Protein 7L15 (pdb70)

Structure (mmCIF, N/CA/C/O backbone):
data_7L15
#
_entry.id   7L15
#
_cell.length_a   56.396
_cell.length_b   82.705
_cell.length_c   108.439
_cell.angle_alpha   90.000
_cell.angle_beta   90.000
_cell.angle_gamma   90.000
#
_symmetry.space_group_name_H-M   'P 21 21 21'
#
loop_
_entity.id
_entity.type
_entity.pdbx_description
1 polymer 'T cell receptor mu chain'
2 polymer 'T cell receptor gamma chain'
3 branched 2-acetamido-2-deoxy-beta-D-glucopyranose-(1-4)-2-acetamido-2-deoxy-beta-D-glucopyranose
4 non-polymer 2-acetamido-2-deoxy-beta-D-glucopyranose
5 water water
#
loop_
_atom_site.group_PDB
_atom_site.id
_atom_site.type_symbol
_atom_site.label_atom_id
_atom_site.label_alt_id
_atom_site.label_comp_id
_atom_site.label_asym_id
_atom_site.label_entity_id
_atom_site.label_seq_id
_atom_site.pdbx_PDB_ins_code
_atom_site.Cartn_x
_atom_site.Cartn_y
_atom_site.Cartn_z
_atom_site.occupancy
_atom_site.B_iso_or_equiv
_atom_site.auth_seq_id
_atom_site.auth_comp_id
_atom_site.auth_asym_id
_atom_site.auth_atom_id
_atom_site.pdbx_PDB_model_num
ATOM 1 N N . LEU A 1 8 ? -27.17651 22.85840 -20.76104 1.000 91.99394 131 LEU A N 1
ATOM 2 C CA . LEU A 1 8 ? -26.61356 21.70080 -21.45649 1.000 86.58007 131 LEU A CA 1
ATOM 3 C C . LEU A 1 8 ? -25.33743 21.17503 -20.78966 1.000 82.72601 131 LEU A C 1
ATOM 4 O O . LEU A 1 8 ? -24.53808 21.94692 -20.26171 1.000 76.71021 131 LEU A O 1
ATOM 9 N N . THR A 1 9 ? -25.16037 19.85329 -20.81415 1.000 85.60799 132 THR A N 1
ATOM 10 C CA . THR A 1 9 ? -23.95665 19.20133 -20.31414 1.000 81.35112 132 THR A CA 1
ATOM 11 C C . THR A 1 9 ? -23.48657 18.16660 -21.33444 1.000 72.18907 132 THR A C 1
ATOM 12 O O . THR A 1 9 ? -24.25474 17.70539 -22.18659 1.000 67.32434 132 THR A O 1
ATOM 16 N N . VAL A 1 10 ? -22.20353 17.81907 -21.24981 1.000 65.30556 133 VAL A N 1
ATOM 17 C CA . VAL A 1 10 ? -21.56182 16.88955 -22.17559 1.000 52.95961 133 VAL A CA 1
ATOM 18 C C . VAL A 1 10 ? -20.94589 15.77441 -21.35355 1.000 60.82988 133 VAL A C 1
ATOM 19 O O . VAL A 1 10 ? -20.12216 16.02893 -20.46740 1.000 70.25832 133 VAL A O 1
ATOM 23 N N . LEU A 1 11 ? -21.33759 14.54451 -21.64725 1.000 55.63912 134 LEU A N 1
ATOM 24 C CA . LEU A 1 11 ? -20.89681 13.38562 -20.89825 1.000 56.65987 134 LEU A CA 1
ATOM 25 C C . LEU A 1 11 ? -20.59726 12.28109 -21.89304 1.000 57.08840 134 LEU A C 1
ATOM 26 O O . LEU A 1 11 ? -21.22726 12.21653 -22.95638 1.000 51.19547 134 LEU A O 1
ATOM 31 N N . PRO A 1 12 ? -19.64862 11.40404 -21.58302 1.000 57.56793 135 PRO A N 1
ATOM 32 C CA . PRO A 1 12 ? -19.44795 10.23095 -22.43318 1.000 59.30081 135 PRO A CA 1
ATOM 33 C C . PRO A 1 12 ? -20.67121 9.33221 -22.38280 1.000 53.68784 135 PRO A C 1
ATOM 34 O O . PRO A 1 12 ? -21.27524 9.12444 -21.32730 1.000 49.41594 135 PRO A O 1
ATOM 38 N N . LEU A 1 13 ? -21.05144 8.83092 -23.55088 1.000 55.52150 136 LEU A N 1
ATOM 39 C CA . LEU A 1 13 ? -22.14769 7.88083 -23.66599 1.000 57.61784 136 LEU A CA 1
ATOM 40 C C . LEU A 1 13 ? -21.57953 6.50140 -23.36581 1.000 46.64029 136 LEU A C 1
ATOM 41 O O . LEU A 1 13 ? -20.86099 5.92201 -24.18135 1.000 45.30514 136 LEU A O 1
ATOM 46 N N . GLU A 1 14 ? -21.88744 5.97001 -22.19074 1.000 38.82143 137 GLU A N 1
ATOM 47 C CA . GLU A 1 14 ? -21.28219 4.70476 -21.80252 1.000 51.84836 137 GLU A CA 1
ATOM 48 C C . GLU A 1 14 ? -22.02301 4.14398 -20.60095 1.000 51.38980 137 GLU A C 1
ATOM 49 O O . GLU A 1 14 ? -22.54262 4.89419 -19.77329 1.000 51.73713 137 GLU A O 1
ATOM 55 N N . LYS A 1 15 ? -22.07157 2.81842 -20.52869 1.000 51.72804 138 LYS A N 1
ATOM 56 C CA . LYS A 1 15 ? -22.44513 2.09764 -19.31953 1.000 54.57956 138 LYS A CA 1
ATOM 57 C C . LYS A 1 15 ? -21.32499 1.11621 -18.99842 1.000 55.20770 138 LYS A C 1
ATOM 58 O O . LYS A 1 15 ? -20.70168 0.56215 -19.90975 1.000 58.64238 138 LYS A O 1
ATOM 60 N N . THR A 1 16 ? -21.02962 0.92725 -17.71389 1.000 44.76017 139 THR A N 1
ATOM 61 C CA . THR A 1 16 ? -19.95342 0.02018 -17.30240 1.000 45.43273 139 THR A CA 1
ATOM 62 C C . THR A 1 16 ? -20.55794 -1.33634 -16.95797 1.000 41.38287 139 THR A C 1
ATOM 63 O O . THR A 1 16 ? -21.10661 -1.52348 -15.87479 1.000 42.71042 139 THR A O 1
ATOM 67 N N . LEU A 1 17 ? -20.46055 -2.28384 -17.88213 1.000 45.25542 140 LEU A N 1
ATOM 68 C CA . LEU A 1 17 ? -20.94374 -3.64184 -17.67527 1.000 39.03287 140 LEU A CA 1
ATOM 69 C C . LEU A 1 17 ? -19.73424 -4.55734 -17.51582 1.000 46.43848 140 LEU A C 1
ATOM 70 O O . LEU A 1 17 ? -18.85530 -4.59736 -18.38858 1.000 41.30397 140 LEU A O 1
ATOM 75 N N . LEU A 1 18 ? -19.69215 -5.29044 -16.41341 1.000 34.93218 141 LEU A N 1
ATOM 76 C CA . LEU A 1 18 ? -18.58181 -6.18877 -16.11383 1.000 46.02548 141 LEU A CA 1
ATOM 77 C C . LEU A 1 18 ? -19.17468 -7.46929 -15.55661 1.000 53.07843 141 LEU A C 1
ATOM 78 O O . LEU A 1 18 ? -20.02256 -7.41270 -14.66096 1.000 58.85338 141 LEU A O 1
ATOM 83 N N . THR A 1 19 ? -18.72198 -8.60874 -16.06837 1.000 47.74465 142 THR A N 1
ATOM 84 C CA . THR A 1 19 ? -19.23394 -9.90903 -15.65467 1.000 46.13928 142 THR A CA 1
ATOM 85 C C . THR A 1 19 ? -18.04899 -10.84174 -15.47993 1.000 46.67433 142 THR A C 1
ATOM 86 O O . THR A 1 19 ? -17.36843 -11.16938 -16.46238 1.000 48.39161 142 THR A O 1
ATOM 90 N N . GLU A 1 20 ? -17.79622 -11.25465 -14.23511 1.000 37.49198 143 GLU A N 1
ATOM 91 C CA . GLU A 1 20 ? -16.67644 -12.13232 -13.93072 1.000 39.65661 143 GLU A CA 1
ATOM 92 C C . GLU A 1 20 ? -17.10899 -13.58742 -14.02169 1.000 43.44672 143 GLU A C 1
ATOM 93 O O . GLU A 1 20 ? -18.22984 -13.94903 -13.64238 1.000 49.76180 143 GLU A O 1
ATOM 99 N N . SER A 1 21 ? -16.20803 -14.42451 -14.52328 1.000 40.61433 144 SER A N 1
ATOM 100 C CA . SER A 1 21 ? -16.44404 -15.85375 -14.56930 1.000 39.15204 144 SER A CA 1
ATOM 101 C C . SER A 1 21 ? -15.13149 -16.56849 -14.25682 1.000 39.73253 144 SER A C 1
ATOM 102 O O . SER A 1 21 ? -14.05947 -15.96215 -14.25410 1.000 43.06878 144 SER A O 1
ATOM 105 N N . GLY A 1 22 ? -15.22706 -17.87018 -13.98376 1.000 43.20147 145 GLY A N 1
ATOM 106 C CA . GLY A 1 22 ? -14.09213 -18.68668 -13.59776 1.000 37.03605 145 GLY A CA 1
ATOM 107 C C . GLY A 1 22 ? -14.06476 -19.10516 -12.13790 1.000 41.64376 145 GLY A C 1
ATOM 108 O O . GLY A 1 22 ? -13.14971 -19.83905 -11.74093 1.000 39.39287 145 GLY A O 1
ATOM 109 N N . GLY A 1 23 ? -15.02176 -18.66965 -11.32133 1.000 41.66793 146 GLY A N 1
ATOM 110 C CA . GLY A 1 23 ? -15.00303 -19.02095 -9.91396 1.000 43.21321 146 GLY A CA 1
ATOM 111 C C . GLY A 1 23 ? -15.32214 -20.48996 -9.68922 1.000 49.06270 146 GLY A C 1
ATOM 112 O O . GLY A 1 23 ? -15.68183 -21.22270 -10.60824 1.000 45.41843 146 GLY A O 1
ATOM 113 N N . GLY A 1 24 ? -15.16997 -20.92361 -8.43865 1.000 40.92183 147 GLY A N 1
ATOM 114 C CA . GLY A 1 24 ? -15.49629 -22.27896 -8.04425 1.000 43.71003 147 GLY A CA 1
ATOM 115 C C . GLY A 1 24 ? -14.59205 -22.73268 -6.91042 1.000 39.51724 147 GLY A C 1
ATOM 116 O O . GLY A 1 24 ? -14.00662 -21.92165 -6.19834 1.000 43.45479 147 GLY A O 1
ATOM 117 N N . THR A 1 25 ? -14.48017 -24.04148 -6.75306 1.000 43.89119 148 THR A N 1
ATOM 118 C CA . THR A 1 25 ? -13.64607 -24.60764 -5.69686 1.000 44.70025 148 THR A CA 1
ATOM 119 C C . THR A 1 25 ? -12.33920 -25.09413 -6.29597 1.000 43.64566 148 THR A C 1
ATOM 120 O O . THR A 1 25 ? -12.34332 -25.83756 -7.27751 1.000 51.25935 148 THR A O 1
ATOM 124 N N . TYR A 1 26 ? -11.23195 -24.61499 -5.74743 1.000 45.54154 149 TYR A N 1
ATOM 125 C CA . TYR A 1 26 ? -9.90713 -24.93056 -6.24850 1.000 40.14396 149 TYR A CA 1
ATOM 126 C C . TYR A 1 26 ? -9.10943 -25.63236 -5.16091 1.000 34.76024 149 TYR A C 1
ATOM 127 O O . TYR A 1 26 ? -9.35976 -25.45203 -3.96695 1.000 49.37136 149 TYR A O 1
ATOM 136 N N . GLN A 1 27 ? -8.14447 -26.43095 -5.57986 1.000 48.02908 150 GLN A N 1
ATOM 137 C CA . GLN A 1 27 ? -7.20474 -27.04296 -4.65513 1.000 52.97942 150 GLN A CA 1
ATOM 138 C C . GLN A 1 27 ? -6.00657 -26.12604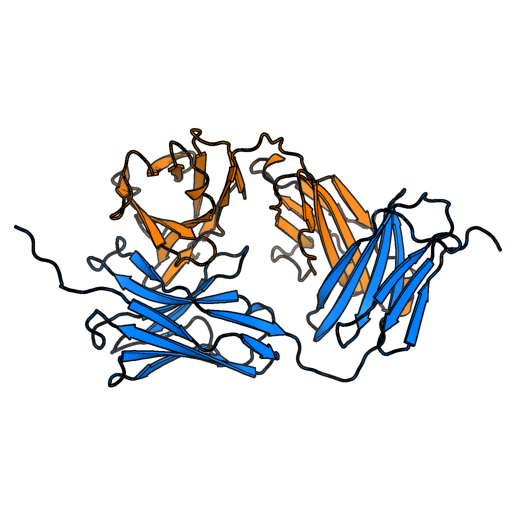 -4.49235 1.000 51.95744 150 GLN A C 1
ATOM 139 O O . GLN A 1 27 ? -5.54305 -25.51752 -5.46528 1.000 45.46402 150 GLN A O 1
ATOM 145 N N . ALA A 1 28 ? -5.50458 -26.04650 -3.26067 1.000 44.46821 151 ALA A N 1
ATOM 146 C CA . ALA A 1 28 ? -4.28213 -25.31124 -2.98767 1.000 41.71062 151 ALA A CA 1
ATOM 147 C C . ALA A 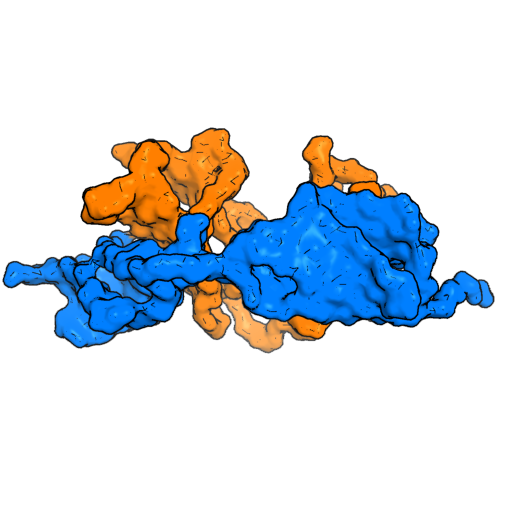1 28 ? -3.15502 -25.78161 -3.90085 1.000 44.35056 151 ALA A C 1
ATOM 148 O O . ALA A 1 28 ? -3.05798 -26.96564 -4.24120 1.000 42.85983 151 ALA A O 1
ATOM 150 N N . GLY A 1 29 ? -2.30158 -24.83841 -4.29967 1.000 42.59140 152 GLY A N 1
ATOM 151 C CA . GLY A 1 29 ? -1.25717 -25.09939 -5.26968 1.000 38.15226 152 GLY A CA 1
ATOM 152 C C . GLY A 1 29 ? -1.67349 -24.90691 -6.71053 1.000 43.10023 152 GLY A C 1
ATOM 153 O O . GLY A 1 29 ? -0.80581 -24.73469 -7.57818 1.000 50.13087 152 GLY A O 1
ATOM 154 N N . LYS A 1 30 ? -2.97160 -24.91381 -6.99522 1.000 43.52484 153 LYS A N 1
ATOM 155 C CA . LYS A 1 30 ? -3.40006 -24.74411 -8.37567 1.000 38.53393 153 LYS A CA 1
ATOM 156 C C . LYS A 1 30 ? -3.35738 -23.27314 -8.78123 1.000 47.23939 153 LYS A C 1
ATOM 157 O O . LYS A 1 30 ? -3.14975 -22.36773 -7.96850 1.000 37.97102 153 LYS A O 1
ATOM 163 N N . THR A 1 31 ? -3.56662 -23.04052 -10.06610 1.000 44.06699 154 THR A N 1
ATOM 164 C CA . THR A 1 31 ? -3.56810 -21.69930 -10.61721 1.000 43.24984 154 THR A CA 1
ATOM 165 C C . THR A 1 31 ? -5.00319 -21.23009 -10.80478 1.000 42.66378 154 THR A C 1
ATOM 166 O O . THR A 1 31 ? -5.83557 -21.95312 -11.35878 1.000 45.48390 154 THR A O 1
ATOM 170 N N . LEU A 1 32 ? -5.29086 -20.03036 -10.32430 1.000 36.82280 155 LEU A N 1
ATOM 171 C CA . LEU A 1 32 ? -6.58119 -19.40417 -10.54882 1.000 43.40756 155 LEU A CA 1
ATOM 172 C C . LEU A 1 32 ? -6.54609 -18.65324 -11.87689 1.000 43.59196 155 LEU A C 1
ATOM 173 O O . LEU A 1 32 ? -5.61841 -17.88340 -12.12581 1.000 43.68139 155 LEU A O 1
ATOM 178 N N . SER A 1 33 ? -7.54958 -18.87507 -12.72631 1.000 40.67605 156 SER A N 1
ATOM 179 C CA . SER A 1 33 ? -7.70998 -18.11832 -13.96780 1.000 42.44398 156 SER A CA 1
ATOM 180 C C . SER A 1 33 ? -9.12642 -17.56690 -14.04085 1.000 43.45834 156 SER A C 1
ATOM 181 O O . SER A 1 33 ? -10.07590 -18.33245 -14.20489 1.000 43.90858 156 SER A O 1
ATOM 184 N N . LEU A 1 34 ? -9.27838 -16.24581 -13.95443 1.000 38.18430 157 LEU A N 1
ATOM 185 C CA . LEU A 1 34 ? -10.59498 -15.63451 -14.04281 1.000 42.88898 157 LEU A CA 1
ATOM 186 C C . LEU A 1 34 ? -10.69263 -14.78852 -15.30141 1.000 51.85701 157 LEU A C 1
ATOM 187 O O . LEU A 1 34 ? -9.69285 -14.27210 -15.80866 1.000 52.68782 157 LEU A O 1
ATOM 192 N N . LYS A 1 35 ? -11.91338 -14.64322 -15.79646 1.000 45.53845 158 LYS A N 1
ATOM 193 C CA . LYS A 1 35 ? -12.18853 -13.79383 -16.94237 1.000 46.94708 158 LYS A CA 1
ATOM 194 C C . LYS A 1 35 ? -13.20372 -12.73638 -16.53020 1.000 41.45129 158 LYS A C 1
ATOM 195 O O . LYS A 1 35 ? -14.11956 -13.01313 -15.75335 1.000 47.96963 158 LYS A O 1
ATOM 201 N N . CYS A 1 36 ? -13.03007 -11.52094 -17.03050 1.000 49.81860 159 CYS A N 1
ATOM 202 C CA . CYS A 1 36 ? -14.01453 -10.45932 -16.87177 1.000 44.07197 159 CYS A CA 1
ATOM 203 C C . CYS A 1 36 ? -14.40177 -9.96139 -18.25999 1.000 46.50120 159 CYS A C 1
ATOM 204 O O . CYS A 1 36 ? -13.59813 -9.32150 -18.93662 1.000 43.02150 159 CYS A O 1
ATOM 207 N N . GLN A 1 37 ? -15.63276 -10.25819 -18.67118 1.000 50.09416 160 GLN A N 1
ATOM 208 C CA . GLN A 1 37 ? -16.19011 -9.78133 -19.92927 1.000 55.01845 160 GLN A CA 1
ATOM 209 C C . GLN A 1 37 ? -16.75627 -8.37913 -19.73005 1.000 60.40511 160 GLN A C 1
ATOM 210 O O . GLN A 1 37 ? -17.63153 -8.18081 -18.87794 1.000 52.45469 160 GLN A O 1
ATOM 216 N N . THR A 1 38 ? -16.26789 -7.40932 -20.50143 1.000 53.29530 161 THR A N 1
ATOM 217 C CA . THR A 1 38 ? -16.73122 -6.03826 -20.36223 1.000 58.56011 161 THR A CA 1
ATOM 218 C C . THR A 1 38 ? -17.59442 -5.63197 -21.54897 1.000 58.07999 161 THR A C 1
ATOM 219 O O . THR A 1 38 ? -17.55174 -6.23766 -22.62330 1.000 53.60444 161 THR A O 1
ATOM 223 N N . SER A 1 39 ? -18.38156 -4.58458 -21.33561 1.000 57.75321 162 SER A N 1
ATOM 224 C CA . SER A 1 39 ? -19.20671 -4.02678 -22.39425 1.000 64.76706 162 SER A CA 1
ATOM 225 C C . SER A 1 39 ? -19.68671 -2.65431 -21.95941 1.000 59.43663 162 SER A C 1
ATOM 226 O O . SER A 1 39 ? -19.71315 -2.33860 -20.76698 1.000 55.21427 162 SER A O 1
ATOM 229 N N . GLY A 1 40 ? -20.07146 -1.84583 -22.94828 1.000 53.69353 163 GLY A N 1
ATOM 230 C CA . GLY A 1 40 ? -20.76536 -0.60018 -22.70722 1.000 52.71312 163 GLY A CA 1
ATOM 231 C C . GLY A 1 40 ? -19.89071 0.63567 -22.68689 1.000 57.37262 163 GLY A C 1
ATOM 232 O O . GLY A 1 40 ? -20.42775 1.74690 -22.64946 1.000 57.27292 163 GLY A O 1
ATOM 233 N N . PHE A 1 41 ? -18.57033 0.47575 -22.71269 1.000 48.26516 164 PHE A N 1
ATOM 234 C CA . PHE A 1 41 ? -17.63814 1.58572 -22.63413 1.000 50.89264 164 PHE A CA 1
ATOM 235 C C . PHE A 1 41 ? -16.45014 1.27860 -23.53414 1.000 55.39360 164 PHE A C 1
ATOM 236 O O . PHE A 1 41 ? -16.25515 0.14329 -23.97094 1.000 42.93722 164 PHE A O 1
ATOM 244 N N . GLN A 1 42 ? -15.64321 2.29927 -23.80891 1.000 62.94316 165 GLN A N 1
ATOM 245 C CA . GLN A 1 42 ? -14.56450 2.15496 -24.78172 1.000 63.85482 165 GLN A CA 1
ATOM 246 C C . GLN A 1 42 ? -13.43835 1.34887 -24.14102 1.000 60.01706 165 GLN A C 1
ATOM 247 O O . GLN A 1 42 ? -12.78884 1.80277 -23.18896 1.000 52.17383 165 GLN A O 1
ATOM 253 N N . PHE A 1 43 ? -13.22247 0.13847 -24.66227 1.000 59.59266 166 PHE A N 1
ATOM 254 C CA . PHE A 1 43 ? -12.38690 -0.83833 -23.97300 1.000 51.43301 166 PHE A CA 1
ATOM 255 C C . PHE A 1 43 ? -10.91227 -0.46698 -24.01324 1.000 53.37874 166 PHE A C 1
ATOM 256 O O . PHE A 1 43 ? -10.23074 -0.50836 -22.98136 1.000 58.47216 166 PHE A O 1
ATOM 264 N N . LYS A 1 44 ? -10.38903 -0.14091 -25.20095 1.000 58.67712 167 LYS A N 1
ATOM 265 C CA . LYS A 1 44 ? -8.94096 -0.04028 -25.36406 1.000 60.42573 167 LYS A CA 1
ATOM 266 C C . LYS A 1 44 ? -8.35482 1.01237 -24.43184 1.000 59.45574 167 LYS A C 1
ATOM 267 O O . LYS A 1 44 ? -7.27727 0.81339 -23.85983 1.000 59.45941 167 LYS A O 1
ATOM 269 N N . THR A 1 45 ? -9.06510 2.12445 -24.24602 1.000 54.29062 168 THR A N 1
ATOM 270 C CA . THR A 1 45 ? -8.59597 3.26889 -23.47046 1.000 57.81860 168 THR A CA 1
ATOM 271 C C . THR A 1 45 ? -8.96003 3.18716 -21.98778 1.000 62.83996 168 THR A C 1
ATOM 272 O O . THR A 1 45 ? -8.81901 4.18582 -21.27645 1.000 66.47827 168 THR A O 1
ATOM 276 N N . SER A 1 46 ? -9.43545 2.04470 -21.50441 1.000 58.36521 169 SER A N 1
ATOM 277 C CA . SER A 1 46 ? -9.97688 1.95578 -20.15550 1.000 56.54732 169 SER A CA 1
ATOM 278 C C . SER A 1 46 ? -8.91891 1.49948 -19.16405 1.000 56.60412 169 SER A C 1
ATOM 279 O O . SER A 1 46 ? -7.85372 0.99783 -19.52381 1.000 59.59270 169 SER A O 1
ATOM 282 N N . GLN A 1 47 ? -9.24090 1.69737 -17.89046 1.000 51.73026 170 GLN A N 1
ATOM 283 C CA . GLN A 1 47 ? -8.43724 1.25594 -16.76194 1.000 57.59158 170 GLN A CA 1
ATOM 284 C C . GLN A 1 47 ? -9.26098 0.26854 -15.94103 1.000 59.97322 170 GLN A C 1
ATOM 285 O O . GLN A 1 47 ? -10.34691 0.61366 -15.45598 1.000 55.23498 170 GLN A O 1
ATOM 291 N N . LEU A 1 48 ? -8.73347 -0.94641 -15.77875 1.000 54.25037 171 LEU A N 1
ATOM 292 C CA . LEU A 1 48 ? -9.43728 -2.08773 -15.21117 1.000 50.83420 171 LEU A CA 1
ATOM 293 C C . LEU A 1 48 ? -8.56283 -2.76860 -14.16306 1.000 44.65464 171 LEU A C 1
ATOM 294 O O . LEU A 1 48 ? -7.35435 -2.90576 -14.36173 1.000 49.86469 171 LEU A O 1
ATOM 299 N N . ASP A 1 49 ? -9.18137 -3.24618 -13.07679 1.000 45.25256 172 ASP A N 1
ATOM 300 C CA . ASP A 1 49 ? -8.46870 -3.84284 -11.94573 1.000 42.90964 172 ASP A CA 1
ATOM 301 C C . ASP A 1 49 ? -9.23093 -5.05856 -11.42164 1.000 48.86158 172 ASP A C 1
ATOM 302 O O . ASP A 1 49 ? -10.41368 -5.26343 -11.71055 1.000 50.35885 172 ASP A O 1
ATOM 307 N N . TRP A 1 50 ? -8.55090 -5.84148 -10.59458 1.000 47.29438 173 TRP A N 1
ATOM 308 C CA . TRP A 1 50 ? -9.16112 -6.94312 -9.85715 1.000 44.18953 173 TRP A CA 1
ATOM 309 C C . TRP A 1 50 ? -9.02113 -6.67450 -8.36823 1.000 44.50412 173 TRP A C 1
ATOM 310 O O . TRP A 1 50 ? -7.92250 -6.35511 -7.89802 1.000 45.37874 173 TRP A O 1
ATOM 321 N N . TYR A 1 51 ? -10.13140 -6.78902 -7.63331 1.000 43.75046 174 TYR A N 1
ATOM 322 C CA . TYR A 1 51 ? -10.15801 -6.63834 -6.18322 1.000 37.38645 174 TYR A CA 1
ATOM 323 C C . TYR A 1 51 ? -10.70572 -7.90779 -5.55299 1.000 43.36966 174 TYR A C 1
ATOM 324 O O . TYR A 1 51 ? -11.63497 -8.51948 -6.09248 1.000 41.44985 174 TYR A O 1
ATOM 333 N N . LEU A 1 52 ? -10.13831 -8.27305 -4.39455 1.000 40.54237 175 LEU A N 1
ATOM 334 C CA . LEU A 1 52 ? -10.56108 -9.41514 -3.58945 1.000 34.57598 175 LEU A CA 1
ATOM 335 C C . LEU A 1 52 ? -11.38930 -8.94380 -2.39405 1.000 42.37993 175 LEU A C 1
ATOM 336 O O . LEU A 1 52 ? -10.87576 -8.24514 -1.513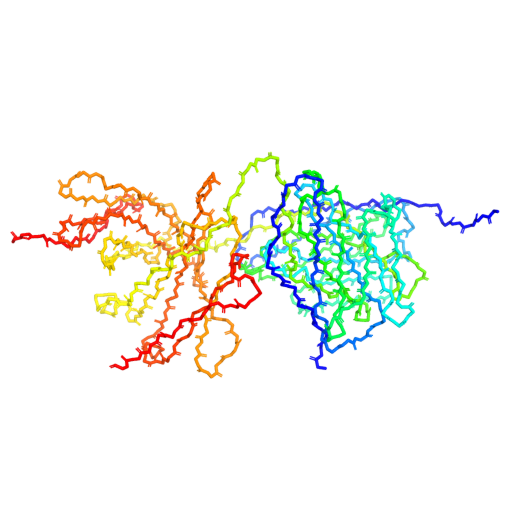11 1.000 48.82454 175 LEU A O 1
ATOM 341 N N . TRP A 1 53 ? -12.65805 -9.34154 -2.35216 1.000 35.34793 176 TRP A N 1
ATOM 342 C CA . TRP A 1 53 ? -13.57050 -9.02904 -1.25123 1.000 36.06255 176 TRP A CA 1
ATOM 343 C C . TRP A 1 53 ? -13.77583 -10.30775 -0.45136 1.000 41.66456 176 TRP A C 1
ATOM 344 O O . TRP A 1 53 ? -14.62732 -11.12886 -0.78741 1.000 47.46600 176 TRP A O 1
ATOM 355 N N . THR A 1 54 ? -12.97419 -10.49264 0.59909 1.000 45.54180 177 THR A N 1
ATOM 356 C CA . THR A 1 54 ? -13.23483 -11.67188 1.41656 1.000 41.19721 177 THR A CA 1
ATOM 357 C C . THR A 1 54 ? -14.10427 -11.27343 2.60124 1.000 51.24164 177 THR A C 1
ATOM 358 O O . THR A 1 54 ? -13.75515 -10.33272 3.31926 1.000 54.60831 177 THR A O 1
ATOM 362 N N . PRO A 1 55 ? -15.21479 -11.96057 2.85680 1.000 56.50977 178 PRO A N 1
ATOM 363 C CA . PRO A 1 55 ? -16.08222 -11.55233 3.96540 1.000 60.77515 178 PRO A CA 1
ATOM 364 C C . PRO A 1 55 ? -15.28624 -11.42909 5.25217 1.000 56.25514 178 PRO A C 1
ATOM 365 O O . PRO A 1 55 ? -14.44166 -12.26631 5.56071 1.000 54.22672 178 PRO A O 1
ATOM 369 N N . GLY A 1 56 ? -15.50477 -10.32400 5.96253 1.000 53.42088 179 GLY A N 1
ATOM 370 C CA . GLY A 1 56 ? -14.80209 -10.05034 7.19507 1.000 52.07517 179 GLY A CA 1
ATOM 371 C C . GLY A 1 56 ? -13.47854 -9.32921 7.04253 1.000 60.68752 179 GLY A C 1
ATOM 372 O O . GLY A 1 56 ? -12.88150 -8.95089 8.05786 1.000 63.39880 179 GLY A O 1
ATOM 373 N N . HIS A 1 57 ? -12.99621 -9.12379 5.81735 1.000 51.69802 180 HIS A N 1
ATOM 374 C CA . HIS A 1 57 ? -11.71914 -8.46294 5.59230 1.000 46.84525 180 HIS A CA 1
ATOM 375 C C . HIS A 1 57 ? -11.93376 -7.18408 4.79507 1.000 48.14741 180 HIS A C 1
ATOM 376 O O . HIS A 1 57 ? -12.99639 -6.95561 4.20799 1.000 46.80507 180 HIS A O 1
ATOM 383 N N . ALA A 1 58 ? -10.89005 -6.36299 4.76450 1.000 43.98090 181 ALA A N 1
ATOM 384 C CA . ALA A 1 58 ? -10.86783 -5.20264 3.88227 1.000 40.59618 181 ALA A CA 1
ATOM 385 C C . ALA A 1 58 ? -10.78065 -5.65816 2.43006 1.000 46.46478 181 ALA A C 1
ATOM 386 O O . ALA A 1 58 ? -9.98245 -6.54948 2.11492 1.000 40.23040 181 ALA A O 1
ATOM 388 N N . PRO A 1 59 ? -11.59876 -5.10631 1.53273 1.000 41.48560 182 PRO A N 1
ATOM 389 C CA . PRO A 1 59 ? -11.40216 -5.35921 0.10679 1.000 44.69845 182 PRO A CA 1
ATOM 390 C C . PRO A 1 59 ? -9.97421 -5.00105 -0.26477 1.000 52.75232 182 PRO A C 1
ATOM 391 O O . PRO A 1 59 ? -9.43645 -3.99346 0.19287 1.000 48.14722 182 PRO A O 1
ATOM 395 N N . LEU A 1 60 ? -9.35247 -5.83089 -1.09321 1.000 45.59232 183 LEU A N 1
ATOM 396 C CA . LEU A 1 60 ? -7.92860 -5.68998 -1.33853 1.000 42.75048 183 LEU A CA 1
ATOM 397 C C . LEU A 1 60 ? -7.66319 -5.59915 -2.83433 1.000 41.75155 183 LEU A C 1
ATOM 398 O O . LEU A 1 60 ? -8.11653 -6.44525 -3.60830 1.000 42.05574 183 LEU A O 1
ATOM 403 N N . TRP A 1 61 ? -6.92870 -4.57648 -3.24019 1.000 43.72663 184 TRP A N 1
ATOM 404 C CA . TRP A 1 61 ? -6.45321 -4.51732 -4.61123 1.000 45.82245 184 TRP A CA 1
ATOM 405 C C . TRP A 1 61 ? -5.45466 -5.64450 -4.87624 1.000 51.23030 184 TRP A C 1
ATOM 406 O O . TRP A 1 61 ? -4.56819 -5.90943 -4.06568 1.000 50.50995 184 TRP A O 1
ATOM 417 N N . LEU A 1 62 ? -5.60024 -6.30795 -6.02374 1.000 46.68816 185 LEU A N 1
ATOM 418 C CA . LEU A 1 62 ? -4.71196 -7.39186 -6.42122 1.000 48.00076 185 LEU A CA 1
ATOM 419 C C . LEU A 1 62 ? -3.81068 -7.03084 -7.58801 1.000 45.15542 185 LEU A C 1
ATOM 420 O O . LEU A 1 62 ? -2.61390 -7.32902 -7.54915 1.000 42.10172 185 LEU A O 1
ATOM 425 N N . THR A 1 63 ? -4.37441 -6.44062 -8.64209 1.000 44.07093 186 THR A N 1
ATOM 426 C CA . THR A 1 63 ? -3.66578 -6.16225 -9.88533 1.000 47.91012 186 THR A CA 1
ATOM 427 C C . THR A 1 63 ? -4.57314 -5.31156 -10.76362 1.000 44.48730 186 THR A C 1
ATOM 428 O O . THR A 1 63 ? -5.78277 -5.24930 -10.54522 1.000 47.89756 186 THR A O 1
ATOM 432 N N . GLY A 1 64 ? -3.97132 -4.63566 -11.74511 1.000 53.10195 187 GLY A N 1
ATOM 433 C CA . GLY A 1 64 ? -4.75226 -3.83342 -12.67168 1.000 52.44540 187 GLY A CA 1
ATOM 434 C C . GLY A 1 64 ? -3.95025 -3.54230 -13.91451 1.000 57.60805 187 GLY A C 1
ATOM 435 O O . GLY A 1 64 ? -2.75416 -3.83040 -13.97882 1.000 62.15081 187 GLY A O 1
ATOM 436 N N . LEU A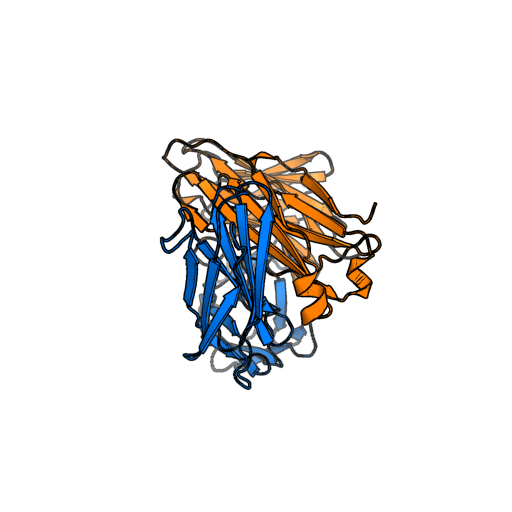 1 65 ? -4.61892 -2.96742 -14.91445 1.000 48.56563 188 LEU A N 1
ATOM 437 C CA . LEU A 1 65 ? -3.91706 -2.71348 -16.16578 1.000 52.17664 188 LEU A CA 1
ATOM 438 C C . LEU A 1 65 ? -4.68725 -1.72608 -17.02286 1.000 48.27654 188 LEU A C 1
ATOM 439 O O . LEU A 1 65 ? -5.90200 -1.54685 -16.87222 1.000 48.88402 188 LEU A O 1
ATOM 444 N N . ASN A 1 66 ? -3.93773 -1.06268 -17.89749 1.000 57.94407 189 ASN A N 1
ATOM 445 C CA . ASN A 1 66 ? -4.48449 -0.32682 -19.02989 1.000 54.88185 189 ASN A CA 1
ATOM 446 C C . ASN A 1 66 ? -3.65304 -0.73200 -20.24543 1.000 64.66690 189 ASN A C 1
ATOM 447 O O . ASN A 1 66 ? -2.91984 -1.73020 -20.23350 1.000 64.26342 189 ASN A O 1
ATOM 452 N N . SER A 1 67 ? -3.74608 0.05272 -21.32199 1.000 59.35771 190 SER A N 1
ATOM 453 C CA . SER A 1 67 ? -3.09610 -0.33225 -22.56685 1.000 61.90167 190 SER A CA 1
ATOM 454 C C . SER A 1 67 ? -1.58526 -0.14114 -22.52456 1.000 65.64913 190 SER A C 1
ATOM 455 O O . SER A 1 67 ? -0.89181 -0.71810 -23.36454 1.000 69.67628 190 SER A O 1
ATOM 458 N N . SER A 1 68 ? -1.05510 0.62578 -21.56448 1.000 57.47410 191 SER A N 1
ATOM 459 C CA . SER A 1 68 ? 0.38161 0.86943 -21.51350 1.000 68.46934 191 SER A CA 1
ATOM 460 C C . SER A 1 68 ? 1.09174 0.23658 -20.31952 1.000 68.58423 191 SER A C 1
ATOM 461 O O . SER A 1 68 ? 2.30109 0.00632 -20.39927 1.000 74.49740 191 SER A O 1
ATOM 464 N N . SER A 1 69 ? 0.39060 -0.05791 -19.22846 1.000 60.76272 192 SER A N 1
ATOM 465 C CA . SER A 1 69 ? 1.05773 -0.50203 -18.01167 1.000 59.42631 192 SER A CA 1
ATOM 466 C C . SER A 1 69 ? 0.19650 -1.51347 -17.25709 1.000 58.47840 192 SER A C 1
ATOM 467 O O . SER A 1 69 ? -1.03177 -1.56634 -17.40694 1.000 52.86374 192 SER A O 1
ATOM 470 N N . THR A 1 70 ? 0.86593 -2.30987 -16.42345 1.000 61.93148 193 THR A N 1
ATOM 471 C CA . THR A 1 70 ? 0.19732 -3.20744 -15.48797 1.000 59.59426 193 THR A CA 1
ATOM 472 C C . THR A 1 70 ? 1.04215 -3.32559 -14.22923 1.000 54.34162 193 THR A C 1
ATOM 473 O O . THR A 1 70 ? 2.25563 -3.11068 -14.25257 1.000 60.20029 193 THR A O 1
ATOM 477 N N . ASP A 1 71 ? 0.38462 -3.64678 -13.12476 1.000 45.93984 194 ASP A N 1
ATOM 478 C CA . ASP A 1 71 ? 1.07732 -3.82641 -11.85843 1.000 54.48454 194 ASP A CA 1
ATOM 479 C C . ASP A 1 71 ? 0.33236 -4.88637 -11.05288 1.000 44.70626 194 ASP A C 1
ATOM 480 O O . ASP A 1 71 ? -0.79490 -5.26749 -11.37560 1.000 48.66591 194 ASP A O 1
ATOM 485 N N . ALA A 1 72 ? 0.97887 -5.39111 -10.01404 1.000 56.10391 195 ALA A N 1
ATOM 486 C CA . ALA A 1 72 ? 0.29642 -6.35532 -9.16221 1.000 54.41211 195 ALA A CA 1
ATOM 487 C C . ALA A 1 72 ? 0.89541 -6.29907 -7.76908 1.000 52.09222 195 ALA A C 1
ATOM 488 O O . ALA A 1 72 ? 1.96853 -5.73652 -7.53995 1.000 53.03948 195 ALA A O 1
ATOM 490 N N . THR A 1 73 ? 0.16925 -6.90352 -6.84547 1.000 52.21187 196 THR A N 1
ATOM 491 C CA . THR A 1 73 ? 0.52904 -6.89198 -5.44293 1.000 52.72988 196 THR A CA 1
ATOM 492 C C . THR A 1 73 ? 1.58897 -7.95070 -5.12455 1.000 51.79639 196 THR A C 1
ATOM 493 O O . THR A 1 73 ? 2.37362 -7.76472 -4.19390 1.000 53.57010 196 THR A O 1
ATOM 497 N N . GLU A 1 74 ? 1.65490 -9.03952 -5.90101 1.000 53.16793 197 GLU A N 1
ATOM 498 C CA . GLU A 1 74 ? 2.60372 -10.12827 -5.67692 1.000 53.43087 197 GLU A CA 1
ATOM 499 C C . GLU A 1 74 ? 3.05733 -10.69938 -7.01567 1.000 45.13224 197 GLU A C 1
ATOM 500 O O . GLU A 1 74 ? 2.33896 -10.63013 -8.01299 1.000 50.00842 197 GLU A O 1
ATOM 506 N N . GLY A 1 75 ? 4.22791 -11.34131 -7.01149 1.000 46.66066 198 GLY A N 1
ATOM 507 C CA . GLY A 1 75 ? 4.73157 -11.95514 -8.23494 1.000 46.66914 198 GLY A CA 1
ATOM 508 C C . GLY A 1 75 ? 3.81171 -13.01359 -8.82571 1.000 51.91333 198 GLY A C 1
ATOM 509 O O . GLY A 1 75 ? 3.68309 -13.12439 -10.04775 1.000 52.47603 198 GLY A O 1
ATOM 510 N N . ARG A 1 76 ? 3.17277 -13.81598 -7.97473 1.000 56.66212 199 ARG A N 1
ATOM 511 C CA . ARG A 1 76 ? 2.32150 -14.90319 -8.45474 1.000 50.53762 199 ARG A CA 1
ATOM 512 C C . ARG A 1 76 ? 0.98978 -14.41439 -9.06400 1.000 53.46554 199 ARG A C 1
ATOM 513 O O . ARG A 1 76 ? 0.25188 -15.23714 -9.62451 1.000 54.69298 199 ARG A O 1
ATOM 521 N N . ILE A 1 77 ? 0.69665 -13.11098 -9.01528 1.000 47.37375 200 ILE A N 1
ATOM 522 C CA . ILE A 1 77 ? -0.56105 -12.52172 -9.48656 1.000 41.64210 200 ILE A CA 1
ATOM 523 C C . ILE A 1 77 ? -0.29864 -11.69890 -10.74570 1.000 48.86494 200 ILE A C 1
ATOM 524 O O . ILE A 1 77 ? 0.60262 -10.85050 -10.75735 1.000 55.33913 200 ILE A O 1
ATOM 529 N N . THR A 1 78 ? -1.08246 -11.92979 -11.80115 1.000 42.73904 201 THR A N 1
ATOM 530 C CA . THR A 1 78 ? -0.94961 -11.13315 -13.02246 1.000 45.80486 201 THR A CA 1
ATOM 531 C C . THR A 1 78 ? -2.31719 -10.96046 -13.67894 1.000 45.11066 201 THR A C 1
ATOM 532 O O . THR A 1 78 ? -3.27081 -11.68639 -13.39364 1.000 46.75274 201 THR A O 1
ATOM 536 N N . SER A 1 79 ? -2.40173 -9.98345 -14.57240 1.000 44.95388 202 SER A N 1
ATOM 537 C CA . SER A 1 79 ? -3.60597 -9.76972 -15.35280 1.000 54.42501 202 SER A CA 1
ATOM 538 C C . SER A 1 79 ? -3.21223 -9.49761 -16.79997 1.000 46.88999 202 SER A C 1
ATOM 539 O O . SER A 1 79 ? -2.06593 -9.17805 -17.09865 1.000 48.97465 202 SER A O 1
ATOM 542 N N . SER A 1 80 ? -4.17088 -9.64755 -17.70419 1.000 52.69771 203 SER A N 1
ATOM 543 C CA . SER A 1 80 ? -3.88535 -9.45646 -19.12001 1.000 55.14476 203 SER A CA 1
ATOM 544 C C . SER A 1 80 ? -5.19053 -9.13786 -19.83154 1.000 56.17508 203 SER A C 1
ATOM 545 O O . SER A 1 80 ? -6.27944 -9.25155 -19.25504 1.000 51.56674 203 SER A O 1
ATOM 548 N N . ARG A 1 81 ? -5.06156 -8.77654 -21.11019 1.000 58.84882 204 ARG A N 1
ATOM 549 C CA . ARG A 1 81 ? -6.13513 -8.20517 -21.91265 1.000 65.11883 204 ARG A CA 1
ATOM 550 C C . ARG A 1 81 ? -6.28211 -8.92298 -23.24807 1.000 68.48472 204 ARG A C 1
ATOM 551 O O . ARG A 1 81 ? -5.28870 -9.30634 -23.87158 1.000 66.68780 204 ARG A O 1
ATOM 559 N N . GLU A 1 82 ? -7.52883 -9.06583 -23.69835 1.000 68.38379 205 GLU A N 1
ATOM 560 C CA . GLU A 1 82 ? -7.85728 -9.57295 -25.03078 1.000 69.25070 205 GLU A CA 1
ATOM 561 C C . GLU A 1 82 ? -8.70392 -8.50927 -25.72889 1.000 60.50173 205 GLU A C 1
ATOM 562 O O . GLU A 1 82 ? -9.90957 -8.40656 -25.47893 1.000 65.21052 205 GLU A O 1
ATOM 568 N N . ASP A 1 83 ? -8.07976 -7.72993 -26.61557 1.000 67.32103 206 ASP A N 1
ATOM 569 C CA . ASP A 1 83 ? -8.71534 -6.50520 -27.10632 1.000 68.42291 206 ASP A CA 1
ATOM 570 C C . ASP A 1 83 ? -9.87110 -6.79033 -28.05643 1.000 65.80345 206 ASP A C 1
ATOM 571 O O . ASP A 1 83 ? -10.90702 -6.12196 -27.98774 1.000 66.18329 206 ASP A O 1
ATOM 576 N N . ASN A 1 84 ? -9.72726 -7.76603 -28.95189 1.000 75.41151 207 ASN A N 1
ATOM 577 C CA . ASN A 1 84 ? -10.82144 -7.98747 -29.89060 1.000 84.44624 207 ASN A CA 1
ATOM 578 C C . ASN A 1 84 ? -12.07415 -8.52612 -29.20544 1.000 78.71272 207 ASN A C 1
ATOM 579 O O . ASN A 1 84 ? -13.15303 -8.48913 -29.81044 1.000 85.89643 207 ASN A O 1
ATOM 584 N N . LYS A 1 85 ? -11.96948 -8.97320 -27.95121 1.000 60.57884 208 LYS A N 1
ATOM 585 C CA . LYS A 1 85 ? -13.10467 -9.50645 -27.21793 1.000 63.77561 208 LYS A CA 1
ATOM 586 C C . LYS A 1 85 ? -13.50567 -8.64579 -26.02156 1.000 65.26288 208 LYS A C 1
ATOM 587 O O . LYS A 1 85 ? -14.47365 -8.98454 -25.33592 1.000 64.55712 208 LYS A O 1
ATOM 593 N N . ASN A 1 86 ? -12.79749 -7.54305 -25.75288 1.000 60.98058 209 ASN A N 1
ATOM 594 C CA . ASN A 1 86 ? -13.12264 -6.65875 -24.63065 1.000 57.29953 209 ASN A CA 1
ATOM 595 C C . ASN A 1 86 ? -13.11463 -7.40679 -23.28774 1.000 53.64579 209 ASN A C 1
ATOM 596 O O . ASN A 1 86 ? -13.95971 -7.18224 -22.41921 1.000 44.90504 209 ASN A O 1
ATOM 601 N N . GLN A 1 87 ? -12.13779 -8.28050 -23.09272 1.000 55.17081 210 GLN A N 1
ATOM 602 C CA . GLN A 1 87 ? -12.01356 -9.03693 -21.85217 1.000 55.37110 210 GLN A CA 1
ATOM 603 C C . GLN A 1 87 ? -10.69056 -8.72076 -21.16835 1.000 48.44469 210 GLN A C 1
ATOM 604 O O . GLN A 1 87 ? -9.71122 -8.36097 -21.82815 1.000 54.87261 210 GLN A O 1
ATOM 610 N N . ILE A 1 88 ? -10.66825 -8.83790 -19.83396 1.000 43.90561 211 ILE A N 1
ATOM 611 C CA . ILE A 1 88 ? -9.41456 -8.90526 -19.08946 1.000 50.56686 211 ILE A CA 1
ATOM 612 C C . ILE A 1 88 ? -9.43696 -10.15329 -18.22464 1.000 52.49754 211 ILE A C 1
ATOM 613 O O . ILE A 1 88 ? -10.49648 -10.65243 -17.84188 1.000 52.46133 211 ILE A O 1
ATOM 618 N N . PHE A 1 89 ? -8.24130 -10.64625 -17.91503 1.000 48.83106 212 PHE A N 1
ATOM 619 C CA . PHE A 1 89 ? -8.06474 -11.90086 -17.20231 1.000 45.31321 212 PHE A CA 1
ATOM 620 C C . PHE A 1 89 ? -7.24874 -11.68800 -15.94188 1.000 50.26120 212 PHE A C 1
ATOM 621 O O . PHE A 1 89 ? -6.49765 -10.71697 -15.81877 1.000 46.87638 212 PHE A O 1
ATOM 629 N N . LEU A 1 90 ? -7.44014 -12.59750 -14.99418 1.000 43.12416 213 LEU A N 1
ATOM 630 C CA . LEU A 1 90 ? -6.66242 -12.64355 -13.77202 1.000 46.36388 213 LEU A CA 1
ATOM 631 C C . LEU A 1 90 ? -5.99559 -14.00452 -13.68106 1.000 44.34399 213 LEU A C 1
ATOM 632 O O . LEU A 1 90 ? -6.60413 -15.02992 -14.00191 1.000 43.39739 213 LEU A O 1
ATOM 637 N N . GLN A 1 91 ? -4.74282 -14.02269 -13.26156 1.000 41.36443 214 GLN A N 1
ATOM 638 C CA . GLN A 1 91 ? -4.08217 -15.28783 -12.99876 1.000 40.81165 214 GLN A CA 1
ATOM 639 C C . GLN A 1 91 ? -3.37859 -15.22299 -11.65919 1.000 40.70396 214 GLN A C 1
ATOM 640 O O . GLN A 1 91 ? -2.60851 -14.29657 -11.40710 1.000 43.70232 214 GLN A O 1
ATOM 646 N N . ILE A 1 92 ? -3.66022 -16.19839 -10.79620 1.000 42.05102 215 ILE A N 1
ATOM 647 C CA . ILE A 1 92 ? -3.01521 -16.29688 -9.50243 1.000 42.02612 215 ILE A CA 1
ATOM 648 C C . ILE A 1 92 ? -2.48949 -17.71252 -9.37760 1.000 46.56081 215 ILE A C 1
ATOM 649 O O . ILE A 1 92 ? -3.26875 -18.67347 -9.27244 1.000 41.82071 215 ILE A O 1
ATOM 654 N N . GLU A 1 93 ? -1.17617 -17.84560 -9.41061 1.000 46.49655 216 GLU A N 1
ATOM 655 C CA . GLU A 1 93 ? -0.54977 -19.13954 -9.25019 1.000 50.30782 216 GLU A CA 1
ATOM 656 C C . GLU A 1 93 ? -0.43395 -19.46448 -7.78187 1.000 49.80227 216 GLU A C 1
ATOM 657 O O . GLU A 1 93 ? -0.44757 -18.57378 -6.92576 1.000 54.25787 216 GLU A O 1
ATOM 663 N N . ASP A 1 94 ? -0.31721 -20.76607 -7.50289 1.000 43.70874 217 ASP A N 1
ATOM 664 C CA . ASP A 1 94 ? 0.00544 -21.27560 -6.17068 1.000 49.86262 217 ASP A CA 1
ATOM 665 C C . ASP A 1 94 ? -1.03553 -20.84841 -5.13570 1.000 47.06002 217 ASP A C 1
ATOM 666 O O . ASP A 1 94 ? -0.70539 -20.30539 -4.07801 1.000 49.74266 217 ASP A O 1
ATOM 671 N N . LEU A 1 95 ? -2.30796 -21.11428 -5.44707 1.000 46.62199 218 LEU A N 1
ATOM 672 C CA . LEU A 1 95 ? -3.39457 -20.74121 -4.55133 1.000 43.92157 218 LEU A CA 1
ATOM 673 C C . LEU A 1 95 ? -3.21389 -21.36377 -3.17308 1.000 48.13135 218 LEU A C 1
ATOM 674 O O . LEU A 1 95 ? -2.78085 -22.51352 -3.03616 1.000 48.13606 218 LEU A O 1
ATOM 679 N N . GLY A 1 96 ? -3.58365 -20.59971 -2.14622 1.000 37.35809 219 GLY A N 1
ATOM 680 C CA . GLY A 1 96 ? -3.67455 -21.11150 -0.79611 1.000 36.33260 219 GLY A CA 1
ATOM 681 C C . GLY A 1 96 ? -4.98047 -20.66635 -0.16619 1.000 44.91187 219 GLY A C 1
ATOM 682 O O . GLY A 1 96 ? -5.79301 -19.97153 -0.79195 1.000 44.61277 219 GLY A O 1
ATOM 683 N N . LEU A 1 97 ? -5.15433 -21.07118 1.09398 1.000 43.57778 220 LEU A N 1
ATOM 684 C CA . LEU A 1 97 ? -6.41067 -20.81769 1.79683 1.000 48.42707 220 LEU A CA 1
ATOM 685 C C . LEU A 1 97 ? -6.73148 -19.33351 1.88676 1.000 50.20915 220 LEU A C 1
ATOM 686 O O . LEU A 1 97 ? -7.90854 -18.95373 1.86202 1.000 46.89778 220 LEU A O 1
ATOM 691 N N . ARG A 1 98 ? -5.70850 -18.48165 2.00137 1.000 44.72992 221 ARG A N 1
ATOM 692 C CA . ARG A 1 98 ? -5.96094 -17.04890 2.10506 1.000 54.32664 221 ARG A CA 1
ATOM 693 C C . ARG A 1 98 ? -6.48975 -16.44422 0.81203 1.000 44.74733 221 ARG A C 1
ATOM 694 O O . ARG A 1 98 ? -6.97153 -15.31104 0.84083 1.000 40.68044 221 ARG A O 1
ATOM 702 N N . ASP A 1 99 ? -6.43742 -17.16173 -0.31363 1.000 41.14240 222 ASP A N 1
ATOM 703 C CA . ASP A 1 99 ? -6.94565 -16.59855 -1.56037 1.000 38.44242 222 ASP A CA 1
ATOM 704 C C . ASP A 1 99 ? -8.45013 -16.76843 -1.74650 1.000 45.00591 222 ASP A C 1
ATOM 705 O O . ASP A 1 99 ? -8.96332 -16.32334 -2.77878 1.000 40.99101 222 ASP A O 1
ATOM 710 N N . SER A 1 100 ? -9.15237 -17.40828 -0.80264 1.000 42.46827 223 SER A N 1
ATOM 711 C CA . SER A 1 100 ? -10.60035 -17.58024 -0.89801 1.000 45.64432 223 SER A CA 1
ATOM 712 C C . SER A 1 100 ? -11.33206 -16.24749 -0.75989 1.000 45.03541 223 SER A C 1
ATOM 713 O O . SER A 1 100 ? -10.92120 -15.35977 -0.01710 1.000 45.97967 223 SER A O 1
ATOM 716 N N . GLY A 1 101 ? -12.43319 -16.11790 -1.47100 1.000 35.12452 224 GLY A N 1
ATOM 717 C CA . GLY A 1 101 ? -13.24963 -14.93389 -1.35361 1.000 33.51918 224 GLY A CA 1
ATOM 718 C C . GLY A 1 101 ? -13.96370 -14.64640 -2.66220 1.000 40.45615 224 GLY A C 1
ATOM 719 O O . GLY A 1 101 ? -14.07199 -15.50185 -3.53620 1.000 43.06691 224 GLY A O 1
ATOM 720 N N . GLN A 1 102 ? -14.46604 -13.42299 -2.76034 1.000 38.63556 225 GLN A N 1
ATOM 721 C CA . GLN A 1 102 ? -15.21848 -12.97830 -3.91982 1.000 41.08861 225 GLN A CA 1
ATOM 722 C C . GLN A 1 102 ? -14.32448 -12.07420 -4.76294 1.000 38.35982 225 GLN A C 1
ATOM 723 O O . GLN A 1 102 ? -13.94309 -10.98606 -4.31964 1.000 40.81656 225 GLN A O 1
ATOM 729 N N . TYR A 1 103 ? -14.01850 -12.50938 -5.97779 1.000 36.74019 226 TYR A N 1
ATOM 730 C CA . TYR A 1 103 ? -13.15693 -11.75130 -6.87869 1.000 42.37602 226 TYR A CA 1
ATOM 731 C C . TYR A 1 103 ? -13.99310 -10.83483 -7.77114 1.000 42.11705 226 TYR A C 1
ATOM 732 O O . TYR A 1 103 ? -14.86224 -11.30258 -8.51114 1.000 43.84172 226 TYR A O 1
ATOM 741 N N . HIS A 1 104 ? -13.70857 -9.54058 -7.71835 1.000 34.81062 227 HIS A N 1
ATOM 742 C CA . HIS A 1 104 ? -14.43269 -8.53063 -8.47240 1.000 35.27348 227 HIS A CA 1
ATOM 743 C C . HIS A 1 104 ? -13.52178 -7.89938 -9.51282 1.000 42.34417 227 HIS A C 1
ATOM 744 O O . HIS A 1 104 ? -12.37863 -7.54689 -9.21631 1.000 43.53906 227 HIS A O 1
ATOM 751 N N . CYS A 1 105 ? -14.02955 -7.80162 -10.73115 1.000 43.76515 228 CYS A N 1
ATOM 752 C CA . CYS A 1 105 ? -13.50885 -6.89706 -11.74081 1.000 43.83310 228 CYS A CA 1
ATOM 753 C C . CYS A 1 105 ? -13.95963 -5.46765 -11.42753 1.000 42.93874 228 CYS A C 1
ATOM 754 O O . CYS A 1 105 ? -15.09528 -5.24272 -11.00024 1.000 44.43196 228 CYS A O 1
ATOM 757 N N . ALA A 1 106 ? -13.07168 -4.49852 -11.62329 1.000 39.63951 229 ALA A N 1
ATOM 758 C CA . ALA A 1 106 ? -13.39702 -3.10597 -11.31813 1.000 41.06583 229 ALA A CA 1
ATOM 759 C C . ALA A 1 106 ? -12.91106 -2.18155 -12.42827 1.000 44.16564 229 ALA A C 1
ATOM 760 O O . ALA A 1 106 ? -11.85339 -2.41706 -13.01342 1.000 51.72054 229 ALA A O 1
ATOM 762 N N . ARG A 1 107 ? -13.67761 -1.11698 -12.69617 1.000 41.92812 230 ARG A N 1
ATOM 763 C CA . ARG A 1 107 ? -13.30044 -0.07102 -13.63503 1.000 42.82396 230 ARG A CA 1
ATOM 764 C C . ARG A 1 107 ? -13.22372 1.25699 -12.89886 1.000 49.48562 230 ARG A C 1
ATOM 765 O O . ARG A 1 107 ? -14.15221 1.62326 -12.16835 1.000 47.49575 230 ARG A O 1
ATOM 773 N N . ARG A 1 108 ? -12.13014 1.98166 -13.10600 1.000 49.61498 231 ARG A N 1
ATOM 774 C CA . ARG A 1 108 ? -12.00315 3.32112 -12.55740 1.000 54.06816 231 ARG A CA 1
ATOM 775 C C . ARG A 1 108 ? -12.73999 4.30328 -13.46132 1.000 51.52133 231 ARG A C 1
ATOM 776 O O . ARG A 1 108 ? -12.54960 4.29263 -14.67922 1.000 47.93818 231 ARG A O 1
ATOM 784 N N . VAL A 1 109 ? -13.60810 5.12076 -12.86313 1.000 51.09084 232 VAL A N 1
ATOM 785 C CA . VAL A 1 109 ? -14.51109 6.01840 -13.58090 1.000 50.54154 232 VAL A CA 1
ATOM 786 C C . VAL A 1 109 ? -14.51376 7.37126 -12.87878 1.000 58.61198 232 VAL A C 1
ATOM 787 O O . VAL A 1 109 ? -14.62627 7.43319 -11.65148 1.000 61.72537 232 VAL A O 1
ATOM 791 N N . GLY A 1 110 ? -14.38370 8.45010 -13.64136 1.000 62.88857 233 GLY A N 1
ATOM 792 C CA . GLY A 1 110 ? -14.53849 9.78139 -13.07938 1.000 68.07055 233 GLY A CA 1
ATOM 793 C C . GLY A 1 110 ? -13.69899 10.79744 -13.83565 1.000 72.42194 233 GLY A C 1
ATOM 794 O O . GLY A 1 110 ? -13.28198 10.55870 -14.96355 1.000 68.22906 233 GLY A O 1
ATOM 795 N N . ASN A 1 111 ? -13.45448 11.93386 -13.17260 1.000 69.58571 234 ASN A N 1
ATOM 796 C CA . ASN A 1 111 ? -12.74425 13.03467 -13.81990 1.000 73.83602 234 ASN A CA 1
ATOM 797 C C . ASN A 1 111 ? -11.28193 12.69790 -14.06917 1.000 76.57294 234 ASN A C 1
ATOM 798 O O . ASN A 1 111 ? -10.69971 13.18241 -15.04404 1.000 77.45566 234 ASN A O 1
ATOM 803 N N . GLY A 1 112 ? -10.67494 11.87624 -13.21424 1.000 63.47049 235 GLY A N 1
ATOM 804 C CA . GLY A 1 112 ? -9.27330 11.54995 -13.37552 1.000 59.80849 235 GLY A CA 1
ATOM 805 C C . GLY A 1 112 ? -8.50696 11.66544 -12.07453 1.000 75.05324 235 GLY A C 1
ATOM 806 O O . GLY A 1 112 ? -7.38589 11.16191 -11.95663 1.000 82.33122 235 GLY A O 1
ATOM 807 N N . ASP A 1 113 ? -9.11102 12.31310 -11.08044 1.000 73.88453 236 ASP A N 1
ATOM 808 C CA . ASP A 1 113 ? -8.44414 12.62727 -9.83144 1.000 66.40605 236 ASP A CA 1
ATOM 809 C C . ASP A 1 113 ? -8.95978 11.73466 -8.70506 1.000 67.90546 236 ASP A C 1
ATOM 810 O O . ASP A 1 113 ? -9.60694 10.71146 -8.95216 1.000 75.46876 236 ASP A O 1
ATOM 815 N N . ASP A 1 114 ? -8.68734 12.13960 -7.46528 1.000 66.11058 237 ASP A N 1
ATOM 816 C CA . ASP A 1 114 ? -9.03200 11.37481 -6.27757 1.000 59.94438 237 ASP A CA 1
ATOM 817 C C . ASP A 1 114 ? -10.52698 11.32755 -6.00363 1.000 65.63498 237 ASP A C 1
ATOM 818 O O . ASP A 1 114 ? -10.93666 10.70978 -5.01003 1.000 56.17720 237 ASP A O 1
ATOM 823 N N . THR A 1 115 ? -11.34814 11.95988 -6.83562 1.000 65.27490 238 THR A N 1
ATOM 824 C CA . THR A 1 115 ? -12.78930 11.80295 -6.72840 1.000 59.93767 238 THR A CA 1
ATOM 825 C C . THR A 1 115 ? -13.31256 10.64596 -7.56578 1.000 56.69459 238 THR A C 1
ATOM 826 O O . THR A 1 115 ? -14.51887 10.38443 -7.53847 1.000 57.81205 238 THR A O 1
ATOM 830 N N . ASP A 1 116 ? -12.44481 9.98192 -8.33086 1.000 61.59821 239 ASP A N 1
ATOM 831 C CA . ASP A 1 116 ? -12.85817 8.85165 -9.15283 1.000 62.87240 239 ASP A CA 1
ATOM 832 C C . ASP A 1 116 ? -13.43564 7.74129 -8.28418 1.000 54.87054 239 ASP A C 1
ATOM 833 O O . ASP A 1 116 ? -13.07803 7.57924 -7.11365 1.000 46.02500 239 ASP A O 1
ATOM 838 N N . LYS A 1 117 ? -14.34689 6.97471 -8.86401 1.000 53.91591 240 LYS A N 1
ATOM 839 C CA . LYS A 1 117 ? -14.88031 5.79244 -8.20415 1.000 53.40019 240 LYS A CA 1
ATOM 840 C C . LYS A 1 117 ? -14.46727 4.52770 -8.94626 1.000 55.48392 240 LYS A C 1
ATOM 841 O O . LYS A 1 117 ? -14.05769 4.55035 -10.11257 1.000 55.92645 240 LYS A O 1
ATOM 847 N N . LEU A 1 118 ? -14.58078 3.42311 -8.22923 1.000 50.32168 241 LEU A N 1
ATOM 848 C CA . LEU A 1 118 ? -14.54210 2.09381 -8.80018 1.000 46.86742 241 LEU A CA 1
ATOM 849 C C . LEU A 1 118 ? -15.98020 1.65095 -9.01704 1.000 42.58320 241 LEU A C 1
ATOM 850 O O . LEU A 1 118 ? -16.82238 1.83923 -8.13547 1.000 41.90499 241 LEU A O 1
ATOM 855 N N . VAL A 1 119 ? -16.27395 1.14477 -10.21430 1.000 42.75841 242 VAL A N 1
ATOM 856 C CA . VAL A 1 119 ? -17.50493 0.41652 -10.48612 1.000 42.10981 242 VAL A CA 1
ATOM 857 C C . VAL A 1 119 ? -17.13474 -1.05229 -10.49200 1.000 42.11924 242 VAL A C 1
ATOM 858 O O . VAL A 1 119 ? -16.13199 -1.43744 -11.10645 1.000 41.20846 242 VAL A O 1
ATOM 862 N N . PHE A 1 120 ? -17.91034 -1.86169 -9.77516 1.000 46.81992 243 PHE A N 1
ATOM 863 C CA . PHE A 1 120 ? -17.63739 -3.28162 -9.60697 1.000 44.48438 243 PHE A CA 1
ATOM 864 C C . PHE A 1 120 ? -18.71756 -4.11830 -10.28479 1.000 43.47809 243 PHE A C 1
ATOM 865 O O . PHE A 1 120 ? -19.87331 -3.70446 -10.38902 1.000 44.70771 243 PHE A O 1
ATOM 873 N N . GLY A 1 121 ? -18.34059 -5.31352 -10.73936 1.000 47.31143 244 GLY A N 1
ATOM 874 C CA . GLY A 1 121 ? -19.31840 -6.30470 -11.13818 1.000 43.35410 244 GLY A CA 1
ATOM 875 C C . GLY A 1 121 ? -19.78749 -7.11775 -9.94523 1.000 41.46538 244 GLY A C 1
ATOM 876 O O . GLY A 1 121 ? -19.40573 -6.87942 -8.80074 1.000 40.88284 244 GLY A O 1
ATOM 877 N N . LEU A 1 122 ? -20.63168 -8.11342 -10.23197 1.000 42.35015 245 LEU A N 1
ATOM 878 C CA . LEU A 1 122 ? -21.11895 -8.98735 -9.17186 1.000 31.23411 245 LEU A CA 1
ATOM 879 C C . LEU A 1 122 ? -20.00088 -9.80954 -8.55981 1.000 40.68102 245 LEU A C 1
ATOM 880 O O . LEU A 1 122 ? -20.10701 -10.22252 -7.39862 1.000 37.40431 245 LEU A O 1
ATOM 885 N N . GLY A 1 123 ? -18.92825 -10.04292 -9.30326 1.000 38.99556 246 GLY A N 1
ATOM 886 C CA . GLY A 1 123 ? -17.84490 -10.84342 -8.79406 1.000 37.92003 246 GLY A CA 1
ATOM 887 C C . GLY A 1 123 ? -18.12080 -12.31379 -8.99618 1.000 39.14997 246 GLY A C 1
ATOM 888 O O . GLY A 1 123 ? -19.17894 -12.73033 -9.47738 1.000 37.07882 246 GLY A O 1
ATOM 889 N N . THR A 1 124 ? -17.12838 -13.11933 -8.63039 1.000 39.98667 247 THR A N 1
ATOM 890 C CA . THR A 1 124 ? -17.25446 -14.56111 -8.74022 1.000 39.65894 247 THR A CA 1
ATOM 891 C C . THR A 1 124 ? -16.56813 -15.16939 -7.53022 1.000 33.54174 247 THR A C 1
ATOM 892 O O . THR A 1 124 ? -15.54196 -14.66332 -7.07189 1.000 35.87054 247 THR A O 1
ATOM 896 N N . ARG A 1 125 ? -17.15399 -16.23474 -7.00284 1.000 40.64037 248 ARG A N 1
ATOM 897 C CA . ARG A 1 125 ? -16.73894 -16.78692 -5.72428 1.000 33.72362 248 ARG A CA 1
ATOM 898 C C . ARG A 1 125 ? -15.64859 -17.83091 -5.89797 1.000 34.59413 248 ARG A C 1
ATOM 899 O O . ARG A 1 125 ? -15.81260 -18.78883 -6.65314 1.000 36.11964 2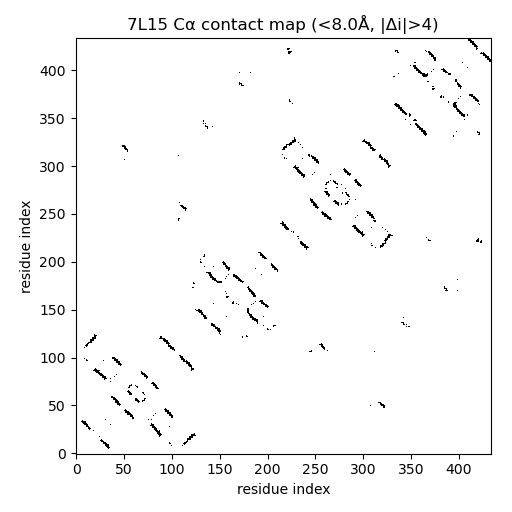48 ARG A O 1
ATOM 907 N N . VAL A 1 126 ? -14.56363 -17.68912 -5.15311 1.000 36.53068 249 VAL A N 1
ATOM 908 C CA . VAL A 1 126 ? -13.49084 -18.67384 -5.18787 1.000 37.54715 249 VAL A CA 1
ATOM 909 C C . VAL A 1 126 ? -13.34702 -19.29535 -3.81246 1.000 37.19058 249 VAL A C 1
ATOM 910 O O . VAL A 1 126 ? -13.20893 -18.58188 -2.80974 1.000 40.32926 249 VAL A O 1
ATOM 914 N N . ILE A 1 127 ? -13.36745 -20.62233 -3.77431 1.000 35.92872 250 ILE A N 1
ATOM 915 C CA . ILE A 1 127 ? -13.13959 -21.39515 -2.55519 1.000 36.18664 250 ILE A CA 1
ATOM 916 C C . ILE A 1 127 ? -11.87670 -22.21806 -2.76135 1.000 45.19086 250 ILE A C 1
ATOM 917 O O . ILE A 1 127 ? -11.81543 -23.05166 -3.67158 1.000 42.48355 250 ILE A O 1
ATOM 922 N N . VAL A 1 128 ? -10.87127 -21.99058 -1.92939 1.000 45.10262 251 VAL A N 1
ATOM 923 C CA . VAL A 1 128 ? -9.65296 -22.77807 -1.97716 1.000 39.60457 251 VAL A CA 1
ATOM 924 C C . VAL A 1 128 ? -9.72954 -23.80315 -0.85825 1.000 47.47978 251 VAL A C 1
ATOM 925 O O . VAL A 1 128 ? -10.06298 -23.47274 0.28709 1.000 43.96512 251 VAL A O 1
ATOM 929 N N . GLU A 1 129 ? -9.45594 -25.04791 -1.18508 1.000 43.47876 252 GLU A N 1
ATOM 930 C CA . GLU A 1 129 ? -9.46813 -26.10632 -0.19122 1.000 48.26598 252 GLU A CA 1
ATOM 931 C C . GLU A 1 129 ? -8.14856 -26.84905 -0.26893 1.000 43.98307 252 GLU A C 1
ATOM 932 O O . GLU A 1 129 ? -7.41944 -26.72027 -1.25556 1.000 43.41113 252 GLU A O 1
ATOM 938 N N . PRO A 1 130 ? -7.77843 -27.57243 0.78246 1.000 42.38116 253 PRO A N 1
ATOM 939 C CA . PRO A 1 130 ? -6.48224 -28.25429 0.77383 1.000 44.29357 253 PRO A CA 1
ATOM 940 C C . PRO A 1 130 ? -6.38138 -29.26124 -0.35874 1.000 46.67153 253 PRO A C 1
ATOM 941 O O . PRO A 1 130 ? -7.37339 -29.85145 -0.79606 1.000 43.53992 253 PRO A O 1
ATOM 945 N N . ARG A 1 131 ? -5.16579 -29.44192 -0.85021 1.000 41.01117 254 ARG A N 1
ATOM 946 C CA . ARG A 1 131 ? -4.97406 -30.43658 -1.88376 1.000 51.51539 254 ARG A CA 1
ATOM 947 C C . ARG A 1 131 ? -5.06350 -31.82358 -1.25131 1.000 45.11382 254 ARG A C 1
ATOM 948 O O . ARG A 1 131 ? -4.63094 -32.01290 -0.11092 1.000 43.03708 254 ARG A O 1
ATOM 956 N N . PRO A 1 132 ? -5.68534 -32.78623 -1.93209 1.000 43.43969 255 PRO A N 1
ATOM 957 C CA . PRO A 1 132 ? -5.82239 -34.12330 -1.35457 1.000 44.67944 255 PRO A CA 1
ATOM 958 C C . PRO A 1 132 ? -4.46440 -34.73703 -1.05719 1.000 42.37635 255 PRO A C 1
ATOM 959 O O . PRO A 1 132 ? -3.45082 -34.42491 -1.69019 1.000 49.39313 255 PRO A O 1
ATOM 963 N N . ALA A 1 133 ? -4.45079 -35.58168 -0.03965 1.000 36.64866 256 ALA A N 1
ATOM 964 C CA . ALA A 1 133 ? -3.25001 -36.28143 0.37713 1.000 38.22070 256 ALA A CA 1
ATOM 965 C C . ALA A 1 133 ? -3.71590 -37.49675 1.15293 1.000 41.65079 256 ALA A C 1
ATOM 966 O O . ALA A 1 133 ? -4.92147 -37.73405 1.28516 1.000 42.55559 256 ALA A O 1
ATOM 968 N N . ALA A 1 134 ? -2.76092 -38.27601 1.64744 1.000 35.23308 257 ALA A N 1
ATOM 969 C CA . ALA A 1 134 ? -3.09597 -39.57320 2.21932 1.000 31.49450 257 ALA A CA 1
ATOM 970 C C . ALA A 1 134 ? -4.11270 -39.40988 3.34698 1.000 43.01245 257 ALA A C 1
ATOM 971 O O . ALA A 1 134 ? -4.03447 -38.45115 4.12022 1.000 41.11289 257 ALA A O 1
ATOM 973 N N . PRO A 1 135 ? -5.07449 -40.32230 3.46173 1.000 51.72456 258 PRO A N 1
ATOM 974 C CA . PRO A 1 135 ? -6.03075 -40.26998 4.57544 1.000 53.49922 258 PRO A CA 1
ATOM 975 C C . PRO A 1 135 ? -5.30900 -40.26104 5.90955 1.000 47.86340 258 PRO A C 1
ATOM 976 O O . PRO A 1 135 ? -4.25310 -40.86544 6.06590 1.000 41.55059 258 PRO A O 1
ATOM 980 N N . LEU A 1 136 ? -5.88897 -39.55224 6.87380 1.000 47.03012 259 LEU A N 1
ATOM 981 C CA . LEU A 1 136 ? -5.24397 -39.31257 8.15750 1.000 46.73301 259 LEU A CA 1
ATOM 982 C C . LEU A 1 136 ? -6.30091 -39.40002 9.25058 1.000 42.87807 259 LEU A C 1
ATOM 983 O O . LEU A 1 136 ? -7.22750 -38.58530 9.28504 1.000 42.16387 259 LEU A O 1
ATOM 988 N N . SER A 1 137 ? -6.19021 -40.39375 10.11412 1.000 43.91663 260 SER A N 1
ATOM 989 C CA . SER A 1 137 ? -7.15013 -40.51599 11.20595 1.000 47.07473 260 SER A CA 1
ATOM 990 C C . SER A 1 137 ? -6.87214 -39.44953 12.25935 1.000 45.59793 260 SER A C 1
ATOM 991 O O . SER A 1 137 ? -5.71199 -39.14937 12.53556 1.000 42.61976 260 SER A O 1
ATOM 994 N N . PRO A 1 138 ? -7.90773 -38.86756 12.85810 1.000 44.91083 261 PRO A N 1
ATOM 995 C CA . PRO A 1 138 ? -7.69147 -37.86327 13.90303 1.000 44.90849 261 PRO A CA 1
ATOM 996 C C . PRO A 1 138 ? -7.33040 -38.49352 15.23548 1.000 43.65283 261 PRO A C 1
ATOM 997 O O . PRO A 1 138 ? -7.55554 -39.68488 15.48083 1.000 44.81042 261 PRO A O 1
ATOM 1001 N N . SER A 1 139 ? -6.75609 -37.66097 16.09852 1.000 41.27634 262 SER A N 1
ATOM 1002 C CA . SER A 1 139 ? -6.69492 -37.93595 17.52687 1.000 47.67805 262 SER A CA 1
ATOM 1003 C C . SER A 1 139 ? -7.80130 -37.14946 18.21865 1.000 47.13128 262 SER A C 1
ATOM 1004 O O . SER A 1 139 ? -8.30734 -36.16093 17.68188 1.000 37.05917 262 SER A O 1
ATOM 1007 N N . VAL A 1 140 ? -8.20079 -37.61616 19.40528 1.000 37.75639 263 VAL A N 1
ATOM 1008 C CA . VAL A 1 140 ? -9.37879 -37.08909 20.08344 1.000 39.36386 263 VAL A CA 1
ATOM 1009 C C . VAL A 1 140 ? -9.02792 -36.76719 21.53126 1.000 38.18909 263 VAL A C 1
ATOM 1010 O O . VAL A 1 140 ? -8.51574 -37.62407 22.25670 1.000 48.52885 263 VAL A O 1
ATOM 1014 N N . PHE A 1 141 ? -9.33105 -35.54195 21.95941 1.000 39.38519 264 PHE A N 1
ATOM 1015 C CA . PHE A 1 141 ? -9.03078 -35.09812 23.31202 1.000 37.71675 264 PHE A CA 1
ATOM 1016 C C . PHE A 1 141 ? -10.25819 -34.45580 23.91940 1.000 43.44251 264 PHE A C 1
ATOM 1017 O O . PHE A 1 141 ? -10.90726 -33.63048 23.26957 1.000 47.33979 264 PHE A O 1
ATOM 1025 N N . LEU A 1 142 ? -10.56112 -34.82013 25.16786 1.000 41.75531 265 LEU A N 1
ATOM 1026 C CA . LEU A 1 142 ? -11.61659 -34.16829 25.93045 1.000 45.12539 265 LEU A CA 1
ATOM 1027 C C . LEU A 1 142 ? -11.02567 -33.04799 26.77207 1.000 52.84649 265 LEU A C 1
ATOM 1028 O O . LEU A 1 142 ? -9.96154 -33.20804 27.37764 1.000 52.35693 265 LEU A O 1
ATOM 1033 N N . VAL A 1 143 ? -11.71951 -31.90921 26.80549 1.000 43.20325 266 VAL A N 1
ATOM 1034 C CA . VAL A 1 143 ? -11.33025 -30.78600 27.64398 1.000 40.69269 266 VAL A CA 1
ATOM 1035 C C . VAL A 1 143 ? -12.58557 -30.25187 28.30800 1.000 45.73475 266 VAL A C 1
ATOM 1036 O O . VAL A 1 143 ? -13.66521 -30.23588 27.70821 1.000 47.92751 266 VAL A O 1
ATOM 1040 N N . ARG A 1 144 ? -12.43064 -29.77927 29.53989 1.000 49.67120 267 ARG A N 1
ATOM 1041 C CA . ARG A 1 144 ? -13.54403 -29.33696 30.36500 1.000 57.73302 267 ARG A CA 1
ATOM 1042 C C . ARG A 1 144 ? -13.27838 -27.95001 30.93256 1.000 52.62067 267 ARG A C 1
ATOM 1043 O O . ARG A 1 144 ? -12.13646 -27.57093 31.18879 1.000 62.06967 267 ARG A O 1
ATOM 1051 N N . ASP A 1 145 ? -14.35436 -27.18703 31.09782 1.000 55.39589 268 ASP A N 1
ATOM 1052 C CA . ASP A 1 145 ? -14.33391 -25.95461 31.88357 1.000 52.89382 268 ASP A CA 1
ATOM 1053 C C . ASP A 1 145 ? -15.72905 -25.83774 32.49050 1.000 51.54778 268 ASP A C 1
ATOM 1054 O O . ASP A 1 145 ? -16.69419 -25.53825 31.77974 1.000 56.27068 268 ASP A O 1
ATOM 1059 N N . GLN A 1 146 ? -15.82934 -26.13787 33.78596 1.000 61.29138 269 GLN A N 1
ATOM 1060 C CA . GLN A 1 146 ? -17.08904 -26.13870 34.53539 1.000 60.68288 269 GLN A CA 1
ATOM 1061 C C . GLN A 1 146 ? -18.05422 -27.09402 33.84423 1.000 59.21702 269 GLN A C 1
ATOM 1062 O O . GLN A 1 146 ? -17.71971 -28.28697 33.73465 1.000 60.18868 269 GLN A O 1
ATOM 1068 N N . ASP A 1 147 ? -19.22684 -26.64430 33.38498 1.000 54.90397 270 ASP A N 1
ATOM 1069 C CA . ASP A 1 147 ? -20.23640 -27.50267 32.77173 1.000 63.75727 270 ASP A CA 1
ATOM 1070 C C . ASP A 1 147 ? -20.11838 -27.55175 31.25717 1.000 60.72469 270 ASP A C 1
ATOM 1071 O O . ASP A 1 147 ? -21.01105 -28.08264 30.58758 1.000 61.14703 270 ASP A O 1
ATOM 1076 N N . ALA A 1 148 ? -19.05034 -26.99451 30.70561 1.000 55.53859 271 ALA A N 1
ATOM 1077 C CA . ALA A 1 148 ? -18.80024 -27.03268 29.27918 1.000 51.55688 271 ALA A CA 1
ATOM 1078 C C . ALA A 1 148 ? -17.76256 -28.11067 29.00126 1.000 54.27281 271 ALA A C 1
ATOM 1079 O O . ALA A 1 148 ? -16.77208 -28.23650 29.73416 1.000 44.67582 271 ALA A O 1
ATOM 1081 N N . VAL A 1 149 ? -18.00977 -28.90870 27.96890 1.000 56.02629 272 VAL A N 1
ATOM 1082 C CA . VAL A 1 149 ? -17.05867 -29.90652 27.50886 1.000 53.70348 272 VAL A CA 1
ATOM 1083 C C . VAL A 1 149 ? -16.75489 -29.62084 26.04916 1.000 56.79505 272 VAL A C 1
ATOM 1084 O O . VAL A 1 149 ? -17.67207 -29.45059 25.23722 1.000 57.04299 272 VAL A O 1
ATOM 1088 N N . ALA A 1 150 ? -15.47096 -29.53042 25.72853 1.000 51.40881 273 ALA A N 1
ATOM 1089 C CA . ALA A 1 150 ? -15.01332 -29.42659 24.35771 1.000 47.07682 273 ALA A CA 1
ATOM 1090 C C . ALA A 1 150 ? -14.37185 -30.74775 23.98669 1.000 50.01584 273 ALA A C 1
ATOM 1091 O O . ALA A 1 150 ? -13.61074 -31.31950 24.76549 1.000 51.24846 273 ALA A O 1
ATOM 1093 N N . CYS A 1 151 ? -14.69201 -31.23855 22.80734 1.000 45.63522 274 CYS A N 1
ATOM 1094 C CA . CYS A 1 151 ? -14.02274 -32.39808 22.25196 1.000 48.90956 274 CYS A CA 1
ATOM 1095 C C . CYS A 1 151 ? -13.12403 -31.90263 21.12337 1.000 37.16458 274 CYS A C 1
ATOM 1096 O O . CYS A 1 151 ? -13.61367 -31.36213 20.13432 1.000 39.47478 274 CYS A O 1
ATOM 1099 N N . LEU A 1 152 ? -11.81257 -32.05718 21.28540 1.000 40.43236 275 LEU A N 1
ATOM 1100 C CA . LEU A 1 152 ? -10.83272 -31.53701 20.34017 1.000 38.88834 275 LEU A CA 1
ATOM 1101 C C . LEU A 1 152 ? -10.39614 -32.65928 19.40971 1.000 41.69706 275 LEU A C 1
ATOM 1102 O O . LEU A 1 152 ? -9.93118 -33.70660 19.86914 1.000 47.65083 275 LEU A O 1
ATOM 1107 N N . ILE A 1 153 ? -10.51899 -32.42995 18.10795 1.000 44.15234 276 ILE A N 1
ATOM 1108 C CA . ILE A 1 153 ? -10.29845 -33.45374 17.09336 1.000 42.76003 276 ILE A CA 1
ATOM 1109 C C . ILE A 1 153 ? -9.24601 -32.92397 16.12062 1.000 43.88478 276 ILE A C 1
ATOM 1110 O O . ILE A 1 153 ? -9.52944 -31.99839 15.34781 1.000 38.83497 276 ILE A O 1
ATOM 1115 N N . ARG A 1 154 ? -8.03984 -33.50788 16.13401 1.000 41.30193 277 ARG A N 1
ATOM 1116 C CA . ARG A 1 154 ? -6.88322 -32.87494 15.49359 1.000 42.93510 277 ARG A CA 1
ATOM 1117 C C . ARG A 1 154 ? -6.34627 -33.66105 14.30904 1.000 49.10149 277 ARG A C 1
ATOM 1118 O O . ARG A 1 154 ? -6.03205 -34.84946 14.42193 1.000 47.39901 277 ARG A O 1
ATOM 1126 N N . ASN A 1 155 ? -6.21558 -32.96610 13.18443 1.000 58.11712 278 ASN A N 1
ATOM 1127 C CA . ASN A 1 155 ? -5.42115 -33.41403 12.05372 1.000 55.83424 278 ASN A CA 1
ATOM 1128 C C . ASN A 1 155 ? -6.00439 -34.69727 11.47316 1.000 45.61320 278 ASN A C 1
ATOM 1129 O O . ASN A 1 155 ? -5.56220 -35.81785 11.76205 1.000 49.97963 278 ASN A O 1
ATOM 1134 N N . PHE A 1 156 ? -7.04320 -34.51834 10.67120 1.000 37.13261 279 PHE A N 1
ATOM 1135 C CA . PHE A 1 156 ? -7.63426 -35.59643 9.91036 1.000 39.96298 279 PHE A CA 1
ATOM 1136 C C . PHE A 1 156 ? -7.81366 -35.14692 8.47426 1.000 42.21904 279 PHE A C 1
ATOM 1137 O O . PHE A 1 156 ? -7.86425 -33.95502 8.17232 1.000 46.75689 279 PHE A O 1
ATOM 1145 N N . TYR A 1 157 ? -7.90208 -36.12461 7.58757 1.000 41.93339 280 TYR A N 1
ATOM 1146 C CA . TYR A 1 157 ? -8.14740 -35.85958 6.20675 1.000 33.50615 280 TYR A CA 1
ATOM 1147 C C . TYR A 1 157 ? -8.73636 -37.16537 5.69138 1.000 38.67252 280 TYR A C 1
ATOM 1148 O O . TYR A 1 157 ? -8.23332 -38.23509 6.06685 1.000 39.75960 280 TYR A O 1
ATOM 1157 N N . PRO A 1 158 ? -9.79119 -37.12788 4.85316 1.000 38.00892 281 PRO A N 1
ATOM 1158 C CA . PRO A 1 158 ? -10.55136 -35.95892 4.39614 1.000 38.92606 281 PRO A CA 1
ATOM 1159 C C . PRO A 1 158 ? -11.47001 -35.39161 5.50338 1.000 41.25476 281 PRO A C 1
ATOM 1160 O O . PRO A 1 158 ? -11.50966 -35.92485 6.62107 1.000 38.75315 281 PRO A O 1
ATOM 1164 N N . LYS A 1 159 ? -12.22854 -34.34439 5.17342 1.000 43.36109 282 LYS A N 1
ATOM 1165 C CA . LYS A 1 159 ? -12.93386 -33.55556 6.18205 1.000 42.46953 282 LYS A CA 1
ATOM 1166 C C . LYS A 1 159 ? -14.18744 -34.23390 6.71580 1.000 43.96704 282 LYS A C 1
ATOM 1167 O O . LYS A 1 159 ? -14.64536 -33.86487 7.79951 1.000 44.04565 282 LYS A O 1
ATOM 1173 N N . GLU A 1 160 ? -14.77320 -35.17905 5.98224 1.000 36.99789 283 GLU A N 1
ATOM 1174 C CA . GLU A 1 160 ? -16.01199 -35.80190 6.43559 1.000 41.18920 283 GLU A CA 1
ATOM 1175 C C . GLU A 1 160 ? -15.75268 -36.60786 7.70961 1.000 47.66536 283 GLU A C 1
ATOM 1176 O O . GLU A 1 160 ? -14.85107 -37.46000 7.74858 1.000 42.63816 283 GLU A O 1
ATOM 1182 N N . LEU A 1 161 ? -16.52154 -36.31537 8.76308 1.000 41.41754 284 LEU A N 1
ATOM 1183 C CA . LEU A 1 161 ? -16.52259 -37.14769 9.96200 1.000 40.78350 284 LEU A CA 1
ATOM 1184 C C . LEU A 1 161 ? -17.85124 -36.98209 10.68232 1.000 42.68965 284 LEU A C 1
ATOM 1185 O O . LEU A 1 161 ? -18.63231 -36.07130 10.40659 1.000 44.97291 284 LEU A O 1
ATOM 1190 N N . HIS A 1 162 ? -18.08234 -37.86583 11.63588 1.000 45.23279 285 HIS A N 1
ATOM 1191 C CA . HIS A 1 162 ? -19.24891 -37.81875 12.49586 1.000 45.41664 285 HIS A CA 1
ATOM 1192 C C . HIS A 1 162 ? -18.75150 -37.82370 13.92831 1.000 43.25137 285 HIS A C 1
ATOM 1193 O O . HIS A 1 162 ? -17.87373 -38.62330 14.27218 1.000 45.70667 285 HIS A O 1
ATOM 1200 N N . VAL A 1 163 ? -19.29326 -36.91095 14.74525 1.000 41.83067 286 VAL A N 1
ATOM 1201 C CA . VAL A 1 163 ? -18.90139 -36.71955 16.13640 1.000 38.25465 286 VAL A CA 1
ATOM 1202 C C . VAL A 1 163 ? -20.13692 -36.80928 17.01154 1.000 43.82631 286 VAL A C 1
ATOM 1203 O O . VAL A 1 163 ? -21.24029 -36.41337 16.61772 1.000 43.92913 286 VAL A O 1
ATOM 1207 N N . SER A 1 164 ? -19.93663 -37.32278 18.21782 1.000 44.68788 287 SER A N 1
ATOM 1208 C CA . SER A 1 164 ? -21.01596 -37.48035 19.18212 1.000 44.81916 287 SER A CA 1
ATOM 1209 C C . SER A 1 164 ? -20.42950 -37.43433 20.58765 1.000 42.78168 287 SER A C 1
ATOM 1210 O O . SER A 1 164 ? -19.44525 -38.12213 20.87315 1.000 48.93425 287 SER A O 1
ATOM 1213 N N . LEU A 1 165 ? -21.00658 -36.59035 21.43821 1.000 43.30288 288 LEU A N 1
ATOM 1214 C CA . LEU A 1 165 ? -20.72514 -36.56278 22.86839 1.000 50.96423 288 LEU A CA 1
ATOM 1215 C C . LEU A 1 165 ? -21.86488 -37.24025 23.62330 1.000 48.41039 288 LEU A C 1
ATOM 1216 O O . LEU A 1 165 ? -23.03586 -36.92810 23.39106 1.000 47.64729 288 LEU A O 1
ATOM 1221 N N . THR A 1 166 ? -21.52555 -38.12856 24.55079 1.000 49.19459 289 THR A N 1
ATOM 1222 C CA . THR A 1 166 ? -22.53215 -38.88928 25.27481 1.000 57.72330 289 THR A CA 1
ATOM 1223 C C . THR A 1 166 ? -22.13707 -39.02538 26.73301 1.000 58.39725 289 THR A C 1
ATOM 1224 O O . THR A 1 166 ? -20.95402 -39.12443 27.06423 1.000 62.13629 289 THR A O 1
ATOM 1228 N N . SER A 1 167 ? -23.14653 -39.03420 27.59588 1.000 60.61174 290 SER A N 1
ATOM 1229 C CA . SER A 1 167 ? -22.97926 -39.24462 29.02804 1.000 63.30488 290 SER A CA 1
ATOM 1230 C C . SER A 1 167 ? -23.68092 -40.55070 29.38129 1.000 68.53868 290 SER A C 1
ATOM 1231 O O . SER A 1 167 ? -24.91232 -40.63721 29.31301 1.000 71.06864 290 SER A O 1
ATOM 1234 N N . SER A 1 168 ? -22.88609 -41.57230 29.71063 1.000 70.02306 291 SER A N 1
ATOM 1235 C CA . SER A 1 168 ? -23.38082 -42.92132 30.01237 1.000 75.44285 291 SER A CA 1
ATOM 1236 C C . SER A 1 168 ? -24.38650 -43.40030 28.96787 1.000 74.86232 291 SER A C 1
ATOM 1237 O O . SER A 1 168 ? -25.41573 -43.99575 29.28696 1.000 70.87340 291 SER A O 1
ATOM 1240 N N . GLY A 1 169 ? -24.08797 -43.12948 27.70305 1.000 76.27948 292 GLY A N 1
ATOM 1241 C CA . GLY A 1 169 ? -24.79918 -43.72817 26.60042 1.000 70.11230 292 GLY A CA 1
ATOM 1242 C C . GLY A 1 169 ? -25.79205 -42.82705 25.89686 1.000 62.47626 292 GLY A C 1
ATOM 1243 O O . GLY A 1 169 ? -26.18533 -43.14000 24.76536 1.000 61.49886 292 GLY A O 1
ATOM 1244 N N . THR A 1 170 ? -26.21829 -41.72498 26.50343 1.000 56.15242 293 THR A N 1
ATOM 1245 C CA . THR A 1 170 ? -27.20840 -40.87864 25.85080 1.000 58.06305 293 THR A CA 1
ATOM 1246 C C . THR A 1 170 ? -26.61868 -39.51998 25.45630 1.000 54.79209 293 THR A C 1
ATOM 1247 O O . THR A 1 170 ? -25.77789 -38.95458 26.17171 1.000 50.35345 293 THR A O 1
ATOM 1251 N N . LEU A 1 171 ? -27.05124 -39.02736 24.28652 1.000 49.80578 294 LEU A N 1
ATOM 1252 C CA . LEU A 1 171 ? -26.55415 -37.77861 23.71982 1.000 55.58642 294 LEU A CA 1
ATOM 1253 C C . LEU A 1 171 ? -26.73273 -36.63237 24.69684 1.000 56.52073 294 LEU A C 1
ATOM 1254 O O . LEU A 1 171 ? -27.80395 -36.46485 25.27878 1.000 58.90805 294 LEU A O 1
ATOM 1259 N N . ILE A 1 172 ? -25.69068 -35.82677 24.87931 1.000 54.84163 295 ILE A N 1
ATOM 1260 C CA . ILE A 1 172 ? -25.84926 -34.70013 25.79192 1.000 60.39822 295 ILE A CA 1
ATOM 1261 C C . ILE A 1 172 ? -26.51479 -33.56774 25.02212 1.000 72.50653 295 ILE A C 1
ATOM 1262 O O . ILE A 1 172 ? -26.60879 -33.60779 23.79107 1.000 71.08493 295 ILE A O 1
ATOM 1267 N N . SER A 1 173 ? -26.99266 -32.56106 25.74460 1.000 82.55734 296 SER A N 1
ATOM 1268 C CA . SER A 1 173 ? -27.66515 -31.42024 25.15196 1.000 88.17142 296 SER A CA 1
ATOM 1269 C C . SER A 1 173 ? -26.66568 -30.41177 24.57972 1.000 87.49545 296 SER A C 1
ATOM 1270 O O . SER A 1 173 ? -25.48885 -30.36632 24.95490 1.000 89.12884 296 SER A O 1
ATOM 1273 N N . ALA A 1 174 ? -27.16416 -29.59813 23.64716 1.000 79.33374 297 ALA A N 1
ATOM 1274 C CA . ALA A 1 174 ? -26.45926 -28.41977 23.12738 1.000 73.47035 297 ALA A CA 1
ATOM 1275 C C . ALA A 1 174 ? -25.11593 -28.76204 22.47182 1.000 73.95874 297 ALA A C 1
ATOM 1276 O O . ALA A 1 174 ? -24.15389 -27.99372 22.56048 1.000 76.34071 297 ALA A O 1
ATOM 1278 N N . GLN A 1 175 ? -25.05850 -29.90249 21.77749 1.000 61.80425 298 GLN A N 1
ATOM 1279 C CA . GLN A 1 175 ? -23.88878 -30.26345 20.98093 1.000 58.36675 298 GLN A CA 1
ATOM 1280 C C . GLN A 1 175 ? -23.84519 -29.46390 19.68649 1.000 56.03825 298 GLN A C 1
ATOM 1281 O O . GLN A 1 175 ? -24.88918 -29.18353 19.09033 1.000 55.47122 298 GLN A O 1
ATOM 1287 N N . SER A 1 176 ? -22.62719 -29.11772 19.24375 1.000 55.83759 299 SER A N 1
ATOM 1288 C CA . SER A 1 176 ? -22.40811 -28.38169 17.99664 1.000 55.32786 299 SER A CA 1
ATOM 1289 C C . SER A 1 176 ? -20.93791 -28.47045 17.57593 1.000 55.49724 299 SER A C 1
ATOM 1290 O O . SER A 1 176 ? -20.03652 -28.38882 18.41495 1.000 47.33372 299 SER A O 1
ATOM 1293 N N . LEU A 1 177 ? -20.71112 -28.57445 16.26523 1.000 55.92284 300 LEU A N 1
ATOM 1294 C CA . LEU A 1 177 ? -19.42121 -28.94065 15.69459 1.000 52.08211 300 LEU A CA 1
ATOM 1295 C C . LEU A 1 177 ? -18.85462 -27.80413 14.85530 1.000 45.05164 300 LEU A C 1
ATOM 1296 O O . LEU A 1 177 ? -19.54246 -27.27564 13.97764 1.000 40.58872 300 LEU A O 1
ATOM 1301 N N . SER A 1 178 ? -17.59151 -27.46134 15.09015 1.000 37.53701 301 SER A N 1
ATOM 1302 C CA . SER A 1 178 ? -16.87703 -26.47699 14.27969 1.000 41.82445 301 SER A CA 1
ATOM 1303 C C . SER A 1 178 ? -15.66052 -27.14023 13.65410 1.000 44.14171 301 SER A C 1
ATOM 1304 O O . SER A 1 178 ? -14.91257 -27.85445 14.32975 1.000 46.08988 301 SER A O 1
ATOM 1307 N N . LEU A 1 179 ? -15.45602 -26.89159 12.36994 1.000 40.07871 302 LEU A N 1
ATOM 1308 C CA . LEU A 1 179 ? -14.43968 -27.59359 11.60760 1.000 42.54673 302 LEU A CA 1
ATOM 1309 C C . LEU A 1 179 ? -13.70800 -26.57117 10.76722 1.000 35.29990 302 LEU A C 1
ATOM 1310 O O . LEU A 1 179 ? -14.34170 -25.67803 10.20472 1.000 47.18552 302 LEU A O 1
ATOM 1315 N N . ALA A 1 180 ? -12.38342 -26.68346 10.68802 1.000 35.84696 303 ALA A N 1
ATOM 1316 C CA . ALA A 1 180 ? -11.62314 -25.71927 9.89505 1.000 37.18324 303 ALA A CA 1
ATOM 1317 C C . ALA A 1 180 ? -10.34961 -26.35551 9.37109 1.000 39.65649 303 ALA A C 1
ATOM 1318 O O . ALA A 1 180 ? -9.76577 -27.22098 10.03586 1.000 38.23948 303 ALA A O 1
ATOM 1320 N N . PRO A 1 181 ? -9.89544 -25.94921 8.19431 1.000 37.20716 304 PRO A N 1
ATOM 1321 C CA . PRO A 1 181 ? -8.57291 -26.37739 7.72689 1.000 36.70851 304 PRO A CA 1
ATOM 1322 C C . PRO A 1 181 ? -7.46380 -25.75241 8.54919 1.000 48.70703 304 PRO A C 1
ATOM 1323 O O . PRO A 1 181 ? -7.63096 -24.69683 9.16152 1.000 59.99692 304 PRO A O 1
ATOM 1327 N N . THR A 1 182 ? -6.32286 -26.43198 8.57400 1.000 43.67566 305 THR A N 1
ATOM 1328 C CA . THR A 1 182 ? -5.09740 -25.91037 9.15340 1.000 48.85145 305 THR A CA 1
ATOM 1329 C C . THR A 1 182 ? -4.11243 -25.56209 8.03010 1.000 47.06598 305 THR A C 1
ATOM 1330 O O . THR A 1 182 ? -4.38516 -25.76910 6.84162 1.000 48.44492 305 THR A O 1
ATOM 1334 N N . ALA A 1 183 ? -2.94910 -25.03289 8.42071 1.000 49.52347 306 ALA A N 1
ATOM 1335 C CA . ALA A 1 183 ? -1.92483 -24.64394 7.44859 1.000 54.10395 306 ALA A CA 1
ATOM 1336 C C . ALA A 1 183 ? -1.25590 -25.85243 6.79715 1.000 53.21023 306 ALA A C 1
ATOM 1337 O O . ALA A 1 183 ? -0.76638 -25.75096 5.66996 1.000 53.25743 306 ALA A O 1
ATOM 1339 N N . SER A 1 184 ? -1.23191 -26.99813 7.47837 1.000 55.05763 307 SER A N 1
ATOM 1340 C CA . SER A 1 184 ? -0.63483 -28.21429 6.94079 1.000 50.56431 307 SER A CA 1
ATOM 1341 C C . SER A 1 184 ? -1.52220 -28.94104 5.94308 1.000 49.68976 307 SER A C 1
ATOM 1342 O O . SER A 1 184 ? -1.16800 -30.04525 5.53360 1.000 55.24395 307 SER A O 1
ATOM 1345 N N . GLY A 1 185 ? -2.67277 -28.39343 5.56640 1.000 40.25744 308 GLY A N 1
ATOM 1346 C CA . GLY A 1 185 ? -3.51531 -29.11021 4.63437 1.000 36.07955 308 GLY A CA 1
ATOM 1347 C C . GLY A 1 185 ? -4.39108 -30.17091 5.24644 1.000 42.84676 308 GLY A C 1
ATOM 1348 O O . GLY A 1 185 ? -5.03297 -30.92070 4.50180 1.000 43.99238 308 GLY A O 1
ATOM 1349 N N . THR A 1 186 ? -4.44798 -30.26414 6.56954 1.000 36.11497 309 THR A N 1
ATOM 1350 C CA . THR A 1 186 ? -5.38068 -31.16487 7.23886 1.000 33.56835 309 THR A CA 1
ATOM 1351 C C . THR A 1 186 ? -6.48613 -30.35545 7.92028 1.000 37.97363 309 THR A C 1
ATOM 1352 O O . THR A 1 186 ? -6.49187 -29.12127 7.91138 1.000 42.83545 309 THR A O 1
ATOM 1356 N N . TYR A 1 187 ? -7.44562 -31.05931 8.49460 1.000 30.96148 310 TYR A N 1
ATOM 1357 C CA . TYR A 1 187 ? -8.52569 -30.43367 9.22910 1.000 40.14338 310 TYR A CA 1
ATOM 1358 C C . TYR A 1 187 ? -8.38372 -30.73367 10.71108 1.000 42.37944 310 TYR A C 1
ATOM 1359 O O . TYR A 1 187 ? -7.81741 -31.75354 11.10604 1.000 41.13375 310 TYR A O 1
ATOM 1368 N N . SER A 1 188 ? -8.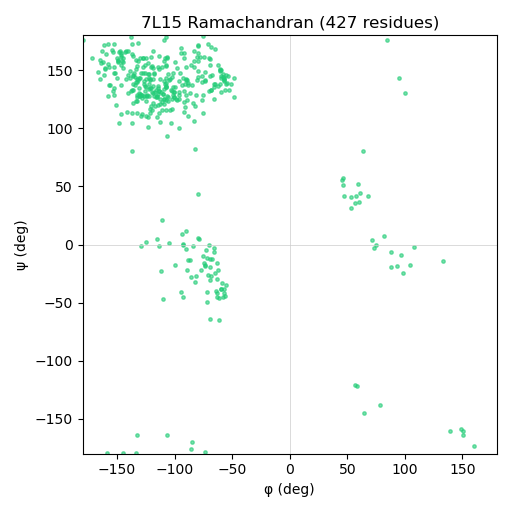90374 -29.82311 11.52290 1.000 34.49157 311 SER A N 1
ATOM 1369 C CA . SER A 1 188 ? -9.10102 -30.06334 12.93464 1.000 32.98412 311 SER A CA 1
ATOM 1370 C C . SER A 1 188 ? -10.47532 -29.49986 13.28053 1.000 37.61286 311 SER A C 1
ATOM 1371 O O . SER A 1 188 ? -11.08878 -28.77436 12.49766 1.000 40.50844 311 SER A O 1
ATOM 1374 N N . ALA A 1 189 ? -10.99534 -29.89273 14.42972 1.000 32.93716 312 ALA A N 1
ATOM 1375 C CA . ALA A 1 189 ? -12.38286 -29.57878 14.70004 1.000 37.82089 312 ALA A CA 1
ATOM 1376 C C . ALA A 1 189 ? -12.58841 -29.60858 16.19764 1.000 39.85614 312 ALA A C 1
ATOM 1377 O O . ALA A 1 189 ? -11.83482 -30.25126 16.93709 1.000 38.10320 312 ALA A O 1
ATOM 1379 N N . ILE A 1 190 ? -13.60886 -28.87797 16.62780 1.000 39.84210 313 ILE A N 1
ATOM 1380 C CA . ILE A 1 190 ? -14.01646 -28.81014 18.01888 1.000 38.99376 313 ILE A CA 1
ATOM 1381 C C . ILE A 1 190 ? -15.50881 -29.05389 18.06814 1.000 46.47084 313 ILE A C 1
ATOM 1382 O O . ILE A 1 190 ? -16.26744 -28.40098 17.34426 1.000 41.66038 313 ILE A O 1
ATOM 1387 N N . HIS A 1 191 ? -15.92238 -29.99669 18.91256 1.000 39.42288 314 HIS A N 1
ATOM 1388 C CA . HIS A 1 191 ? -17.32098 -30.30294 19.16966 1.000 40.44949 314 HIS A CA 1
ATOM 1389 C C . HIS A 1 191 ? -17.62812 -29.89246 20.60846 1.000 47.21275 314 HIS A C 1
ATOM 1390 O O . HIS A 1 191 ? -17.00630 -30.40612 21.54424 1.000 41.72044 314 HIS A O 1
ATOM 1397 N N . ILE A 1 192 ? -18.58544 -28.97972 20.78402 1.000 43.01239 315 ILE A N 1
ATOM 1398 C CA . ILE A 1 192 ? -18.89645 -28.38861 22.08187 1.000 43.62816 315 ILE A CA 1
ATOM 1399 C C . ILE A 1 192 ? -20.19331 -28.98027 22.61517 1.000 47.88363 315 ILE A C 1
ATOM 1400 O O . ILE A 1 192 ? -21.13376 -29.22368 21.85074 1.000 51.83016 315 ILE A O 1
ATOM 1405 N N . GLY A 1 193 ? -20.24865 -29.21196 23.92883 1.000 44.14090 316 GLY A N 1
ATOM 1406 C CA . GLY A 1 193 ? -21.48792 -29.63648 24.54857 1.000 38.27731 316 GLY A CA 1
ATOM 1407 C C . GLY A 1 193 ? -21.53886 -29.20481 25.99795 1.000 50.03988 316 GLY A C 1
ATOM 1408 O O . GLY A 1 193 ? -20.56365 -28.69020 26.54347 1.000 51.55840 316 GLY A O 1
ATOM 1409 N N . ARG A 1 194 ? -22.70566 -29.41193 26.62060 1.000 49.27107 317 ARG A N 1
ATOM 1410 C CA . ARG A 1 194 ? -22.94738 -29.03126 28.00951 1.000 51.79922 317 ARG A CA 1
ATOM 1411 C C . ARG A 1 194 ? -23.19788 -30.28367 28.83777 1.000 51.53789 317 ARG A C 1
ATOM 1412 O O . ARG A 1 194 ? -24.05951 -31.09402 28.49353 1.000 55.64478 317 ARG A O 1
ATOM 1420 N N . VAL A 1 195 ? -22.45245 -30.43699 29.93073 1.000 57.72499 318 VAL A N 1
ATOM 1421 C CA . VAL A 1 195 ? -22.62553 -31.58242 30.81758 1.000 72.60727 318 VAL A CA 1
ATOM 1422 C C . VAL A 1 195 ? -21.99960 -31.23641 32.15666 1.000 77.30245 318 VAL A C 1
ATOM 1423 O O . VAL A 1 195 ? -21.00170 -30.51645 32.22242 1.000 79.41423 318 VAL A O 1
ATOM 1427 N N . GLY A 1 196 ? -22.59595 -31.75006 33.22847 1.000 81.31811 319 GLY A N 1
ATOM 1428 C CA . GLY A 1 196 ? -22.07251 -31.47437 34.55373 1.000 81.37467 319 GLY A CA 1
ATOM 1429 C C . GLY A 1 196 ? -20.62640 -31.92512 34.67687 1.000 80.87197 319 GLY A C 1
ATOM 1430 O O . GLY A 1 196 ? -20.21634 -32.93626 34.09969 1.000 74.81942 319 GLY A O 1
ATOM 1431 N N . GLU A 1 197 ? -19.84286 -31.15320 35.43895 1.000 84.53319 320 GLU A N 1
ATOM 1432 C CA . GLU A 1 197 ? -18.40455 -31.39001 35.53195 1.000 86.92445 320 GLU A CA 1
ATOM 1433 C C . GLU A 1 197 ? -18.08126 -32.74751 36.13511 1.000 86.77960 320 GLU A C 1
ATOM 1434 O O . GLU A 1 197 ? -16.94761 -33.22130 35.99514 1.000 85.89231 320 GLU A O 1
ATOM 1436 N N . ASN A 1 198 ? -19.04854 -33.38889 36.78775 1.000 81.04856 321 ASN A N 1
ATOM 1437 C CA . ASN A 1 198 ? -18.83513 -34.69513 37.38092 1.000 78.57457 321 ASN A CA 1
ATOM 1438 C C . ASN A 1 198 ? -19.47911 -35.83283 36.59545 1.000 71.27186 321 ASN A C 1
ATOM 1439 O O . ASN A 1 198 ? -19.37451 -36.99226 37.01417 1.000 72.00948 321 ASN A O 1
ATOM 1444 N N . ASP A 1 199 ? -20.13400 -35.55202 35.47422 1.000 62.67970 322 ASP A N 1
ATOM 1445 C CA . ASP A 1 199 ? -20.75127 -36.62909 34.71184 1.000 59.18671 322 ASP A CA 1
ATOM 1446 C C . ASP A 1 199 ? -19.70814 -37.35254 33.86519 1.000 61.69939 322 ASP A C 1
ATOM 1447 O O . ASP A 1 199 ? -18.70655 -36.77091 33.43456 1.000 61.31162 322 ASP A O 1
ATOM 1452 N N . ALA A 1 200 ? -19.93771 -38.64460 33.65333 1.000 58.06898 323 ALA A N 1
ATOM 1453 C CA . ALA A 1 200 ? -19.12039 -39.39690 32.71674 1.000 56.58654 323 ALA A CA 1
ATOM 1454 C C . ALA A 1 200 ? -19.40236 -38.90230 31.30485 1.000 62.47303 323 ALA A C 1
ATOM 1455 O O . ALA A 1 200 ? -20.55995 -38.71174 30.91921 1.000 65.72025 323 ALA A O 1
ATOM 1457 N N . ILE A 1 201 ? -18.34909 -38.66226 30.53884 1.000 60.55169 324 ILE A N 1
ATOM 1458 C CA . ILE A 1 201 ? -18.49536 -38.10927 29.20170 1.000 58.54979 324 ILE A CA 1
ATOM 1459 C C . ILE A 1 201 ? -17.63465 -38.91490 28.23995 1.000 58.69766 324 ILE A C 1
ATOM 1460 O O . ILE A 1 201 ? -16.52651 -39.34541 28.58250 1.000 48.74536 324 ILE A O 1
ATOM 1465 N N . THR A 1 202 ? -18.16746 -39.15769 27.04958 1.000 47.50825 325 THR A N 1
ATOM 1466 C CA . THR A 1 202 ? -17.43184 -39.84264 26.00125 1.000 51.97497 325 THR A CA 1
ATOM 1467 C C . THR A 1 202 ? -17.56066 -39.04464 24.71917 1.000 46.72539 325 THR A C 1
ATOM 1468 O O . THR A 1 202 ? -18.66848 -38.67043 24.32481 1.000 49.25138 325 THR A O 1
ATOM 1472 N N . CYS A 1 203 ? -16.43858 -38.77925 24.07268 1.000 46.45095 326 CYS A N 1
ATOM 1473 C CA . CYS A 1 203 ? -16.45961 -38.20665 22.74320 1.000 45.67942 326 CYS A CA 1
ATOM 1474 C C . CYS A 1 203 ? -16.09576 -39.29374 21.75136 1.000 43.78067 326 CYS A C 1
ATOM 1475 O O . CYS A 1 203 ? -15.06095 -39.94834 21.89614 1.000 55.33257 326 CYS A O 1
ATOM 1478 N N . SER A 1 204 ? -16.92872 -39.47583 20.74486 1.000 43.16515 327 SER A N 1
ATOM 1479 C CA . SER A 1 204 ? -16.77022 -40.58663 19.82636 1.000 43.86497 327 SER A CA 1
ATOM 1480 C C . SER A 1 204 ? -16.77397 -40.06085 18.39921 1.000 43.82225 327 SER A C 1
ATOM 1481 O O . SER A 1 204 ? -17.70943 -39.36089 17.99629 1.000 41.18635 327 SER A O 1
ATOM 1484 N N . VAL A 1 205 ? -15.73006 -40.40097 17.64217 1.000 42.95524 328 VAL A N 1
ATOM 1485 C CA . VAL A 1 205 ? -15.50100 -39.87150 16.30312 1.000 40.44183 328 VAL A CA 1
ATOM 1486 C C . VAL A 1 205 ? -15.44479 -41.02231 15.31271 1.000 41.21469 328 VAL A C 1
ATOM 1487 O O . VAL A 1 205 ? -14.77970 -42.03422 15.56054 1.000 50.25886 328 VAL A O 1
ATOM 1491 N N . LYS A 1 206 ? -16.13389 -40.86251 14.19131 1.000 41.21770 329 LYS A N 1
ATOM 1492 C CA . LYS A 1 206 ? -16.11622 -41.83181 13.10701 1.000 45.71279 329 LYS A CA 1
ATOM 1493 C C . LYS A 1 206 ? -15.50671 -41.15454 11.89203 1.000 53.08312 329 LYS A C 1
ATOM 1494 O O . LYS A 1 206 ? -15.93703 -40.06570 11.49923 1.000 46.21648 329 LYS A O 1
ATOM 1500 N N . HIS A 1 207 ? -14.48657 -41.77904 11.32324 1.000 55.13748 330 HIS A N 1
ATOM 1501 C CA . HIS A 1 207 ? -13.74906 -41.16773 10.23221 1.000 37.96611 330 HIS A CA 1
ATOM 1502 C C . HIS A 1 207 ? -13.21565 -42.30465 9.38133 1.000 43.80500 330 HIS A C 1
ATOM 1503 O O . HIS A 1 207 ? -12.50937 -43.17761 9.89741 1.000 47.01561 330 HIS A O 1
ATOM 1510 N N . LEU A 1 208 ? -13.61827 -42.32716 8.10631 1.000 45.15593 331 LEU A N 1
ATOM 1511 C CA . LEU A 1 208 ? -13.23068 -43.37605 7.15073 1.000 43.08134 331 LEU A CA 1
ATOM 1512 C C . LEU A 1 208 ? -13.54475 -44.75817 7.69518 1.000 50.25934 331 LEU A C 1
ATOM 1513 O O . LEU A 1 208 ? -12.75452 -45.69202 7.56543 1.000 56.87001 331 LEU A O 1
ATOM 1518 N N . GLY A 1 209 ? -14.70267 -44.88678 8.32922 1.000 62.58148 332 GLY A N 1
ATOM 1519 C CA . GLY A 1 209 ? -15.10269 -46.16898 8.87030 1.000 65.70983 332 GLY A CA 1
ATOM 1520 C C . GLY A 1 209 ? -14.33519 -46.64387 10.08401 1.000 69.32607 332 GLY A C 1
ATOM 1521 O O . GLY A 1 209 ? -14.57471 -47.77119 10.53000 1.000 75.42525 332 GLY A O 1
ATOM 1522 N N . LYS A 1 210 ? -13.41136 -45.84463 10.62193 1.000 64.61562 333 LYS A N 1
ATOM 1523 C CA . LYS A 1 210 ? -12.74083 -46.15159 11.87923 1.000 56.94290 333 LYS A CA 1
ATOM 1524 C C . LYS A 1 210 ? -13.37023 -45.32459 12.99239 1.000 55.36895 333 LYS A C 1
ATOM 1525 O O . LYS A 1 210 ? -13.82623 -44.20192 12.76860 1.000 51.44487 333 LYS A O 1
ATOM 1527 N N . GLU A 1 211 ? -13.39891 -45.88577 14.19479 1.000 62.25086 334 GLU A N 1
ATOM 1528 C CA . GLU A 1 211 ? -13.95352 -45.20758 15.35734 1.000 46.47602 334 GLU A CA 1
ATOM 1529 C C . GLU A 1 211 ? -12.82084 -44.83911 16.30229 1.000 53.03117 334 GLU A C 1
ATOM 1530 O O . GLU A 1 211 ? -11.97316 -45.67852 16.61950 1.000 60.57647 334 GLU A O 1
ATOM 1536 N N . ILE A 1 212 ? -12.79049 -43.57418 16.71515 1.000 51.35727 335 ILE A N 1
ATOM 1537 C CA . ILE A 1 212 ? -11.80675 -43.05362 17.65796 1.000 48.65159 335 ILE A CA 1
ATOM 1538 C C . ILE A 1 212 ? -12.58017 -42.36615 18.76702 1.000 53.12406 335 ILE A C 1
ATOM 1539 O O . ILE A 1 212 ? -13.65388 -41.80147 18.53062 1.000 56.12699 335 ILE A O 1
ATOM 1544 N N . HIS A 1 213 ? -12.04046 -42.41585 19.98329 1.000 60.41764 336 HIS A N 1
ATOM 1545 C CA . HIS A 1 213 ? -12.78249 -41.88695 21.11975 1.000 61.38701 336 HIS A CA 1
ATOM 1546 C C . HIS A 1 213 ? -11.85316 -41.62989 22.29814 1.000 59.95623 336 HIS A C 1
ATOM 1547 O O . HIS A 1 213 ? -10.77538 -42.21910 22.40787 1.000 62.23423 336 HIS A O 1
ATOM 1554 N N . MET A 1 214 ? -12.30821 -40.73838 23.18233 1.000 54.16980 337 MET A N 1
ATOM 1555 C CA . MET A 1 214 ? -11.78191 -40.54157 24.52624 1.000 52.34988 337 MET A CA 1
ATOM 1556 C C . MET A 1 214 ? -12.95663 -40.44793 25.49728 1.000 49.11875 337 MET A C 1
ATOM 1557 O O . MET A 1 214 ? -14.00857 -39.89804 25.15753 1.000 52.34584 337 MET A O 1
ATOM 1562 N N . SER A 1 215 ? -12.79009 -40.98572 26.70141 1.000 53.24841 338 SER A N 1
ATOM 1563 C CA . SER A 1 215 ? -13.81282 -40.85520 27.73014 1.000 60.01823 338 SER A CA 1
ATOM 1564 C C . SER A 1 215 ? -13.17766 -40.46995 29.05290 1.000 61.82641 338 SER A C 1
ATOM 1565 O O . SER A 1 215 ? -12.08656 -40.93312 29.38931 1.000 62.20276 338 SER A O 1
ATOM 1568 N N A HIS A 1 216 ? -13.87151 -39.62658 29.79953 0.508 62.04964 339 HIS A N 1
ATOM 1569 N N B HIS A 1 216 ? -13.84615 -39.57933 29.78097 0.492 62.24322 339 HIS A N 1
ATOM 1570 C CA A HIS A 1 216 ? -13.54689 -39.36388 31.19164 0.508 64.90524 339 HIS A CA 1
ATOM 1571 C CA B HIS A 1 216 ? -13.57990 -39.36775 31.19714 0.492 64.96584 339 HIS A CA 1
ATOM 1572 C C A HIS A 1 216 ? -14.56225 -40.14198 32.01862 0.508 70.07309 339 HIS A C 1
ATOM 1573 C C B HIS A 1 216 ? -14.59618 -40.21513 31.94044 0.492 70.03608 339 HIS A C 1
ATOM 1574 O O A HIS A 1 216 ? -15.74258 -39.77949 32.05876 0.508 72.40607 339 HIS A O 1
ATOM 1575 O O B HIS A 1 216 ? -15.80277 -39.96325 31.85494 0.492 71.55379 339 HIS A O 1
ATOM 1588 N N . GLN A 1 217 ? -14.11561 -41.23354 32.63801 1.000 70.64403 340 GLN A N 1
ATOM 1589 C CA . GLN A 1 217 ? -15.00682 -42.07317 33.42017 1.000 76.84463 340 GLN A CA 1
ATOM 1590 C C . GLN A 1 217 ? -15.33611 -41.39661 34.74276 1.000 79.32251 340 GLN A C 1
ATOM 1591 O O . GLN A 1 217 ? -14.55062 -40.60749 35.27548 1.000 81.78684 340 GLN A O 1
ATOM 1597 N N . ALA A 1 218 ? -16.52861 -41.69680 35.25659 1.000 81.71396 341 ALA A N 1
ATOM 1598 C CA . ALA A 1 218 ? -16.92545 -41.27921 36.59325 1.000 80.20578 341 ALA A CA 1
ATOM 1599 C C . ALA A 1 218 ? -16.78635 -42.38990 37.62602 1.000 84.21516 341 ALA A C 1
ATOM 1600 O O . ALA A 1 218 ? -16.76360 -42.09923 38.82708 1.000 89.15123 341 ALA A O 1
ATOM 1602 N N . GLY A 1 219 ? -16.69559 -43.65104 37.18720 1.000 83.37561 342 GLY A N 1
ATOM 1603 C CA . GLY A 1 219 ? -16.39378 -44.75105 38.07397 1.000 89.30505 342 GLY A CA 1
ATOM 1604 C C . GLY A 1 219 ? -15.29711 -45.62750 37.49096 1.000 95.04199 342 GLY A C 1
ATOM 1605 O O . GLY A 1 219 ? -14.86235 -45.43993 36.35192 1.000 94.93643 342 GLY A O 1
ATOM 1606 N N . SER A 1 220 ? -14.85582 -46.59116 38.29731 1.000 98.79430 343 SER A N 1
ATOM 1607 C CA . SER A 1 220 ? -13.80705 -47.53180 37.89699 1.000 96.41957 343 SER A CA 1
ATOM 1608 C C . SER A 1 220 ? -14.15126 -48.28691 36.60850 1.000 93.28192 343 SER A C 1
ATOM 1609 O O . SER A 1 220 ? -14.76299 -49.35629 36.63644 1.000 92.83403 343 SER A O 1
ATOM 1612 N N . THR B 2 2 ? 4.22576 5.74319 5.62472 1.000 110.30008 2 THR B N 1
ATOM 1613 C CA . THR B 2 2 ? 4.22958 4.48476 6.36429 1.000 111.42030 2 THR B CA 1
ATOM 1614 C C . THR B 2 2 ? 3.12597 3.55584 5.85366 1.000 114.74601 2 THR B C 1
ATOM 1615 O O . THR B 2 2 ? 2.96356 2.43653 6.34461 1.000 112.28394 2 THR B O 1
ATOM 1619 N N . GLY B 2 3 ? 2.37165 4.02912 4.86119 1.000 114.16550 3 GLY B N 1
ATOM 1620 C CA . GLY B 2 3 ? 1.28309 3.25705 4.28964 1.000 110.52309 3 GLY B CA 1
ATOM 1621 C C . GLY B 2 3 ? -0.07630 3.66853 4.81932 1.000 110.96374 3 GLY B C 1
ATOM 1622 O O . GLY B 2 3 ? -0.26676 3.76685 6.03486 1.000 116.09786 3 GLY B O 1
ATOM 1623 N N . VAL B 2 4 ? -1.03499 3.90022 3.92682 1.000 104.04671 4 VAL B N 1
ATOM 1624 C CA . VAL B 2 4 ? -2.33887 4.41697 4.33055 1.000 93.19563 4 VAL B CA 1
ATOM 1625 C C . VAL B 2 4 ? -3.20210 3.28237 4.86917 1.000 86.60955 4 VAL B C 1
ATOM 1626 O O . VAL B 2 4 ? -3.17358 2.15374 4.35828 1.000 80.18433 4 VAL B O 1
ATOM 1630 N N . ALA B 2 5 ? -3.97332 3.58160 5.91787 1.000 86.89188 5 ALA B N 1
ATOM 1631 C CA . ALA B 2 5 ? -4.80052 2.58671 6.59142 1.000 78.85101 5 ALA B CA 1
ATOM 1632 C C . ALA B 2 5 ? -6.04174 3.24166 7.18454 1.000 80.23593 5 ALA B C 1
ATOM 1633 O O . ALA B 2 5 ? -5.97554 4.35646 7.70903 1.000 85.57543 5 ALA B O 1
ATOM 1635 N N . LEU B 2 6 ? -7.16155 2.52275 7.13227 1.000 70.02690 6 LEU B N 1
ATOM 1636 C CA . LEU B 2 6 ? -8.44655 3.02379 7.59168 1.000 67.79200 6 LEU B CA 1
ATOM 1637 C C . LEU B 2 6 ? -9.03501 2.06107 8.61114 1.000 70.81897 6 LEU B C 1
ATOM 1638 O O . LEU B 2 6 ? -9.01108 0.84181 8.41321 1.000 72.10180 6 LEU B O 1
ATOM 1643 N N . GLU B 2 7 ? -9.57882 2.61870 9.69045 1.000 65.61781 7 GLU B N 1
ATOM 1644 C CA . GLU B 2 7 ? -10.10578 1.85931 10.81613 1.000 67.93842 7 GLU B CA 1
ATOM 1645 C C . GLU B 2 7 ? -11.59485 2.14971 10.96520 1.000 63.96849 7 GLU B C 1
ATOM 1646 O O . GLU B 2 7 ? -12.01560 3.30524 10.87799 1.000 67.57947 7 GLU B O 1
ATOM 1652 N N . GLN B 2 8 ? -12.39249 1.10309 11.19952 1.000 50.39425 8 GLN B N 1
ATOM 1653 C CA . GLN B 2 8 ? -13.84327 1.22722 11.29804 1.000 52.69998 8 GLN B CA 1
ATOM 1654 C C . GLN B 2 8 ? -14.32670 0.47620 12.52714 1.000 57.73966 8 GLN B C 1
ATOM 1655 O O . GLN B 2 8 ? -14.08093 -0.72524 12.65654 1.000 57.82321 8 GLN B O 1
ATOM 1661 N N . ARG B 2 9 ? -15.02197 1.17767 13.41931 1.000 55.44070 9 ARG B N 1
ATOM 1662 C CA . ARG B 2 9 ? -15.51856 0.60642 14.66293 1.000 56.29469 9 ARG B CA 1
ATOM 1663 C C . ARG B 2 9 ? -16.75795 1.39543 15.04564 1.000 68.14380 9 ARG B C 1
ATOM 1664 O O . ARG B 2 9 ? -16.83816 2.59220 14.74171 1.000 77.86861 9 ARG B O 1
ATOM 1672 N N . PRO B 2 10 ? -17.74880 0.76273 15.69387 1.000 60.22409 10 PRO B N 1
ATOM 1673 C CA . PRO B 2 10 ? -17.82542 -0.66381 16.03040 1.000 55.53053 10 PRO B CA 1
ATOM 1674 C C . PRO B 2 10 ? -17.99314 -1.55021 14.79449 1.000 51.80253 10 PRO B C 1
ATOM 1675 O O . PRO B 2 10 ? -18.20794 -1.02839 13.70234 1.000 48.16810 10 PRO B O 1
ATOM 1679 N N . ILE B 2 11 ? -17.86155 -2.86890 14.95962 1.000 45.47396 11 ILE B N 1
ATOM 1680 C CA . ILE B 2 11 ? -17.90565 -3.75973 13.80413 1.000 44.67387 11 ILE B CA 1
ATOM 1681 C C . ILE B 2 11 ? -19.31705 -3.90774 13.25689 1.000 45.74309 11 ILE B C 1
ATOM 1682 O O . ILE B 2 11 ? -19.49244 -4.32350 12.11061 1.000 44.10736 11 ILE B O 1
ATOM 1687 N N . SER B 2 12 ? -20.33941 -3.56915 14.03790 1.000 51.89017 12 SER B N 1
ATOM 1688 C CA . SER B 2 12 ? -21.70387 -3.62953 13.54014 1.000 43.66837 12 SER B CA 1
ATOM 1689 C C . SER B 2 12 ? -22.53666 -2.56276 14.23159 1.000 43.12618 12 SER B C 1
ATOM 1690 O O . SER B 2 12 ? -22.18066 -2.05704 15.30188 1.000 42.29088 12 SER B O 1
ATOM 1693 N N . ILE B 2 13 ? -23.64949 -2.21673 13.58698 1.000 44.89148 13 ILE B N 1
ATOM 1694 C CA . ILE B 2 13 ? -24.66019 -1.31203 14.12445 1.000 47.49889 13 ILE B CA 1
ATOM 1695 C C . ILE B 2 13 ? -26.01874 -1.93912 13.83042 1.000 50.31760 13 ILE B C 1
ATOM 1696 O O . ILE B 2 13 ? -26.34068 -2.20743 12.66537 1.000 44.92838 13 ILE B O 1
ATOM 1701 N N . THR B 2 14 ? -26.80161 -2.19716 14.87518 1.000 51.67117 14 THR B N 1
ATOM 1702 C CA . THR B 2 14 ? -28.12283 -2.79005 14.73531 1.000 50.79266 14 THR B CA 1
ATOM 1703 C C . THR B 2 14 ? -29.18200 -1.73767 15.02123 1.000 51.57624 14 THR B C 1
ATOM 1704 O O . THR B 2 14 ? -29.06813 -0.97017 15.98096 1.000 50.01796 14 THR B O 1
ATOM 1708 N N . ARG B 2 15 ? -30.20560 -1.69325 14.17565 1.000 47.29218 15 ARG B N 1
ATOM 1709 C CA . ARG B 2 15 ? -31.22647 -0.66586 14.30328 1.000 52.30668 15 ARG B CA 1
ATOM 1710 C C . ARG B 2 15 ? -32.57033 -1.24870 13.91387 1.000 51.01649 15 ARG B C 1
ATOM 1711 O O . ARG B 2 15 ? -32.64845 -2.26246 13.21314 1.000 49.41509 15 ARG B O 1
ATOM 1719 N N . ASN B 2 16 ? -33.62904 -0.57646 14.35545 1.000 54.15263 16 ASN B N 1
ATOM 1720 C CA . ASN B 2 16 ? -34.96395 -0.77815 13.81485 1.000 52.47729 16 ASN B CA 1
ATOM 1721 C C . ASN B 2 16 ? -35.22328 0.25554 12.72720 1.000 52.30595 16 ASN B C 1
ATOM 1722 O O . ASN B 2 16 ? -34.45778 1.20550 12.55192 1.000 52.66729 16 ASN B O 1
ATOM 1727 N N . ALA B 2 17 ? -36.31460 0.05667 11.98573 1.000 50.34117 17 ALA B N 1
ATOM 1728 C CA . ALA B 2 17 ? -36.63284 0.95703 10.88268 1.000 56.20160 17 ALA B CA 1
ATOM 1729 C C . ALA B 2 17 ? -36.86503 2.37481 11.39406 1.000 57.79207 17 ALA B C 1
ATOM 1730 O O . ALA B 2 17 ? -37.21272 2.59649 12.55411 1.000 57.51288 17 ALA B O 1
ATOM 1732 N N . LYS B 2 18 ? -36.64683 3.34391 10.50732 1.000 55.15851 18 LYS B N 1
ATOM 1733 C CA . LYS B 2 18 ? -36.86820 4.76811 10.73281 1.000 61.47298 18 LYS B CA 1
ATOM 1734 C C . LYS B 2 18 ? -35.82014 5.38599 11.65746 1.000 60.53863 18 LYS B C 1
ATOM 1735 O O . LYS B 2 18 ? -35.84153 6.60804 11.86335 1.000 58.50016 18 LYS B O 1
ATOM 1741 N N . GLN B 2 19 ? -34.88972 4.60138 12.20069 1.000 50.86525 19 GLN B N 1
ATOM 1742 C CA . GLN B 2 19 ? -33.80769 5.14407 13.01386 1.000 50.39045 19 GLN B CA 1
ATOM 1743 C C . GLN B 2 19 ? -32.66990 5.59279 12.09524 1.000 55.71255 19 GLN B C 1
ATOM 1744 O O . GLN B 2 19 ? -32.81286 5.67294 10.87176 1.000 53.56715 19 GLN B O 1
ATOM 1750 N N . SER B 2 20 ? -31.52585 5.91999 12.67990 1.000 49.74421 20 SER B N 1
ATOM 1751 C CA . SER B 2 20 ? -30.37664 6.37164 11.91177 1.000 56.47110 20 SER B CA 1
ATOM 1752 C C . SER B 2 20 ? -29.13009 5.69512 12.45979 1.000 58.65363 20 SER B C 1
ATOM 1753 O O . SER B 2 20 ? -29.16388 5.02300 13.49196 1.000 53.21299 20 SER B O 1
ATOM 1756 N N . ALA B 2 21 ? -28.01323 5.88187 11.76536 1.000 59.16029 21 ALA B N 1
ATOM 1757 C CA . ALA B 2 21 ? -26.80413 5.16656 12.13532 1.000 47.96110 21 ALA B CA 1
ATOM 1758 C C . ALA B 2 21 ? -25.59724 5.98199 11.71648 1.000 52.51196 21 ALA B C 1
ATOM 1759 O O . ALA B 2 21 ? -25.55229 6.47338 10.58729 1.000 53.61504 21 ALA B O 1
ATOM 1761 N N . SER B 2 22 ? -24.61782 6.09485 12.61047 1.000 46.90148 22 SER B N 1
ATOM 1762 C CA . SER B 2 22 ? -23.37614 6.81054 12.34947 1.000 64.98285 22 SER B CA 1
ATOM 1763 C C . SER B 2 22 ? -22.23691 5.80867 12.27773 1.000 61.69223 22 SER B C 1
ATOM 1764 O O . SER B 2 22 ? -21.98444 5.07729 13.24213 1.000 62.65862 22 SER B O 1
ATOM 1767 N N . LEU B 2 23 ? -21.53427 5.79903 11.15348 1.000 58.73959 23 LEU B N 1
ATOM 1768 C CA . LEU B 2 23 ? -20.44301 4.87309 10.92260 1.000 53.81619 23 LEU B CA 1
ATOM 1769 C C . LEU B 2 23 ? -19.13884 5.64334 10.98052 1.000 55.31831 23 LEU B C 1
ATOM 1770 O O . LEU B 2 23 ? -19.04670 6.74864 10.44417 1.000 66.10886 23 LEU B O 1
ATOM 1775 N N . ASN B 2 24 ? -18.13787 5.05840 11.63150 1.000 50.69231 24 ASN B N 1
ATOM 1776 C CA . ASN B 2 24 ? -16.86871 5.72219 11.88719 1.000 61.02633 24 ASN B CA 1
ATOM 1777 C C . ASN B 2 24 ? -15.77798 5.20368 10.96074 1.000 57.34141 24 ASN B C 1
ATOM 1778 O O . ASN B 2 24 ? -15.71468 4.00881 10.66204 1.000 62.78276 24 ASN B O 1
ATOM 1783 N N . CYS B 2 25 ? -14.91022 6.11019 10.52316 1.000 59.73260 25 CYS B N 1
ATOM 1784 C CA . CYS B 2 25 ? -13.71997 5.76523 9.74428 1.000 70.09481 25 CYS B CA 1
ATOM 1785 C C . CYS B 2 25 ? -12.56312 6.59889 10.29037 1.000 79.42880 25 CYS B C 1
ATOM 1786 O O . CYS B 2 25 ? -12.49014 7.80468 10.03309 1.000 84.54100 25 CYS B O 1
ATOM 1789 N N . LYS B 2 26 ? -11.67311 5.96440 11.05048 1.000 75.58996 26 LYS B N 1
ATOM 1790 C CA . LYS B 2 26 ? -10.41667 6.58791 11.45694 1.000 72.74450 26 LYS B CA 1
ATOM 1791 C C . LYS B 2 26 ? -9.37930 6.29415 10.37629 1.000 74.25033 26 LYS B C 1
ATOM 1792 O O . LYS B 2 26 ? -8.96554 5.14380 10.19953 1.000 80.57734 26 LYS B O 1
ATOM 1794 N N . ILE B 2 27 ? -8.97615 7.32812 9.63872 1.000 69.92538 27 ILE B N 1
ATOM 1795 C CA . ILE B 2 27 ? -8.01875 7.19739 8.54793 1.000 75.37183 27 ILE B CA 1
ATOM 1796 C C . ILE B 2 27 ? -6.64923 7.63734 9.05011 1.000 88.22355 27 ILE B C 1
ATOM 1797 O O . ILE B 2 27 ? -6.50212 8.73657 9.59603 1.000 90.07392 27 ILE B O 1
ATOM 1802 N N . LEU B 2 28 ? -5.64583 6.77603 8.87097 1.000 94.48884 28 LEU B N 1
ATOM 1803 C CA . LEU B 2 28 ? -4.29951 6.99344 9.38074 1.000 93.83420 28 LEU B CA 1
ATOM 1804 C C . LEU B 2 28 ? -3.30760 7.06529 8.22918 1.000 94.46734 28 LEU B C 1
ATOM 1805 O O . LEU B 2 28 ? -3.46153 6.37802 7.21511 1.000 97.32226 28 LEU B O 1
ATOM 1810 N N . ASN B 2 29 ? -2.26709 7.87126 8.42611 1.000 93.58294 29 ASN B N 1
ATOM 1811 C CA . ASN B 2 29 ? -1.32175 8.23479 7.37513 1.000 93.12643 29 ASN B CA 1
ATOM 1812 C C . ASN B 2 29 ? -2.04722 8.62640 6.08719 1.000 95.31558 29 ASN B C 1
ATOM 1813 O O . ASN B 2 29 ? -1.81731 8.02172 5.03464 1.000 97.88091 29 ASN B O 1
ATOM 1818 N N . PRO B 2 30 ? -2.93767 9.62042 6.14031 1.000 90.56263 30 PRO B N 1
ATOM 1819 C CA . PRO B 2 30 ? -3.71475 9.96272 4.94661 1.000 86.09834 30 PRO B CA 1
ATOM 1820 C C . PRO B 2 30 ? -2.81299 10.42379 3.80996 1.000 85.45507 30 PRO B C 1
ATOM 1821 O O . PRO B 2 30 ? -1.86024 11.17998 4.00653 1.000 89.19244 30 PRO B O 1
ATOM 1825 N N . VAL B 2 31 ? -3.11577 9.93395 2.61220 1.000 79.81263 31 VAL B N 1
ATOM 1826 C CA . VAL B 2 31 ? -2.43392 10.32915 1.39054 1.000 77.03243 31 VAL B CA 1
ATOM 1827 C C . VAL B 2 31 ? -3.36065 11.04484 0.42157 1.000 72.76506 31 VAL B C 1
ATOM 1828 O O . VAL B 2 31 ? -2.94893 11.34539 -0.70322 1.000 68.67656 31 VAL B O 1
ATOM 1832 N N . SER B 2 32 ? -4.60444 11.31515 0.81638 1.000 72.84536 32 SER B N 1
ATOM 1833 C CA . SER B 2 32 ? -5.58947 11.86424 -0.10069 1.000 69.52316 32 SER B CA 1
ATOM 1834 C C . SER B 2 32 ? -6.55814 12.74698 0.66680 1.000 70.18272 32 SER B C 1
ATOM 1835 O O . SER B 2 32 ? -6.74525 12.59931 1.87777 1.000 74.24969 32 SER B O 1
ATOM 1838 N N . ASP B 2 33 ? -7.20289 13.64956 -0.06478 1.000 70.26366 33 ASP B N 1
ATOM 1839 C CA . ASP B 2 33 ? -8.18579 14.53973 0.53010 1.000 71.34527 33 ASP B CA 1
ATOM 1840 C C . ASP B 2 33 ? -9.59487 13.95226 0.55450 1.000 72.22184 33 ASP B C 1
ATOM 1841 O O . ASP B 2 33 ? -10.46732 14.48829 1.25212 1.000 77.48122 33 ASP B O 1
ATOM 1846 N N . TYR B 2 34 ? -9.84622 12.87163 -0.17623 1.000 66.11219 34 TYR B N 1
ATOM 1847 C CA . TYR B 2 34 ? -11.19430 12.33895 -0.32994 1.000 64.05416 34 TYR B CA 1
ATOM 1848 C C . TYR B 2 34 ? -11.34385 11.02481 0.42499 1.000 66.25909 34 TYR B C 1
ATOM 1849 O O . TYR B 2 34 ? -10.46642 10.15221 0.36388 1.000 62.60125 34 TYR B O 1
ATOM 1858 N N . VAL B 2 35 ? -12.44022 10.91603 1.16828 1.000 60.94721 35 VAL B N 1
ATOM 1859 C CA . VAL B 2 35 ? -12.84288 9.69013 1.83981 1.000 59.36046 35 VAL B CA 1
ATOM 1860 C C . VAL B 2 35 ? -14.07407 9.16814 1.11636 1.000 58.21409 35 VAL B C 1
ATOM 1861 O O . VAL B 2 35 ? -15.06023 9.90078 0.95915 1.000 53.39635 35 VAL B O 1
ATOM 1865 N N . HIS B 2 36 ? -14.01003 7.91403 0.66125 1.000 59.99838 36 HIS B N 1
ATOM 1866 C CA . HIS B 2 36 ? -15.06234 7.29233 -0.13546 1.000 56.98616 36 HIS B CA 1
ATOM 1867 C C . HIS B 2 36 ? -15.81270 6.27069 0.70414 1.000 51.73406 36 HIS B C 1
ATOM 1868 O O . HIS B 2 36 ? -15.20944 5.57742 1.52089 1.000 57.74011 36 HIS B O 1
ATOM 1875 N N . TRP B 2 37 ? -17.12605 6.17109 0.49467 1.000 49.97686 37 TRP B N 1
ATOM 1876 C CA . TRP B 2 37 ? -17.98236 5.25367 1.24632 1.000 50.16015 37 TRP B CA 1
ATOM 1877 C C . TRP B 2 37 ? -18.67078 4.30869 0.27745 1.000 48.94469 37 TRP B C 1
ATOM 1878 O O . TRP B 2 37 ? -19.51170 4.73956 -0.51410 1.000 50.22661 37 TRP B O 1
ATOM 1889 N N . TYR B 2 38 ? -18.31393 3.02600 0.35116 1.000 44.77370 38 TYR B N 1
ATOM 1890 C CA . TYR B 2 38 ? -18.87335 1.97248 -0.48031 1.000 40.10751 38 TYR B CA 1
ATOM 1891 C C . TYR B 2 38 ? -19.80239 1.10138 0.35664 1.000 48.08848 38 TYR B C 1
ATOM 1892 O O . TYR B 2 38 ? -19.65865 1.00245 1.57808 1.000 46.42742 38 TYR B O 1
ATOM 1901 N N . ARG B 2 39 ? -20.76763 0.47856 -0.30991 1.000 43.36251 39 ARG B N 1
ATOM 1902 C CA . ARG B 2 39 ? -21.68728 -0.43815 0.33382 1.000 45.65668 39 ARG B CA 1
ATOM 1903 C C . ARG B 2 39 ? -21.67485 -1.76187 -0.40385 1.000 45.60913 39 ARG B C 1
ATOM 1904 O O . ARG B 2 39 ? -21.66323 -1.80368 -1.63649 1.000 45.13421 39 ARG B O 1
ATOM 1912 N N . SER B 2 40 ? -21.73238 -2.83780 0.36415 1.000 37.38192 40 SER B N 1
ATOM 1913 C CA . SER B 2 40 ? -21.77333 -4.18574 -0.16114 1.000 39.01000 40 SER B CA 1
ATOM 1914 C C . SER B 2 40 ? -23.00973 -4.89831 0.37120 1.000 40.45069 40 SER B C 1
ATOM 1915 O O . SER B 2 40 ? -23.21984 -4.95030 1.58791 1.000 40.44475 40 SER B O 1
ATOM 1918 N N . GLN B 2 41 ? -23.80688 -5.48656 -0.53430 1.000 36.26812 41 GLN B N 1
ATOM 1919 C CA . GLN B 2 41 ? -24.96559 -6.27693 -0.14070 1.000 36.80080 41 GLN B CA 1
ATOM 1920 C C . GLN B 2 41 ? -24.92703 -7.59462 -0.89266 1.000 39.79695 41 GLN B C 1
ATOM 1921 O O . GLN B 2 41 ? -24.52554 -7.64452 -2.05887 1.000 41.43648 41 GLN B O 1
ATOM 1927 N N . GLU B 2 42 ? -25.34355 -8.65828 -0.20593 1.000 37.75243 42 GLU B N 1
ATOM 1928 C CA . GLU B 2 42 ? -25.35029 -10.00737 -0.75036 1.000 34.26904 42 GLU B CA 1
ATOM 1929 C C . GLU B 2 42 ? -25.97885 -10.05561 -2.13626 1.000 37.55144 42 GLU B C 1
ATOM 1930 O O . GLU B 2 42 ? -27.09900 -9.59163 -2.33835 1.000 42.90490 42 GLU B O 1
ATOM 1936 N N . GLY B 2 43 ? -25.25625 -10.62641 -3.09483 1.000 40.06399 43 GLY B N 1
ATOM 1937 C CA . GLY B 2 43 ? -25.79143 -10.78675 -4.42953 1.000 37.89766 43 GLY B CA 1
ATOM 1938 C C . GLY B 2 43 ? -25.85062 -9.51545 -5.26115 1.000 49.48421 43 GLY B C 1
ATOM 1939 O O . GLY B 2 43 ? -26.29563 -9.57324 -6.41711 1.000 51.00282 43 GLY B O 1
ATOM 1940 N N . ARG B 2 44 ? -25.43427 -8.37090 -4.71716 1.000 40.37944 44 ARG B N 1
ATOM 1941 C CA . ARG B 2 44 ? -25.34868 -7.13513 -5.47958 1.000 43.13434 44 ARG B CA 1
ATOM 1942 C C . ARG B 2 44 ? -23.89290 -6.76306 -5.70711 1.000 41.36573 44 ARG B C 1
ATOM 1943 O O . ARG B 2 44 ? -23.00825 -7.14629 -4.94081 1.000 38.98900 44 ARG B O 1
ATOM 1951 N N . ALA B 2 45 ? -23.65582 -5.95007 -6.74108 1.000 38.82917 45 ALA B N 1
ATOM 1952 C CA . ALA B 2 45 ? -22.32977 -5.37956 -6.91893 1.000 40.31721 45 ALA B CA 1
ATOM 1953 C C . ALA B 2 45 ? -22.06554 -4.35783 -5.82660 1.000 35.63884 45 ALA B C 1
ATOM 1954 O O . ALA B 2 45 ? -22.91853 -3.50016 -5.56900 1.000 35.11847 45 ALA B O 1
ATOM 1956 N N . PRO B 2 46 ? -20.91273 -4.40638 -5.16202 1.000 34.46250 46 PRO B N 1
ATOM 1957 C CA . PRO B 2 46 ? -20.55408 -3.29980 -4.26671 1.000 34.86054 46 PRO B CA 1
ATOM 1958 C C . PRO B 2 46 ? -20.53131 -2.00435 -5.06132 1.000 37.28252 46 PRO B C 1
ATOM 1959 O O . PRO B 2 46 ? -20.22963 -1.99162 -6.25320 1.000 38.49065 46 PRO B O 1
ATOM 1963 N N . GLU B 2 47 ? -20.90370 -0.91088 -4.41132 1.000 38.24899 47 GLU B N 1
ATOM 1964 C CA . GLU B 2 47 ? -20.98409 0.34727 -5.13376 1.000 40.25050 47 GLU B CA 1
ATOM 1965 C C . GLU B 2 47 ? -20.67167 1.48860 -4.18591 1.000 49.89473 47 GLU B C 1
ATOM 1966 O O . GLU B 2 47 ? -20.79929 1.37019 -2.96169 1.000 47.11223 47 GLU B O 1
ATOM 1972 N N . ARG B 2 48 ? -20.24260 2.59928 -4.76598 1.000 44.66235 48 ARG B N 1
ATOM 1973 C CA . ARG B 2 48 ? -19.95310 3.76381 -3.95653 1.000 41.89307 48 ARG B CA 1
ATOM 1974 C C . ARG B 2 48 ? -21.23946 4.53825 -3.72053 1.000 43.50492 48 ARG B C 1
ATOM 1975 O O . ARG B 2 48 ? -22.07654 4.66245 -4.61992 1.000 41.67467 48 ARG B O 1
ATOM 1983 N N . LEU B 2 49 ? -21.42485 5.00290 -2.48551 1.000 47.83918 49 LEU B N 1
ATOM 1984 C CA . LEU B 2 49 ? -22.58019 5.81650 -2.13655 1.000 51.81373 49 LEU B CA 1
ATOM 1985 C C . LEU B 2 49 ? -22.29505 7.30797 -2.22875 1.000 53.64199 49 LEU B C 1
ATOM 1986 O O . LEU B 2 49 ? -23.14783 8.06231 -2.69709 1.000 53.20575 49 LEU B O 1
ATOM 1991 N N . LEU B 2 50 ? -21.11697 7.74806 -1.79115 1.000 54.83648 50 LEU B N 1
ATOM 1992 C CA . LEU B 2 50 ? -20.77593 9.16519 -1.74601 1.000 56.66588 50 LEU B CA 1
ATOM 1993 C C . LEU B 2 50 ? -19.26688 9.29558 -1.60750 1.000 63.57841 50 LEU B C 1
ATOM 1994 O O . LEU B 2 50 ? -18.56941 8.33837 -1.26505 1.000 60.12496 50 LEU B O 1
ATOM 1999 N N . VAL B 2 51 ? -18.77600 10.50905 -1.84078 1.000 61.41047 51 VAL B N 1
ATOM 2000 C CA . VAL B 2 51 ? -17.38425 10.85076 -1.59001 1.000 60.88816 51 VAL B CA 1
ATOM 2001 C C . VAL B 2 51 ? -17.34180 12.16325 -0.81235 1.000 63.86523 51 VAL B C 1
ATOM 2002 O O . VAL B 2 51 ? -18.15436 13.06633 -1.03841 1.000 64.70069 51 VAL B O 1
ATOM 2006 N N . TYR B 2 52 ? -16.41404 12.24930 0.13058 1.000 61.42585 52 TYR B N 1
ATOM 2007 C CA . TYR B 2 52 ? -16.31836 13.36608 1.05276 1.000 62.86376 52 TYR B CA 1
ATOM 2008 C C . TYR B 2 52 ? -14.92799 13.96482 0.94604 1.000 66.18568 52 TYR B C 1
ATOM 2009 O O . TYR B 2 52 ? -13.92863 13.23934 1.02157 1.000 53.66180 52 TYR B O 1
ATOM 2018 N N . SER B 2 53 ? -14.87415 15.28003 0.74705 1.000 70.02673 53 SER B N 1
ATOM 2019 C CA . SER B 2 53 ? -13.62139 16.02690 0.73811 1.000 74.35955 53 SER B CA 1
ATOM 2020 C C . SER B 2 53 ? -13.35383 16.52384 2.15569 1.000 72.75869 53 SER B C 1
ATOM 2021 O O . SER B 2 53 ? -14.10212 17.35629 2.67825 1.000 71.36786 53 SER B O 1
ATOM 2024 N N . ARG B 2 54 ? -12.28793 16.02056 2.78130 1.000 66.52631 54 ARG B N 1
ATOM 2025 C CA . ARG B 2 54 ? -12.00353 16.42239 4.15309 1.000 70.44996 54 ARG B CA 1
ATOM 2026 C C . ARG B 2 54 ? -11.71197 17.92079 4.24041 1.000 81.46875 54 ARG B C 1
ATOM 2027 O O . ARG B 2 54 ? -12.24481 18.61704 5.11396 1.000 74.78429 54 ARG B O 1
ATOM 2035 N N . SER B 2 55 ? -10.88462 18.43763 3.32751 1.000 82.37372 55 SER B N 1
ATOM 2036 C CA . SER B 2 55 ? -10.53023 19.85199 3.35247 1.000 82.27735 55 SER B CA 1
ATOM 2037 C C . SER B 2 55 ? -11.76506 20.72331 3.17862 1.000 85.16608 55 SER B C 1
ATOM 2038 O O . SER B 2 55 ? -12.15681 21.45805 4.09390 1.000 84.66016 55 SER B O 1
ATOM 2041 N N . LYS B 2 56 ? -12.41231 20.63655 2.00896 1.000 87.02029 56 LYS B N 1
ATOM 2042 C CA . LYS B 2 56 ? -13.62782 21.40842 1.76527 1.000 84.51759 56 LYS B CA 1
ATOM 2043 C C . LYS B 2 56 ? -14.79600 20.97757 2.65880 1.000 77.00093 56 LYS B C 1
ATOM 2044 O O . LYS B 2 56 ? -15.85153 21.61738 2.60455 1.000 73.48015 56 LYS B O 1
ATOM 2050 N N . SER B 2 57 ? -14.62909 19.94537 3.49175 1.000 83.06752 57 SER B N 1
ATOM 2051 C CA . SER B 2 57 ? -15.68183 19.44808 4.38804 1.000 87.85831 57 SER B CA 1
ATOM 2052 C C . SER B 2 57 ? -17.01175 19.30217 3.65135 1.000 80.37598 57 SER B C 1
ATOM 2053 O O . SER B 2 57 ? -18.05734 19.77215 4.10127 1.000 77.92068 57 SER B O 1
ATOM 2056 N N . GLU B 2 58 ? -16.96372 18.61273 2.51292 1.000 76.15816 58 GLU B N 1
ATOM 2057 C CA . GLU B 2 58 ? -18.07201 18.56695 1.56954 1.000 76.32494 58 GLU B CA 1
ATOM 2058 C C . GLU B 2 58 ? -18.41029 17.11670 1.23803 1.000 70.94565 58 GLU B C 1
ATOM 2059 O O . GLU B 2 58 ? -17.52185 16.33821 0.87608 1.000 66.36798 58 GLU B O 1
ATOM 2065 N N . SER B 2 59 ? -19.68951 16.75878 1.35867 1.000 71.43489 59 SER B N 1
ATOM 2066 C CA . SER B 2 59 ? -20.16303 15.39585 1.14138 1.000 70.47971 59 SER B CA 1
ATOM 2067 C C . SER B 2 59 ? -21.00793 15.34223 -0.12698 1.000 66.41059 59 SER B C 1
ATOM 2068 O O . SER B 2 59 ? -22.08863 15.93738 -0.18100 1.000 56.62675 59 SER B O 1
ATOM 2071 N N . VAL B 2 60 ? -20.52680 14.60310 -1.12486 1.000 63.03468 60 VAL B N 1
ATOM 2072 C CA . VAL B 2 60 ? -21.12633 14.53529 -2.45754 1.000 54.87133 60 VAL B CA 1
ATOM 2073 C C . VAL B 2 60 ? -21.70283 13.14998 -2.73035 1.000 63.31982 60 VAL B C 1
ATOM 2074 O O . VAL B 2 60 ? -20.93988 12.20675 -3.00142 1.000 54.89647 60 VAL B O 1
ATOM 2078 N N . PRO B 2 61 ? -23.02211 12.98059 -2.69684 1.000 64.90348 61 PRO B N 1
ATOM 2079 C CA . PRO B 2 61 ? -23.60060 11.66223 -2.98577 1.000 56.84241 61 PRO B CA 1
ATOM 2080 C C . PRO B 2 61 ? -23.53454 11.32237 -4.46889 1.000 51.49293 61 PRO B C 1
ATOM 2081 O O . PRO B 2 61 ? -23.57924 12.18888 -5.34018 1.000 55.34786 61 PRO B O 1
ATOM 2085 N N . ASP B 2 62 ? -23.40850 10.03656 -4.74524 1.000 58.22854 62 ASP B N 1
ATOM 2086 C CA . ASP B 2 62 ? -23.42911 9.53483 -6.10532 1.000 56.74961 62 ASP B CA 1
ATOM 2087 C C . ASP B 2 62 ? -24.87336 9.43779 -6.58566 1.000 53.38396 62 ASP B C 1
ATOM 2088 O O . ASP B 2 62 ? -25.80709 9.52967 -5.79075 1.000 45.32359 62 ASP B O 1
ATOM 2093 N N . PRO B 2 63 ? -25.09828 9.28793 -7.89067 1.000 48.33860 63 PRO B N 1
ATOM 2094 C CA . PRO B 2 63 ? -26.48006 9.23308 -8.38015 1.000 47.91363 63 PRO B CA 1
ATOM 2095 C C . PRO B 2 63 ? -27.24455 8.08009 -7.75174 1.000 55.45014 63 PRO B C 1
ATOM 2096 O O . PRO B 2 63 ? -26.69181 7.00830 -7.49078 1.000 55.39796 63 PRO B O 1
ATOM 2100 N N . GLY B 2 64 ? -28.52580 8.32536 -7.48612 1.000 55.64959 64 GLY B N 1
ATOM 2101 C CA . GLY B 2 64 ? -29.36852 7.38611 -6.78989 1.000 54.14972 64 GLY B CA 1
ATOM 2102 C C . GLY B 2 64 ? -29.43252 7.59344 -5.29598 1.000 59.02288 64 GLY B C 1
ATOM 2103 O O . GLY B 2 64 ? -30.36326 7.10007 -4.64933 1.000 68.44361 64 GLY B O 1
ATOM 2104 N N . PHE B 2 65 ? -28.47957 8.31749 -4.72788 1.000 56.76408 65 PHE B N 1
ATOM 2105 C CA . PHE B 2 65 ? -28.41461 8.51342 -3.29124 1.000 58.21531 65 PHE B CA 1
ATOM 2106 C C . PHE B 2 65 ? -28.64294 9.98358 -2.97805 1.000 62.58603 65 PHE B C 1
ATOM 2107 O O . PHE B 2 65 ? -28.02075 10.86102 -3.58827 1.000 61.02054 65 PHE B O 1
ATOM 2115 N N . SER B 2 66 ? -29.56091 10.24001 -2.05165 1.000 62.72715 66 SER B N 1
ATOM 2116 C CA . SER B 2 66 ? -29.92585 11.58939 -1.66207 1.000 63.63641 66 SER B CA 1
ATOM 2117 C C . SER B 2 66 ? -29.08840 12.02958 -0.47515 1.000 63.06509 66 SER B C 1
ATOM 2118 O O . SER B 2 66 ? -28.80302 11.23304 0.41868 1.000 54.78851 66 SER B O 1
ATOM 2121 N N . ALA B 2 67 ? -28.71413 13.31301 -0.45879 1.000 65.73233 67 ALA B N 1
ATOM 2122 C CA . ALA B 2 67 ? -28.02228 13.85479 0.70606 1.000 59.83570 67 ALA B CA 1
ATOM 2123 C C . ALA B 2 67 ? -28.88020 13.78504 1.96155 1.000 63.49058 67 ALA B C 1
ATOM 2124 O O . ALA B 2 67 ? -28.33595 13.82046 3.07189 1.000 68.85538 67 ALA B O 1
ATOM 2126 N N . ASP B 2 68 ? -30.20826 13.68825 1.80936 1.000 66.30218 68 ASP B N 1
ATOM 2127 C CA . ASP B 2 68 ? -31.08157 13.43158 2.95309 1.000 71.40179 68 ASP B CA 1
ATOM 2128 C C . ASP B 2 68 ? -30.89284 12.02200 3.50053 1.000 72.63871 68 ASP B C 1
ATOM 2129 O O . ASP B 2 68 ? -31.14347 11.77800 4.68497 1.000 77.63448 68 ASP B O 1
ATOM 2134 N N . LYS B 2 69 ? -30.46946 11.08446 2.65458 1.000 61.85264 69 LYS B N 1
ATOM 2135 C CA . LYS B 2 69 ? -30.37028 9.67761 3.02432 1.000 61.70103 69 LYS B CA 1
ATOM 2136 C C . LYS B 2 69 ? -28.98508 9.31261 3.55316 1.000 56.52705 69 LYS B C 1
ATOM 2137 O O . LYS B 2 69 ? -28.88137 8.62608 4.57187 1.000 60.35436 69 LYS B O 1
ATOM 2143 N N . VAL B 2 70 ? -27.91669 9.75852 2.88832 1.000 53.71528 70 VAL B N 1
ATOM 2144 C CA . VAL B 2 70 ? -26.54357 9.50137 3.31745 1.000 56.35134 70 VAL B CA 1
ATOM 2145 C C . VAL B 2 70 ? -25.75838 10.80047 3.24600 1.000 58.56660 70 VAL B C 1
ATOM 2146 O O . VAL B 2 70 ? -25.90330 11.57352 2.29417 1.000 63.92483 70 VAL B O 1
ATOM 2150 N N . ARG B 2 71 ? -24.90594 11.02272 4.24157 1.000 56.90576 71 ARG B N 1
ATOM 2151 C CA . ARG B 2 71 ? -24.19542 12.28581 4.38422 1.000 61.91449 71 ARG B CA 1
ATOM 2152 C C . ARG B 2 71 ? -22.96009 12.03264 5.23375 1.000 62.10210 71 ARG B C 1
ATOM 2153 O O . ARG B 2 71 ? -23.06847 11.45045 6.31821 1.000 60.06733 71 ARG B O 1
ATOM 2161 N N . ALA B 2 72 ? -21.79511 12.44846 4.74157 1.000 57.99789 72 ALA B N 1
ATOM 2162 C CA . ALA B 2 72 ? -20.56003 12.35734 5.50816 1.000 65.59942 72 ALA B CA 1
ATOM 2163 C C . ALA B 2 72 ? -20.18754 13.71519 6.09387 1.000 81.11333 72 ALA B C 1
ATOM 2164 O O . ALA B 2 72 ? -20.39127 14.75334 5.45919 1.000 89.69425 72 ALA B O 1
ATOM 2166 N N . TYR B 2 73 ? -19.62555 13.70242 7.30277 1.000 83.37720 73 TYR B N 1
ATOM 2167 C CA . TYR B 2 73 ? -19.16259 14.92077 7.95249 1.000 85.59377 73 TYR B CA 1
ATOM 2168 C C . TYR B 2 73 ? -17.90789 14.59562 8.76359 1.000 80.70252 73 TYR B C 1
ATOM 2169 O O . TYR B 2 73 ? -17.42352 13.45915 8.76257 1.000 82.26420 73 TYR B O 1
ATOM 2178 N N . LYS B 2 74 ? -17.36045 15.60643 9.44032 1.000 82.50930 74 LYS B N 1
ATOM 2179 C CA . LYS B 2 74 ? -16.12921 15.46933 10.21557 1.000 79.28588 74 LYS B CA 1
ATOM 2180 C C . LYS B 2 74 ? -16.42254 15.06668 11.65992 1.000 84.52404 74 LYS B C 1
ATOM 2181 O O . LYS B 2 74 ? -17.48424 15.36879 12.20523 1.000 87.05118 74 LYS B O 1
ATOM 2183 N N . GLY B 2 75 ? -15.45842 14.38816 12.28625 1.000 92.02627 75 GLY B N 1
ATOM 2184 C CA . GLY B 2 75 ? -15.60731 13.94008 13.65609 1.000 101.79636 75 GLY B CA 1
ATOM 2185 C C . GLY B 2 75 ? -14.33690 14.15588 14.45854 1.000 112.50583 75 GLY B C 1
ATOM 2186 O O . GLY B 2 75 ? -13.32152 14.62198 13.93762 1.000 112.82301 75 GLY B O 1
ATOM 2187 N N . LYS B 2 76 ? -14.41362 13.80002 15.74193 1.000 118.48153 76 LYS B N 1
ATOM 2188 C CA . LYS B 2 76 ? -13.27931 13.97502 16.64088 1.000 117.85040 76 LYS B CA 1
ATOM 2189 C C . LYS B 2 76 ? -12.07675 13.17288 16.15439 1.000 126.74881 76 LYS B C 1
ATOM 2190 O O . LYS B 2 76 ? -12.21301 12.03235 15.70206 1.000 125.69612 76 LYS B O 1
ATOM 2192 N N . ASP B 2 77 ? -10.89356 13.79372 16.23724 1.000 132.89924 77 ASP B N 1
ATOM 2193 C CA . ASP B 2 77 ? -9.61354 13.18451 15.84496 1.000 131.07767 77 ASP B CA 1
ATOM 2194 C C . ASP B 2 77 ? -9.52598 12.96224 14.33254 1.000 129.20486 77 ASP B C 1
ATOM 2195 O O . ASP B 2 77 ? -9.03318 11.92889 13.87153 1.000 124.17262 77 ASP B O 1
ATOM 2197 N N . ASP B 2 78 ? -9.99111 13.95107 13.55949 1.000 131.25994 78 ASP B N 1
ATOM 2198 C CA . ASP B 2 78 ? -9.92342 13.92315 12.09316 1.000 135.62484 78 ASP B CA 1
ATOM 2199 C C . ASP B 2 78 ? -10.60387 12.67633 11.52131 1.000 135.56816 78 ASP B C 1
ATOM 2200 O O . ASP B 2 78 ? -10.17579 12.11584 10.50819 1.000 136.16302 78 ASP B O 1
ATOM 2202 N N . THR B 2 79 ? -11.68343 12.25235 12.17650 1.000 128.89010 79 THR B N 1
ATOM 2203 C CA . THR B 2 79 ? -12.44118 11.06903 11.79413 1.000 113.02019 79 THR B CA 1
ATOM 2204 C C . THR B 2 79 ? -13.57457 11.44719 10.85239 1.000 107.19593 79 THR B C 1
ATOM 2205 O O . THR B 2 79 ? -14.32290 12.38965 11.12492 1.000 115.25714 79 THR B O 1
ATOM 2209 N N . CYS B 2 80 ? -13.70217 10.71199 9.75091 1.000 92.06255 80 CYS B N 1
ATOM 2210 C CA . CYS B 2 80 ? -14.85937 10.84640 8.88096 1.000 81.87590 80 CYS B CA 1
ATOM 2211 C C . CYS B 2 80 ? -15.97182 9.90878 9.33816 1.000 78.64688 80 CYS B C 1
ATOM 2212 O O . CYS B 2 80 ? -15.72392 8.75062 9.68562 1.000 78.08190 80 CYS B O 1
ATOM 2215 N N . ARG B 2 81 ? -17.20008 10.42155 9.33669 1.000 76.44755 81 ARG B N 1
ATOM 2216 C CA . ARG B 2 81 ? -18.37112 9.68660 9.78817 1.000 70.96206 81 ARG B CA 1
ATOM 2217 C C . ARG B 2 81 ? -19.44441 9.71416 8.70777 1.000 63.98273 81 ARG B C 1
ATOM 2218 O O . ARG B 2 81 ? -19.67238 10.74809 8.07615 1.000 68.59082 81 ARG B O 1
ATOM 2226 N N . LEU B 2 82 ? -20.10106 8.57366 8.50199 1.000 54.87152 82 LEU B N 1
ATOM 2227 C CA . LEU B 2 82 ? -21.20841 8.44381 7.56601 1.000 49.73877 82 LEU B CA 1
ATOM 2228 C C . LEU B 2 82 ? -22.50312 8.26830 8.34793 1.000 56.25329 82 LEU B C 1
ATOM 2229 O O . LEU B 2 82 ? -22.61751 7.35389 9.17096 1.000 60.22159 82 LEU B O 1
ATOM 2234 N N . ILE B 2 83 ? -23.48229 9.12519 8.08170 1.000 49.76028 83 ILE B N 1
ATOM 2235 C CA . ILE B 2 83 ? -24.79842 9.01134 8.69436 1.000 55.00136 83 ILE B CA 1
ATOM 2236 C C . ILE B 2 83 ? -25.77641 8.51330 7.64863 1.000 58.05232 83 ILE B C 1
ATOM 2237 O O . ILE B 2 83 ? -25.86610 9.08308 6.55292 1.000 50.75461 83 ILE B O 1
ATOM 2242 N N . VAL B 2 84 ? -26.49948 7.44666 7.98756 1.000 55.00310 84 VAL B N 1
ATOM 2243 C CA . VAL B 2 84 ? -27.52938 6.87411 7.13821 1.000 50.09242 84 VAL B CA 1
ATOM 2244 C C . VAL B 2 84 ? -28.85235 7.08754 7.85806 1.000 56.32600 84 VAL B C 1
ATOM 2245 O O . VAL B 2 84 ? -29.07769 6.53209 8.94152 1.000 51.69505 84 VAL B O 1
ATOM 2249 N N . SER B 2 85 ? -29.71305 7.92060 7.28340 1.000 56.47303 85 SER B N 1
ATOM 2250 C CA . SER B 2 85 ? -30.95097 8.30938 7.94238 1.000 60.04026 85 SER B CA 1
ATOM 2251 C C . SER B 2 85 ? -32.09270 7.38268 7.54216 1.000 52.30677 85 SER B C 1
ATOM 2252 O O . SER B 2 85 ? -32.00965 6.63896 6.55733 1.000 45.73232 85 SER B O 1
ATOM 2255 N N . ASP B 2 86 ? -33.16668 7.45179 8.32833 1.000 43.83330 86 ASP B N 1
ATOM 2256 C CA . ASP B 2 86 ? -34.45381 6.82142 8.03615 1.000 54.74875 86 ASP B CA 1
ATOM 2257 C C . ASP B 2 86 ? -34.25282 5.38782 7.55682 1.000 52.29903 86 ASP B C 1
ATOM 2258 O O . ASP B 2 86 ? -34.68151 4.98894 6.47431 1.000 56.09131 86 ASP B O 1
ATOM 2263 N N . LEU B 2 87 ? -33.56363 4.62537 8.39761 1.000 50.78546 87 LEU B N 1
ATOM 2264 C CA . LEU B 2 87 ? -33.15274 3.27642 8.04862 1.000 43.34194 87 LEU B CA 1
ATOM 2265 C C . LEU B 2 87 ? -34.34215 2.42119 7.64001 1.000 45.65639 87 LEU B C 1
ATOM 2266 O O . LEU B 2 87 ? -35.41920 2.49419 8.23956 1.000 49.23567 87 LEU B O 1
ATOM 2271 N N . GLN B 2 88 ? -34.13960 1.62801 6.58803 1.000 48.66969 88 GLN B N 1
ATOM 2272 C CA . GLN B 2 88 ? -35.05535 0.58427 6.14917 1.000 44.59068 88 GLN B CA 1
ATOM 2273 C C . GLN B 2 88 ? -34.28798 -0.72655 6.07377 1.000 44.70298 88 GLN B C 1
ATOM 2274 O O . GLN B 2 88 ? -33.05533 -0.73278 5.99669 1.000 46.72561 88 GLN B O 1
ATOM 2280 N N . VAL B 2 89 ? -35.02293 -1.84464 6.09367 1.000 46.68757 89 VAL B N 1
ATOM 2281 C CA . VAL B 2 89 ? -34.35913 -3.14481 6.04266 1.000 45.89562 89 VAL B CA 1
ATOM 2282 C C . VAL B 2 89 ? -33.46687 -3.22389 4.81604 1.000 42.70667 89 VAL B C 1
ATOM 2283 O O . VAL B 2 89 ? -32.35780 -3.76282 4.87562 1.000 39.36651 89 VAL B O 1
ATOM 2287 N N . SER B 2 90 ? -33.89031 -2.60564 3.71706 1.000 47.94561 90 SER B N 1
ATOM 2288 C CA . SER B 2 90 ? -33.13294 -2.64129 2.47996 1.000 45.96562 90 SER B CA 1
ATOM 2289 C C . SER B 2 90 ? -31.79493 -1.91396 2.57755 1.000 52.64226 90 SER B C 1
ATOM 2290 O O . SER B 2 90 ? -31.01364 -1.96904 1.61993 1.000 47.95172 90 SER B O 1
ATOM 2293 N N . ASP B 2 91 ? -31.51653 -1.22303 3.68646 1.000 48.54519 91 ASP B N 1
ATOM 2294 C CA . ASP B 2 91 ? -30.22579 -0.57624 3.89884 1.000 41.83903 91 ASP B CA 1
ATOM 2295 C C . ASP B 2 91 ? -29.17538 -1.49630 4.51336 1.000 42.97382 91 ASP B C 1
ATOM 2296 O O . ASP B 2 91 ? -28.00257 -1.11094 4.53646 1.000 36.52243 91 ASP B O 1
ATOM 2301 N N . SER B 2 92 ? -29.56591 -2.66445 5.04470 1.000 33.42876 92 SER B N 1
ATOM 2302 C CA . SER B 2 92 ? -28.59772 -3.56898 5.64943 1.000 37.19076 92 SER B CA 1
ATOM 2303 C C . SER B 2 92 ? -27.50246 -3.93711 4.65402 1.000 44.67249 92 SER B C 1
ATOM 2304 O O . SER B 2 92 ? -27.76339 -4.14699 3.46755 1.000 55.04230 92 SER B O 1
ATOM 2307 N N . GLY B 2 93 ? -26.27981 -4.03928 5.15283 1.000 45.87306 93 GLY B N 1
ATOM 2308 C CA . GLY B 2 93 ? -25.15135 -4.48471 4.35912 1.000 36.43393 93 GLY B CA 1
ATOM 2309 C C . GLY B 2 93 ? -23.86846 -4.03361 5.03343 1.000 44.44374 93 GLY B C 1
ATOM 2310 O O . GLY B 2 93 ? -23.88789 -3.49720 6.14049 1.000 46.62156 93 GLY B O 1
ATOM 2311 N N . VAL B 2 94 ? -22.75258 -4.26032 4.34877 1.000 40.14399 94 VAL B N 1
ATOM 2312 C CA . VAL B 2 94 ? -21.44830 -3.86415 4.87242 1.000 39.37631 94 VAL B CA 1
ATOM 2313 C C . VAL B 2 94 ? -21.00884 -2.56732 4.21035 1.000 39.62864 94 VAL B C 1
ATOM 2314 O O . VAL B 2 94 ? -20.97951 -2.45982 2.97330 1.000 41.18290 94 VAL B O 1
ATOM 2318 N N . TYR B 2 95 ? -20.65912 -1.58278 5.03651 1.000 43.82096 95 TYR B N 1
ATOM 2319 C CA . TYR B 2 95 ? -20.25737 -0.25819 4.58770 1.000 40.44042 95 TYR B CA 1
ATOM 2320 C C . TYR B 2 95 ? -18.76121 -0.08762 4.82046 1.000 49.49815 95 TYR B C 1
ATOM 2321 O O . TYR B 2 95 ? -18.28700 -0.18727 5.95928 1.000 45.39083 95 TYR B O 1
ATOM 2330 N N . HIS B 2 96 ? -18.02540 0.17411 3.74861 1.000 41.88129 96 HIS B N 1
ATOM 2331 C CA . HIS B 2 96 ? -16.58160 0.33587 3.79617 1.000 35.04998 96 HIS B CA 1
ATOM 2332 C C . HIS B 2 96 ? -16.23104 1.77456 3.46288 1.000 45.77123 96 HIS B C 1
ATOM 2333 O O . HIS B 2 96 ? -16.71232 2.31531 2.46216 1.000 47.95947 96 HIS B O 1
ATOM 2340 N N . CYS B 2 97 ? -15.37399 2.38252 4.26670 1.000 51.18202 97 CYS B N 1
ATOM 2341 C CA . CYS B 2 97 ? -14.72634 3.59663 3.80139 1.000 53.67564 97 CYS B CA 1
ATOM 2342 C C . CYS B 2 97 ? -13.48204 3.23011 3.00519 1.000 48.41778 97 CYS B C 1
ATOM 2343 O O . CYS B 2 97 ? -12.91090 2.15549 3.17343 1.000 50.48105 97 CYS B O 1
ATOM 2346 N N . ALA B 2 98 ? -13.08233 4.12046 2.10592 1.000 48.94548 98 ALA B N 1
ATOM 2347 C CA . ALA B 2 98 ? -11.96671 3.82189 1.22696 1.000 44.89992 98 ALA B CA 1
ATOM 2348 C C . ALA B 2 98 ? -11.19854 5.09852 0.93599 1.000 52.49939 98 ALA B C 1
ATOM 2349 O O . ALA B 2 98 ? -11.71759 6.20898 1.10114 1.000 49.84365 98 ALA B O 1
ATOM 2351 N N . SER B 2 99 ? -9.95549 4.92746 0.48174 1.000 52.41679 99 SER B N 1
ATOM 2352 C CA . SER B 2 99 ? -9.15253 6.06556 0.05323 1.000 56.75717 99 SER B CA 1
ATOM 2353 C C . SER B 2 99 ? -8.23651 5.67071 -1.09586 1.000 54.47500 99 SER B C 1
ATOM 2354 O O . SER B 2 99 ? -7.61665 4.60355 -1.07133 1.000 58.35144 99 SER B O 1
ATOM 2357 N N . TRP B 2 100 ? -8.14716 6.54799 -2.09169 1.000 60.43273 100 TRP B N 1
ATOM 2358 C CA . TRP B 2 100 ? -7.15207 6.40027 -3.14223 1.000 61.65376 100 TRP B CA 1
ATOM 2359 C C . TRP B 2 100 ? -5.75315 6.56781 -2.56896 1.000 63.60182 100 TRP B C 1
ATOM 2360 O O . TRP B 2 100 ? -5.50932 7.44963 -1.74087 1.000 67.22971 100 TRP B O 1
ATOM 2371 N N . ASP B 2 101 ? -4.82542 5.69933 -3.01733 1.000 57.04792 101 ASP B N 1
ATOM 2372 C CA . ASP B 2 101 ? -3.38440 5.82070 -2.73917 1.000 73.98537 101 ASP B CA 1
ATOM 2373 C C . ASP B 2 101 ? -2.65249 5.51272 -4.05303 1.000 72.17154 101 ASP B C 1
ATOM 2374 O O . ASP B 2 101 ? -2.14288 4.40814 -4.27000 1.000 62.71366 101 ASP B O 1
ATOM 2379 N N . GLY B 2 102 ? -2.59543 6.50976 -4.93170 1.000 67.05921 102 GLY B N 1
ATOM 2380 C CA . GLY B 2 102 ? -2.05899 6.30318 -6.25865 1.000 63.20061 102 GLY B CA 1
ATOM 2381 C C . GLY B 2 102 ? -3.07476 5.61737 -7.14509 1.000 68.40578 102 GLY B C 1
ATOM 2382 O O . GLY B 2 102 ? -4.26223 5.95879 -7.11193 1.000 64.74223 102 GLY B O 1
ATOM 2383 N N . ARG B 2 103 ? -2.63403 4.65205 -7.94165 1.000 65.67084 103 ARG B N 1
ATOM 2384 C CA . ARG B 2 103 ? -3.56205 3.88483 -8.74985 1.000 66.05123 103 ARG B CA 1
ATOM 2385 C C . ARG B 2 103 ? -4.26841 2.80086 -7.94532 1.000 63.77548 103 ARG B C 1
ATOM 2386 O O . ARG B 2 103 ? -5.01063 2.01036 -8.52921 1.000 59.73307 103 ARG B O 1
ATOM 2394 N N . VAL B 2 104 ? -4.06286 2.75447 -6.62932 1.000 60.44667 104 VAL B N 1
ATOM 2395 C CA . VAL B 2 104 ? -4.58199 1.69520 -5.77164 1.000 57.84308 104 VAL B CA 1
ATOM 2396 C C . VAL B 2 104 ? -5.55999 2.30380 -4.78287 1.000 61.81046 104 VAL B C 1
ATOM 2397 O O . VAL B 2 104 ? -5.25450 3.32475 -4.15421 1.000 66.50327 104 VAL B O 1
ATOM 2401 N N . LYS B 2 105 ? -6.72575 1.67436 -4.63385 1.000 51.81547 105 LYS B N 1
ATOM 2402 C CA . LYS B 2 105 ? -7.70431 2.10125 -3.64236 1.000 56.36400 105 LYS B CA 1
ATOM 2403 C C . LYS B 2 105 ? -7.62105 1.18199 -2.43273 1.000 50.74932 105 LYS B C 1
ATOM 2404 O O . LYS B 2 105 ? -7.65277 -0.04059 -2.57943 1.000 50.17084 105 LYS B O 1
ATOM 2410 N N . VAL B 2 106 ? -7.50631 1.77874 -1.24771 1.000 52.06968 106 VAL B N 1
ATOM 2411 C CA . VAL B 2 106 ? -7.39965 1.05825 0.01608 1.000 53.03583 106 VAL B CA 1
ATOM 2412 C C . VAL B 2 106 ? -8.70450 1.21683 0.78356 1.000 50.56894 106 VAL B C 1
ATOM 2413 O O . VAL B 2 106 ? -9.24696 2.32415 0.88385 1.000 48.85318 106 VAL B O 1
ATOM 2417 N N . PHE B 2 107 ? -9.17967 0.11588 1.35426 1.000 46.22553 107 PHE B N 1
ATOM 2418 C CA . PHE B 2 107 ? -10.49453 0.03057 1.97195 1.000 51.65771 107 PHE B CA 1
ATOM 2419 C C . PHE B 2 107 ? -10.37435 -0.31043 3.44642 1.000 52.76458 107 PHE B C 1
ATOM 2420 O O . PHE B 2 107 ? -9.54252 -1.13410 3.84482 1.000 52.03362 107 PHE B O 1
ATOM 2428 N N . GLY B 2 108 ? -11.24073 0.28973 4.24399 1.000 52.49724 108 GLY B N 1
ATOM 2429 C CA . GLY B 2 108 ? -11.44117 -0.18329 5.59091 1.000 49.14621 108 GLY B CA 1
ATOM 2430 C C . GLY B 2 108 ? -12.04254 -1.57513 5.60891 1.000 54.27344 108 GLY B C 1
ATOM 2431 O O . GLY B 2 108 ? -12.53144 -2.11492 4.61262 1.000 53.53255 108 GLY B O 1
ATOM 2432 N N . GLU B 2 109 ? -12.02553 -2.15328 6.80254 1.000 51.48047 109 GLU B N 1
ATOM 2433 C CA . GLU B 2 109 ? -12.53760 -3.49435 7.00831 1.000 46.18093 109 GLU B CA 1
ATOM 2434 C C . GLU B 2 109 ? -14.06658 -3.54519 6.97521 1.000 43.07822 109 GLU B C 1
ATOM 2435 O O . GLU B 2 109 ? -14.62713 -4.62535 6.83183 1.000 39.92831 109 GLU B O 1
ATOM 2441 N N . GLY B 2 110 ? -14.75215 -2.41664 7.12135 1.000 53.03893 110 GLY B N 1
ATOM 2442 C CA . GLY B 2 110 ? -16.19493 -2.39974 7.01451 1.000 47.30934 110 GLY B CA 1
ATOM 2443 C C . GLY B 2 110 ? -16.94540 -2.52093 8.32637 1.000 52.85725 110 GLY B C 1
ATOM 2444 O O . GLY B 2 110 ? -16.51503 -3.24139 9.22944 1.000 52.64710 110 GLY B O 1
ATOM 2445 N N . THR B 2 111 ? -18.06212 -1.80917 8.44496 1.000 46.36232 111 THR B N 1
ATOM 2446 C CA . THR B 2 111 ? -18.99698 -1.99753 9.53995 1.000 49.67533 111 THR B CA 1
ATOM 2447 C C . THR B 2 111 ? -20.30515 -2.53967 8.98017 1.000 48.16075 111 THR B C 1
ATOM 2448 O O . THR B 2 111 ? -20.78828 -2.07021 7.94309 1.000 44.99871 111 THR B O 1
ATOM 2452 N N . ARG B 2 112 ? -20.88063 -3.53371 9.64563 1.000 44.78755 112 ARG B N 1
ATOM 2453 C CA . ARG B 2 112 ? -22.11947 -4.12004 9.15558 1.000 37.51420 112 ARG B CA 1
ATOM 2454 C C . ARG B 2 112 ? -23.31330 -3.39853 9.77006 1.000 41.50936 112 ARG B C 1
ATOM 2455 O O . ARG B 2 112 ? -23.49648 -3.39330 10.99321 1.000 47.38663 112 ARG B O 1
ATOM 2463 N N . LEU B 2 113 ? -24.12381 -2.79506 8.91231 1.000 37.52514 113 LEU B N 1
ATOM 2464 C CA . LEU B 2 113 ? -25.37272 -2.17955 9.31484 1.000 46.23385 113 LEU B CA 1
ATOM 2465 C C . LEU B 2 113 ? -26.47099 -3.23373 9.23255 1.000 42.16428 113 LEU B C 1
ATOM 2466 O O . LEU B 2 113 ? -26.67036 -3.85371 8.18468 1.000 39.76326 113 LEU B O 1
ATOM 2471 N N . ILE B 2 114 ? -27.16885 -3.45127 10.33493 1.000 43.04820 114 ILE B N 1
ATOM 2472 C CA . ILE B 2 114 ? -28.25544 -4.41519 10.38069 1.000 40.82130 114 ILE B CA 1
ATOM 2473 C C . ILE B 2 114 ? -29.51976 -3.66245 10.73939 1.000 44.17618 114 ILE B C 1
ATOM 2474 O O . ILE B 2 114 ? -29.62008 -3.10058 11.83542 1.000 53.26078 114 ILE B O 1
ATOM 2479 N N . VAL B 2 115 ? -30.47535 -3.63846 9.82180 1.000 38.36978 115 VAL B N 1
ATOM 2480 C CA . VAL B 2 115 ? -31.76594 -3.01821 10.06686 1.000 45.37037 115 VAL B CA 1
ATOM 2481 C C . VAL B 2 115 ? -32.79446 -4.13097 10.09592 1.000 44.05485 115 VAL B C 1
ATOM 2482 O O . VAL B 2 115 ? -32.89598 -4.92046 9.14820 1.000 45.47170 115 VAL B O 1
ATOM 2486 N N . THR B 2 116 ? -33.54784 -4.20443 11.18189 1.000 42.89540 116 THR B N 1
ATOM 2487 C CA . THR B 2 116 ? -34.55544 -5.24015 11.32939 1.000 51.30438 116 THR B CA 1
ATOM 2488 C C . THR B 2 116 ? -35.86016 -4.62611 11.81106 1.000 52.62815 116 THR B C 1
ATOM 2489 O O . THR B 2 116 ? -35.87738 -3.58917 12.48711 1.000 50.03205 116 THR B O 1
ATOM 2493 N N . GLU B 2 117 ? -36.95750 -5.25972 11.42625 1.000 52.68725 117 GLU B N 1
ATOM 2494 C CA . GLU B 2 117 ? -38.26448 -4.83349 11.89341 1.000 60.53034 117 GLU B CA 1
ATOM 2495 C C . GLU B 2 117 ? -38.70467 -5.56773 13.15356 1.000 65.41236 117 GLU B C 1
ATOM 2496 O O . GLU B 2 117 ? -39.78742 -5.28096 13.66961 1.000 70.93142 117 GLU B O 1
ATOM 2502 N N . SER B 2 118 ? -37.88712 -6.47727 13.67751 1.000 61.88865 118 SER B N 1
ATOM 2503 C CA . SER B 2 118 ? -38.20141 -7.18853 14.91025 1.000 55.00762 118 SER B CA 1
ATOM 2504 C C . SER B 2 118 ? -37.56450 -6.49956 16.11047 1.000 62.47797 118 SER B C 1
ATOM 2505 O O . SER B 2 118 ? -36.48909 -5.90857 16.01434 1.000 65.51997 118 SER B O 1
ATOM 2508 N N . ALA B 2 119 ? -38.23821 -6.57570 17.25291 1.000 65.44586 119 ALA B N 1
ATOM 2509 C CA . ALA B 2 119 ? -37.59811 -6.14240 18.48809 1.000 65.34473 119 ALA B CA 1
ATOM 2510 C C . ALA B 2 119 ? -36.34528 -6.97347 18.72640 1.000 63.44675 119 ALA B C 1
ATOM 2511 O O . ALA B 2 119 ? -36.28914 -8.15863 18.38905 1.000 67.92798 119 ALA B O 1
ATOM 2513 N N . PHE B 2 120 ? -35.32551 -6.33997 19.29825 1.000 56.55500 120 PHE B N 1
ATOM 2514 C CA . PHE B 2 120 ? -34.07238 -7.02795 19.58341 1.000 55.85685 120 PHE B CA 1
ATOM 2515 C C . PHE B 2 120 ? -33.43847 -6.38979 20.80603 1.000 57.38740 120 PHE B C 1
ATOM 2516 O O . PHE B 2 120 ? -33.73853 -5.24423 21.15612 1.000 53.81841 120 PHE B O 1
ATOM 2524 N N . LYS B 2 121 ? -32.52261 -7.12947 21.42513 1.000 54.94738 121 LYS B N 1
ATOM 2525 C CA . LYS B 2 121 ? -31.66629 -6.60445 22.48204 1.000 59.70084 121 LYS B CA 1
ATOM 2526 C C . LYS B 2 121 ? -30.25825 -7.10282 22.20705 1.000 59.07522 121 LYS B C 1
ATOM 2527 O O . LYS B 2 121 ? -30.06855 -8.28602 21.90519 1.000 60.46308 121 LYS B O 1
ATOM 2533 N N . LYS B 2 122 ? -29.28431 -6.20126 22.27436 1.000 53.91013 122 LYS B N 1
ATOM 2534 C CA . LYS B 2 122 ? -27.89668 -6.59979 22.12020 1.000 50.30298 122 LYS B CA 1
ATOM 2535 C C . LYS B 2 122 ? -27.46197 -7.41224 23.32935 1.000 58.17260 122 LYS B C 1
ATOM 2536 O O . LYS B 2 122 ? -27.90403 -7.17603 24.45290 1.000 63.21196 122 LYS B O 1
ATOM 2542 N N . LYS B 2 123 ? -26.60114 -8.40096 23.08746 1.000 60.58025 123 LYS B N 1
ATOM 2543 C CA . LYS B 2 123 ? -26.13402 -9.28017 24.15128 1.000 55.83840 123 LYS B CA 1
ATOM 2544 C C . LYS B 2 123 ? -24.65377 -9.52845 23.90266 1.000 47.55291 123 LYS B C 1
ATOM 2545 O O . LYS B 2 123 ? -24.27001 -9.90185 22.77331 1.000 51.41055 123 LYS B O 1
ATOM 2551 N N . PRO B 2 124 ? -23.80961 -9.36142 24.91448 1.000 51.66039 124 PRO B N 1
ATOM 2552 C CA . PRO B 2 124 ? -22.36377 -9.49144 24.70611 1.000 53.83971 124 PRO B CA 1
ATOM 2553 C C . PRO B 2 124 ? -21.93483 -10.94579 24.75097 1.000 54.55517 124 PRO B C 1
ATOM 2554 O O . PRO B 2 124 ? -22.57426 -11.77229 25.41760 1.000 55.45171 124 PRO B O 1
ATOM 2558 N N . PRO B 2 125 ? -20.84674 -11.29605 24.07140 1.000 49.18533 125 PRO B N 1
ATOM 2559 C CA . PRO B 2 125 ? -20.32044 -12.65969 24.18738 1.000 55.48287 125 PRO B CA 1
ATOM 2560 C C . PRO B 2 125 ? -20.01115 -13.01849 25.63675 1.000 53.79141 125 PRO B C 1
ATOM 2561 O O . PRO B 2 125 ? -19.51465 -12.19477 26.41039 1.000 50.33081 125 PRO B O 1
ATOM 2565 N N . LYS B 2 126 ? -20.32071 -14.26840 26.00081 1.000 47.13819 126 LYS B N 1
ATOM 2566 C CA . LYS B 2 126 ? -19.85862 -14.86859 27.24686 1.000 45.15737 126 LYS B CA 1
ATOM 2567 C C . LYS B 2 126 ? -18.70931 -15.83381 26.93212 1.000 50.72701 126 LYS B C 1
ATOM 2568 O O . LYS B 2 126 ? -18.95186 -16.93376 26.40448 1.000 46.98238 126 LYS B O 1
ATOM 2570 N N . PRO B 2 127 ? -17.45722 -15.47458 27.20742 1.000 53.53113 127 PRO B N 1
ATOM 2571 C CA . PRO B 2 127 ? -16.33784 -16.33495 26.81517 1.000 53.21101 127 PRO B CA 1
ATOM 2572 C C . PRO B 2 127 ? -16.12936 -17.50161 27.77099 1.000 50.94558 127 PRO B C 1
ATOM 2573 O O . PRO B 2 127 ? -16.33683 -17.39365 28.97955 1.000 45.27938 127 PRO B O 1
ATOM 2577 N N . ILE B 2 128 ? -15.73897 -18.63774 27.19393 1.000 55.02517 128 ILE B N 1
ATOM 2578 C CA . ILE B 2 128 ? -15.37056 -19.83991 27.93467 1.000 54.81345 128 ILE B CA 1
ATOM 2579 C C . ILE B 2 128 ? -14.06845 -20.36338 27.34708 1.000 45.40028 128 ILE B C 1
ATOM 2580 O O . ILE B 2 128 ? -13.99595 -20.64063 26.14543 1.000 52.65110 128 ILE B O 1
ATOM 2585 N N . PHE B 2 129 ? -13.05624 -20.51649 28.18944 1.000 43.85799 129 PHE B N 1
ATOM 2586 C CA . PHE B 2 129 ? -11.71622 -20.89816 27.76799 1.000 46.61998 129 PHE B CA 1
ATOM 2587 C C . PHE B 2 129 ? -11.41925 -22.33393 28.16448 1.000 46.28249 129 PHE B C 1
ATOM 2588 O O . PHE B 2 129 ? -11.75623 -22.76852 29.26976 1.000 45.18600 129 PHE B O 1
ATOM 2596 N N . PHE B 2 130 ? -10.77941 -23.06131 27.25651 1.000 45.33299 130 PHE B N 1
ATOM 2597 C CA . PHE B 2 130 ? -10.26627 -24.39827 27.52145 1.000 50.31881 130 PHE B CA 1
ATOM 2598 C C . PHE B 2 130 ? -8.76695 -24.37170 27.25233 1.000 52.28961 130 PHE B C 1
ATOM 2599 O O . PHE B 2 130 ? -8.32869 -23.86061 26.21788 1.000 49.88847 130 PHE B O 1
ATOM 2607 N N . LEU B 2 131 ? -7.98642 -24.92674 28.15434 1.000 47.04092 131 LEU B N 1
ATOM 2608 C CA . LEU B 2 131 ? -6.55078 -24.81051 28.00407 1.000 49.74107 131 LEU B CA 1
ATOM 2609 C C . LEU B 2 131 ? -5.93616 -26.13001 27.56683 1.000 49.43703 131 LEU B C 1
ATOM 2610 O O . LEU B 2 131 ? -6.56134 -27.18724 27.70046 1.000 49.62820 131 LEU B O 1
ATOM 2615 N N . PRO B 2 132 ? -4.72016 -26.10447 27.00574 1.000 50.88121 132 PRO B N 1
ATOM 2616 C CA . PRO B 2 132 ? -4.09222 -27.35135 26.54878 1.000 48.43970 132 PRO B CA 1
ATOM 2617 C C . PRO B 2 132 ? -4.11433 -28.41017 27.63781 1.000 46.20193 132 PRO B C 1
ATOM 2618 O O . PRO B 2 132 ? -3.90818 -28.11154 28.80606 1.000 42.11985 132 PRO B O 1
ATOM 2622 N N . THR B 2 133 ? -4.40936 -29.64596 27.24621 1.000 45.58478 133 THR B N 1
ATOM 2623 C CA . THR B 2 133 ? -4.38418 -30.78302 28.15128 1.000 48.08995 133 THR B CA 1
ATOM 2624 C C . THR B 2 133 ? -3.06471 -31.54425 28.02637 1.000 53.41768 133 THR B C 1
ATOM 2625 O O . THR B 2 133 ? -2.43131 -31.56612 26.96522 1.000 48.50381 133 THR B O 1
ATOM 2629 N N . SER B 2 134 ? -2.67495 -32.18590 29.13305 1.000 47.80295 134 SER B N 1
ATOM 2630 C CA . SER B 2 134 ? -1.43703 -32.95844 29.17322 1.000 48.54323 134 SER B CA 1
ATOM 2631 C C . SER B 2 134 ? -1.45001 -34.04198 28.11145 1.000 51.49781 134 SER B C 1
ATOM 2632 O O . SER B 2 134 ? -0.46909 -34.23175 27.38077 1.000 51.21817 134 SER B O 1
ATOM 2635 N N . GLU B 2 135 ? -2.57224 -34.75569 28.00461 1.000 51.81192 135 GLU B N 1
ATOM 2636 C CA . GLU B 2 135 ? -2.68677 -35.81444 27.00854 1.000 53.10034 135 GLU B CA 1
ATOM 2637 C C . GLU B 2 135 ? -2.43310 -35.28950 25.59481 1.000 49.48515 135 GLU B C 1
ATOM 2638 O O . GLU B 2 135 ? -1.74418 -35.94316 24.79739 1.000 46.91328 135 GLU B O 1
ATOM 2644 N N . GLU B 2 136 ? -2.96979 -34.10747 25.26506 1.000 42.61423 136 GLU B N 1
ATOM 2645 C CA . GLU B 2 136 ? -2.70451 -33.53832 23.94954 1.000 44.83711 136 GLU B CA 1
ATOM 2646 C C . GLU B 2 136 ? -1.20958 -33.29148 23.76343 1.000 48.98555 136 GLU B C 1
ATOM 2647 O O . GLU B 2 136 ? -0.63531 -33.62696 22.72096 1.000 40.61350 136 GLU B O 1
ATOM 2653 N N . ILE B 2 137 ? -0.56411 -32.69500 24.76565 1.000 50.78778 137 ILE B N 1
ATOM 2654 C CA . ILE B 2 137 ? 0.86887 -32.42180 24.65997 1.000 55.64367 137 ILE B CA 1
ATOM 2655 C C . ILE B 2 137 ? 1.65104 -33.72093 24.55859 1.000 47.71831 137 ILE B C 1
ATOM 2656 O O . ILE B 2 137 ? 2.61952 -33.82363 23.80109 1.000 49.51846 137 ILE B O 1
ATOM 2661 N N . LYS B 2 138 ? 1.24557 -34.73032 25.32574 1.000 50.76308 138 LYS B N 1
ATOM 2662 C CA . LYS B 2 138 ? 1.91616 -36.02420 25.27007 1.000 53.80437 138 LYS B CA 1
ATOM 2663 C C . LYS B 2 138 ? 1.78235 -36.66089 23.89162 1.000 47.98480 138 LYS B C 1
ATOM 2664 O O . LYS B 2 138 ? 2.75016 -37.21106 23.36111 1.000 49.66128 138 LYS B O 1
ATOM 2670 N N . GLN B 2 139 ? 0.59640 -36.58347 23.28281 1.000 43.24132 139 GLN B N 1
ATOM 2671 C CA . GLN B 2 139 ? 0.40971 -37.27730 22.01274 1.000 49.66606 139 GLN B CA 1
ATOM 2672 C C . GLN B 2 139 ? 0.86418 -36.45407 20.80885 1.000 49.51441 139 GLN B C 1
ATOM 2673 O O . GLN B 2 139 ? 1.23037 -37.03302 19.78647 1.000 50.46316 139 GLN B O 1
ATOM 2679 N N . LYS B 2 140 ? 0.83627 -35.12294 20.87809 1.000 46.72461 140 LYS B N 1
ATOM 2680 C CA . LYS B 2 140 ? 1.08164 -34.33064 19.68308 1.000 48.28046 140 LYS B CA 1
ATOM 2681 C C . LYS B 2 140 ? 2.19688 -33.31553 19.82132 1.000 51.60858 140 LYS B C 1
ATOM 2682 O O . LYS B 2 140 ? 2.42458 -32.56385 18.87022 1.000 47.41988 140 LYS B O 1
ATOM 2688 N N . GLN B 2 141 ? 2.87754 -33.24074 20.96560 1.000 49.42147 141 GLN B N 1
ATOM 2689 C CA . GLN B 2 141 ? 3.94363 -32.25493 21.14744 1.000 45.15919 141 GLN B CA 1
ATOM 2690 C C . GLN B 2 141 ? 3.46037 -30.85326 20.82940 1.000 45.00655 141 GLN B C 1
ATOM 2691 O O . GLN B 2 141 ? 4.21767 -30.02829 20.33135 1.000 50.46688 141 GLN B O 1
ATOM 2697 N N . SER B 2 142 ? 2.18534 -30.59426 21.07016 1.000 48.02244 142 SER B N 1
ATOM 2698 C CA . SER B 2 142 ? 1.60788 -29.28631 20.80793 1.000 46.64846 142 SER B CA 1
ATOM 2699 C C . SER B 2 142 ? 0.33213 -29.17346 21.62889 1.000 42.77998 142 SER B C 1
ATOM 2700 O O . SER B 2 142 ? -0.19674 -30.17064 22.12313 1.000 45.10866 142 SER B O 1
ATOM 2703 N N . GLY B 2 143 ? -0.15117 -27.94742 21.77602 1.000 46.22040 143 GLY B N 1
ATOM 2704 C CA . GLY B 2 143 ? -1.26691 -27.70425 22.66571 1.000 51.15461 143 GLY B CA 1
ATOM 2705 C C . GLY B 2 143 ? -2.25388 -26.73777 22.06258 1.000 50.09740 143 GLY B C 1
ATOM 2706 O O . GLY B 2 143 ? -1.85882 -25.79375 21.37796 1.000 47.95596 143 GLY B O 1
ATOM 2707 N N . THR B 2 144 ? -3.53812 -26.95847 22.30720 1.000 48.81275 144 THR B N 1
ATOM 2708 C CA . THR B 2 144 ? -4.59845 -26.17151 21.68741 1.000 45.74349 144 THR B CA 1
ATOM 2709 C C . THR B 2 144 ? -5.34152 -25.36166 22.74594 1.000 43.17728 144 THR B C 1
ATOM 2710 O O . THR B 2 144 ? -5.88731 -25.92282 23.70257 1.000 46.13892 144 THR B O 1
ATOM 2714 N N . TYR B 2 145 ? -5.32505 -24.04656 22.58335 1.000 46.34600 145 TYR B N 1
ATOM 2715 C CA . TYR B 2 145 ? -6.16588 -23.14403 23.34676 1.000 38.19211 145 TYR B CA 1
ATOM 2716 C C . TYR B 2 145 ? -7.47999 -22.99205 22.61285 1.000 40.13824 145 TYR B C 1
ATOM 2717 O O . TYR B 2 145 ? -7.51183 -22.88011 21.39001 1.000 40.65006 145 TYR B O 1
ATOM 2726 N N . ILE B 2 146 ? -8.56425 -22.98493 23.36080 1.000 41.23999 146 ILE B N 1
ATOM 2727 C CA . ILE B 2 146 ? -9.88780 -22.90506 22.77476 1.000 40.65153 146 ILE B CA 1
ATOM 2728 C C . ILE B 2 146 ? -10.63149 -21.78379 23.47543 1.000 43.47748 146 ILE B C 1
ATOM 2729 O O . ILE B 2 146 ? -10.69777 -21.76144 24.70769 1.000 44.82913 146 ILE B O 1
ATOM 2734 N N . CYS B 2 147 ? -11.19965 -20.86252 22.70948 1.000 38.21001 147 CYS B N 1
ATOM 2735 C CA . CYS B 2 147 ? -12.15467 -19.93357 23.29135 1.000 43.50495 147 CYS B CA 1
ATOM 2736 C C . CYS B 2 147 ? -13.50216 -20.06472 22.60111 1.000 40.61597 147 CYS B C 1
ATOM 2737 O O . CYS B 2 147 ? -13.61740 -19.79993 21.39806 1.000 41.35652 147 CYS B O 1
ATOM 2740 N N . LEU B 2 148 ? -14.51828 -20.41940 23.38210 1.000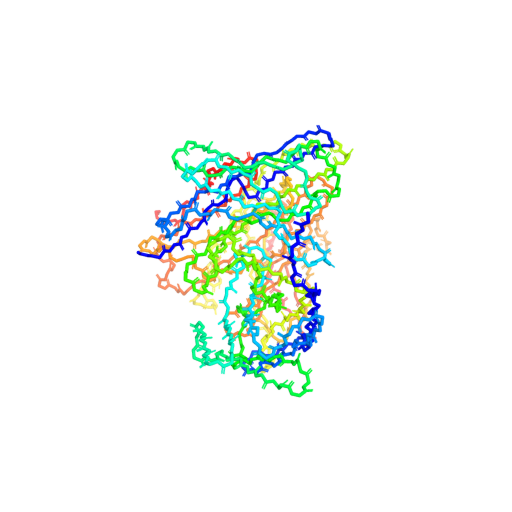 39.67018 148 LEU B N 1
ATOM 2741 C CA . LEU B 2 148 ? -15.91100 -20.39810 22.95153 1.000 44.60438 148 LEU B CA 1
ATOM 2742 C C . LEU B 2 148 ? -16.55604 -19.08833 23.41143 1.000 41.30270 148 LEU B C 1
ATOM 2743 O O . LEU B 2 148 ? -16.50511 -18.74254 24.59525 1.000 44.43145 148 LEU B O 1
ATOM 2748 N N . LEU B 2 149 ? -17.13722 -18.35511 22.48108 1.000 41.19882 149 LEU B N 1
ATOM 2749 C CA . LEU B 2 149 ? -17.91942 -17.16709 22.80497 1.000 43.93312 149 LEU B CA 1
ATOM 2750 C C . LEU B 2 149 ? -19.38655 -17.51893 22.62058 1.000 44.47217 149 LEU B C 1
ATOM 2751 O O . LEU B 2 149 ? -19.78344 -17.94084 21.53199 1.000 42.90344 149 LEU B O 1
ATOM 2756 N N . GLU B 2 150 ? -20.20481 -17.35049 23.65261 1.000 47.18781 150 GLU B N 1
ATOM 2757 C CA . GLU B 2 150 ? -21.58078 -17.77936 23.45949 1.000 56.09556 150 GLU B CA 1
ATOM 2758 C C . GLU B 2 150 ? -22.58965 -16.69698 23.79209 1.000 52.27106 150 GLU B C 1
ATOM 2759 O O . GLU B 2 150 ? -22.30408 -15.70913 24.47865 1.000 47.61646 150 GLU B O 1
ATOM 2765 N N . ASP B 2 151 ? -23.78165 -16.91720 23.23834 1.000 47.10784 151 ASP B N 1
ATOM 2766 C CA . ASP B 2 151 ? -24.99135 -16.18632 23.58912 1.000 51.03427 151 ASP B CA 1
ATOM 2767 C C . ASP B 2 151 ? -24.86625 -14.69402 23.30149 1.000 49.20810 151 ASP B C 1
ATOM 2768 O O . ASP B 2 151 ? -25.26706 -13.85726 24.11585 1.000 48.07981 151 ASP B O 1
ATOM 2773 N N . PHE B 2 152 ? -24.32214 -14.34358 22.13200 1.000 45.61462 152 PHE B N 1
ATOM 2774 C CA . PHE B 2 152 ? -24.25576 -12.93732 21.75284 1.000 43.61494 152 PHE B CA 1
ATOM 2775 C C . PHE B 2 152 ? -25.27044 -12.62097 20.65807 1.000 51.58020 152 PHE B C 1
ATOM 2776 O O . PHE B 2 152 ? -25.81837 -13.51158 19.99984 1.000 53.65759 152 PHE B O 1
ATOM 2784 N N . PHE B 2 153 ? -25.55884 -11.32043 20.51862 1.000 47.93134 153 PHE B N 1
ATOM 2785 C CA . PHE B 2 153 ? -26.42219 -10.79091 19.48374 1.000 45.51060 153 PHE B CA 1
ATOM 2786 C C . PHE B 2 153 ? -25.98567 -9.35015 19.25421 1.000 47.49430 153 PHE B C 1
ATOM 2787 O O . PHE B 2 153 ? -25.82994 -8.60695 20.23327 1.000 57.83671 153 PHE B O 1
ATOM 2795 N N . PRO B 2 154 ? -25.79380 -8.91718 17.99954 1.000 48.51850 154 PRO B N 1
ATOM 2796 C CA . PRO B 2 154 ? -26.04000 -9.64265 16.74126 1.000 47.82040 154 PRO B CA 1
ATOM 2797 C C . PRO B 2 154 ? -24.99028 -10.71541 16.41012 1.000 44.04366 154 PRO B C 1
ATOM 2798 O O . PRO B 2 154 ? -24.04543 -10.88316 17.17830 1.000 47.32166 154 PRO B O 1
ATOM 2802 N N . ASN B 2 155 ? -25.17122 -11.41495 15.28104 1.000 49.33753 155 ASN B N 1
ATOM 2803 C CA . ASN B 2 155 ? -24.28137 -12.49114 14.83087 1.000 45.80414 155 ASN B CA 1
ATOM 2804 C C . ASN B 2 155 ? -23.01097 -11.98241 14.15136 1.000 45.34493 155 ASN B C 1
ATOM 2805 O O . ASN B 2 155 ? -22.61482 -12.49897 13.10810 1.000 49.46839 155 ASN B O 1
ATOM 2810 N N . VAL B 2 156 ? -22.37477 -10.96036 14.71195 1.000 45.00810 156 VAL B N 1
ATOM 2811 C CA . VAL B 2 156 ? -21.15431 -10.38282 14.16600 1.000 41.55722 156 VAL B CA 1
ATOM 2812 C C . VAL B 2 156 ? -20.15459 -10.29266 15.30767 1.000 48.49482 156 VAL B C 1
ATOM 2813 O O . VAL B 2 156 ? -20.47781 -9.76648 16.37781 1.000 44.33564 156 VAL B O 1
ATOM 2817 N N . VAL B 2 157 ? -18.94046 -10.79014 15.08300 1.000 45.59883 157 VAL B N 1
ATOM 2818 C CA . VAL B 2 157 ? -17.92410 -10.78376 16.12377 1.000 39.95654 157 VAL B CA 1
ATOM 2819 C C . VAL B 2 157 ? -16.57500 -10.94032 15.44432 1.000 40.25301 157 VAL B C 1
ATOM 2820 O O . VAL B 2 157 ? -16.47488 -11.50287 14.35063 1.000 46.49295 157 VAL B O 1
ATOM 2824 N N . LYS B 2 158 ? -15.53942 -10.40886 16.08321 1.000 38.38525 158 LYS B N 1
ATOM 2825 C CA . LYS B 2 158 ? -14.17400 -10.44820 15.58393 1.000 47.59651 158 LYS B CA 1
ATOM 2826 C C . LYS B 2 158 ? -13.27804 -10.88995 16.73202 1.000 46.04571 158 LYS B C 1
ATOM 2827 O O . LYS B 2 158 ? -13.37114 -10.34242 17.83424 1.000 43.65108 158 LYS B O 1
ATOM 2833 N N . THR B 2 159 ? -12.45432 -11.90964 16.49310 1.000 39.16739 159 THR B N 1
ATOM 2834 C CA . THR B 2 159 ? -11.60083 -12.48395 17.52374 1.000 40.90014 159 THR B CA 1
ATOM 2835 C C . THR B 2 159 ? -10.20917 -12.69436 16.94442 1.000 48.23148 159 THR B C 1
ATOM 2836 O O . THR B 2 159 ? -10.06151 -12.96738 15.75187 1.000 47.93661 159 THR B O 1
ATOM 2840 N N . TYR B 2 160 ? -9.18823 -12.55750 17.79263 1.000 44.15368 160 TYR B N 1
ATOM 2841 C CA . TYR B 2 160 ? -7.82198 -12.76969 17.34389 1.000 39.88612 160 TYR B CA 1
ATOM 2842 C C . TYR B 2 160 ? -6.93371 -13.10641 18.54000 1.000 46.30983 160 TYR B C 1
ATOM 2843 O O . TYR B 2 160 ? -7.21579 -12.73306 19.68208 1.000 49.30741 160 TYR B O 1
ATOM 2852 N N . TRP B 2 161 ? -5.86707 -13.83982 18.25281 1.000 46.39328 161 TRP B N 1
ATOM 2853 C CA . TRP B 2 161 ? -4.87459 -14.25576 19.22597 1.000 43.95057 161 TRP B CA 1
ATOM 2854 C C . TRP B 2 161 ? -3.55084 -13.58809 18.89243 1.000 47.12189 161 TRP B C 1
ATOM 2855 O O . TRP B 2 161 ? -3.14164 -13.57064 17.73150 1.000 57.06723 161 TRP B O 1
ATOM 2866 N N . LYS B 2 162 ? -2.88265 -13.04084 19.90547 1.000 49.44047 162 LYS B N 1
ATOM 2867 C CA . LYS B 2 162 ? -1.54255 -12.49835 19.75009 1.000 52.45362 162 LYS B CA 1
ATOM 2868 C C . LYS B 2 162 ? -0.62358 -13.10283 20.80255 1.000 58.10522 162 LYS B C 1
ATOM 2869 O O . LYS B 2 162 ? -1.06685 -13.50023 21.88299 1.000 62.17285 162 LYS B O 1
ATOM 2875 N N . GLU B 2 163 ? 0.66231 -13.17428 20.48687 1.000 54.76243 163 GLU B N 1
ATOM 2876 C CA . GLU B 2 163 ? 1.64767 -13.50208 21.50552 1.000 64.75722 163 GLU B CA 1
ATOM 2877 C C . GLU B 2 163 ? 2.41940 -12.24544 21.87033 1.000 63.93324 163 GLU B C 1
ATOM 2878 O O . GLU B 2 163 ? 2.61462 -11.35928 21.03482 1.000 65.24274 163 GLU B O 1
ATOM 2884 N N . ASP B 2 164 ? 2.81608 -12.15651 23.13980 1.000 68.36488 164 ASP B N 1
ATOM 2885 C CA . ASP B 2 164 ? 3.54357 -10.98245 23.60631 1.000 82.51408 164 ASP B CA 1
ATOM 2886 C C . ASP B 2 164 ? 4.83760 -10.82712 22.81733 1.000 88.92504 164 ASP B C 1
ATOM 2887 O O . ASP B 2 164 ? 5.58845 -11.79024 22.63261 1.000 82.66599 164 ASP B O 1
ATOM 2892 N N . GLY B 2 165 ? 5.08410 -9.61406 22.32894 1.000 95.34446 165 GLY B N 1
ATOM 2893 C CA . GLY B 2 165 ? 6.24411 -9.32593 21.51827 1.000 95.68502 165 GLY B CA 1
ATOM 2894 C C . GLY B 2 165 ? 5.97006 -9.31161 20.03096 1.000 92.90938 165 GLY B C 1
ATOM 2895 O O . GLY B 2 165 ? 6.71022 -8.66966 19.28199 1.000 94.98655 165 GLY B O 1
ATOM 2896 N N . ASN B 2 166 ? 4.93020 -10.00584 19.58953 1.000 91.88627 166 ASN B N 1
ATOM 2897 C CA . ASN B 2 166 ? 4.48423 -9.97905 18.20901 1.000 86.64569 166 ASN B CA 1
ATOM 2898 C C . ASN B 2 166 ? 3.18481 -9.18812 18.14657 1.000 87.75284 166 ASN B C 1
ATOM 2899 O O . ASN B 2 166 ? 2.45967 -9.07929 19.14156 1.000 93.70490 166 ASN B O 1
ATOM 2904 N N . SER B 2 167 ? 2.90058 -8.61946 16.97642 1.000 81.83345 167 SER B N 1
ATOM 2905 C CA . SER B 2 167 ? 1.67413 -7.86384 16.78653 1.000 84.38438 167 SER B CA 1
ATOM 2906 C C . SER B 2 167 ? 0.89104 -8.30071 15.55540 1.000 81.73924 167 SER B C 1
ATOM 2907 O O . SER B 2 167 ? -0.18428 -7.74370 15.29769 1.000 81.26102 167 SER B O 1
ATOM 2910 N N . GLN B 2 168 ? 1.40659 -9.27090 14.78561 1.000 73.73191 168 GLN B N 1
ATOM 2911 C CA . GLN B 2 168 ? 0.62635 -9.99838 13.78705 1.000 73.52198 168 GLN B CA 1
ATOM 2912 C C . GLN B 2 168 ? -0.27969 -11.02002 14.48136 1.000 65.90110 168 GLN B C 1
ATOM 2913 O O . GLN B 2 168 ? 0.20776 -11.82587 15.28536 1.000 64.16448 168 GLN B O 1
ATOM 2915 N N . PRO B 2 169 ? -1.59650 -10.98204 14.25307 1.000 57.01714 169 PRO B N 1
ATOM 2916 C CA . PRO B 2 169 ? -2.44649 -12.07473 14.73469 1.000 55.84111 169 PRO B CA 1
ATOM 2917 C C . PRO B 2 169 ? -1.84808 -13.42725 14.35885 1.000 53.10366 169 PRO B C 1
ATOM 2918 O O . PRO B 2 169 ? -1.21275 -13.58808 13.31577 1.000 57.72503 169 PRO B O 1
ATOM 2922 N N . LEU B 2 170 ? -2.00275 -14.38565 15.25448 1.000 53.88804 170 LEU B N 1
ATOM 2923 C CA . LEU B 2 170 ? -1.53758 -15.73695 15.00140 1.000 56.38024 170 LEU B CA 1
ATOM 2924 C C . LEU B 2 170 ? -2.53805 -16.49618 14.13177 1.000 53.71692 170 LEU B C 1
ATOM 2925 O O . LEU B 2 170 ? -3.71202 -16.11849 13.99886 1.000 48.58319 170 LEU B O 1
ATOM 2930 N N . ASP B 2 171 ? -2.05337 -17.58247 13.53213 1.000 55.76910 171 ASP B N 1
ATOM 2931 C CA . ASP B 2 171 ? -2.84825 -18.36995 12.58911 1.000 55.97510 171 ASP B CA 1
ATOM 2932 C C . ASP B 2 171 ? -3.74248 -19.30923 13.39974 1.000 54.55573 171 ASP B C 1
ATOM 2933 O O . ASP B 2 171 ? -3.44022 -20.48586 13.62405 1.000 56.39060 171 ASP B O 1
ATOM 2938 N N . ALA B 2 172 ? -4.86049 -18.75838 13.86888 1.000 45.58443 172 ALA B N 1
ATOM 2939 C CA . ALA B 2 172 ? -5.84963 -19.52840 14.60679 1.000 50.18967 172 ALA B CA 1
ATOM 2940 C C . ALA B 2 172 ? -6.91118 -20.08884 13.65710 1.000 41.54693 172 ALA B C 1
ATOM 2941 O O . ALA B 2 172 ? -7.09345 -19.60989 12.54373 1.000 40.40571 172 ALA B O 1
ATOM 2943 N N . GLN B 2 173 ? -7.61771 -21.11679 14.11198 1.000 43.36270 173 GLN B N 1
ATOM 2944 C CA . GLN B 2 173 ? -8.77039 -21.63025 13.38055 1.000 40.86799 173 GLN B CA 1
ATOM 2945 C C . GLN B 2 173 ? -10.03749 -21.01393 13.95089 1.000 37.69065 173 GLN B C 1
ATOM 2946 O O . GLN B 2 173 ? -10.17116 -20.88543 15.17139 1.000 42.21880 173 GLN B O 1
ATOM 2952 N N . PHE B 2 174 ? -10.98378 -20.67289 13.07808 1.000 37.50674 174 PHE B N 1
ATOM 2953 C CA . PHE B 2 174 ? -12.24163 -20.06425 13.50306 1.000 40.49962 174 PHE B CA 1
ATOM 2954 C C . PHE B 2 174 ? -13.39790 -20.88393 12.97154 1.000 44.11105 174 PHE B C 1
ATOM 2955 O O . PHE B 2 174 ? -13.45301 -21.16835 11.77713 1.000 44.88787 174 PHE B O 1
ATOM 2963 N N . GLY B 2 175 ? -14.31159 -21.26134 13.84308 1.000 41.24757 175 GLY B N 1
ATOM 2964 C CA . GLY B 2 175 ? -15.53407 -21.89636 13.39764 1.000 33.07029 175 GLY B CA 1
ATOM 2965 C C . GLY B 2 175 ? -16.53610 -20.88405 12.88316 1.000 39.14313 175 GLY B C 1
ATOM 2966 O O . GLY B 2 175 ? -16.37884 -19.66987 13.02259 1.000 43.24043 175 GLY B O 1
ATOM 2967 N N . PRO B 2 176 ? -17.60609 -21.38338 12.28040 1.000 40.07189 176 PRO B N 1
ATOM 2968 C CA . PRO B 2 176 ? -18.65312 -20.48689 11.79103 1.000 37.91209 176 PRO B CA 1
ATOM 2969 C C . PRO B 2 176 ? -19.39467 -19.86458 12.96296 1.000 43.83922 176 PRO B C 1
ATOM 2970 O O . PRO B 2 176 ? -19.35670 -20.36194 14.08792 1.000 52.41386 176 PRO B O 1
ATOM 2974 N N . ILE B 2 177 ? -20.07944 -18.76296 12.69394 1.000 44.27815 177 ILE B N 1
ATOM 2975 C CA . ILE B 2 177 ? -20.98616 -18.20346 13.68658 1.000 40.41138 177 ILE B CA 1
ATOM 2976 C C . ILE B 2 177 ? -22.29454 -18.97489 13.59735 1.000 42.01563 177 ILE B C 1
ATOM 2977 O O . ILE B 2 177 ? -22.94453 -18.99135 12.55135 1.000 51.95442 177 ILE B O 1
ATOM 2982 N N . THR B 2 178 ? -22.67390 -19.63030 14.68577 1.000 42.92889 178 THR B N 1
ATOM 2983 C CA . THR B 2 178 ? -23.81063 -20.53518 14.69021 1.000 46.79662 178 THR B CA 1
ATOM 2984 C C . THR B 2 178 ? -24.87651 -20.03599 15.65226 1.000 48.99652 178 THR B C 1
ATOM 2985 O O . THR B 2 178 ? -24.57810 -19.44014 16.69021 1.000 50.34286 178 THR B O 1
ATOM 2989 N N . GLY B 2 179 ? -26.11985 -20.28602 15.30542 1.000 48.33213 179 GLY B N 1
ATOM 2990 C CA . GLY B 2 179 ? -27.20932 -19.89626 16.16044 1.000 45.55897 179 GLY B CA 1
ATOM 2991 C C . GLY B 2 179 ? -28.34244 -19.35363 15.33962 1.000 42.85665 179 GLY B C 1
ATOM 2992 O O . GLY B 2 179 ? -28.44414 -19.61110 14.13892 1.000 46.36118 179 GLY B O 1
ATOM 2993 N N . GLY B 2 180 ? -29.20336 -18.61028 16.01656 1.000 47.85197 180 GLY B N 1
ATOM 2994 C CA . GLY B 2 180 ? -30.37345 -18.03611 15.38235 1.000 49.31691 180 GLY B CA 1
ATOM 2995 C C . GLY B 2 180 ? -31.13127 -17.23743 16.41264 1.000 56.99830 180 GLY B C 1
ATOM 2996 O O . GLY B 2 180 ? -30.77201 -17.20339 17.59689 1.000 58.54995 180 GLY B O 1
ATOM 2997 N N . GLY B 2 181 ? -32.18080 -16.58551 15.94599 1.000 55.45252 181 GLY B N 1
ATOM 2998 C CA . GLY B 2 181 ? -32.98631 -15.79968 16.85497 1.000 48.81837 181 GLY B CA 1
ATOM 2999 C C . GLY B 2 181 ? -32.12648 -14.75123 17.52274 1.000 54.94924 181 GLY B C 1
ATOM 3000 O O . GLY B 2 181 ? -31.48980 -13.92181 16.86123 1.000 61.50561 181 GLY B O 1
ATOM 3001 N N . ASN B 2 182 ? -32.07959 -14.77837 18.85308 1.000 54.49227 182 ASN B N 1
ATOM 3002 C CA . ASN B 2 182 ? -31.34762 -13.76334 19.59674 1.000 60.41098 182 ASN B CA 1
ATOM 3003 C C . ASN B 2 182 ? -30.10436 -14.31699 20.27609 1.000 57.91787 182 ASN B C 1
ATOM 3004 O O . ASN B 2 182 ? -29.60827 -13.70602 21.22537 1.000 57.11272 182 ASN B O 1
ATOM 3009 N N . SER B 2 183 ? -29.57848 -15.45058 19.81445 1.000 49.99685 183 SER B N 1
ATOM 3010 C CA . SER B 2 183 ? -28.42838 -16.04335 20.49879 1.000 53.29065 183 SER B CA 1
ATOM 3011 C C . SER B 2 183 ? -27.52214 -16.73447 19.48650 1.000 56.69281 183 SER B C 1
ATOM 3012 O O . SER B 2 183 ? -27.90040 -17.75680 18.90556 1.000 50.41472 183 SER B O 1
ATOM 3015 N N . TYR B 2 184 ? -26.32395 -16.18863 19.28603 1.000 53.62100 184 TYR B N 1
ATOM 3016 C CA . TYR B 2 184 ? -25.32509 -16.79807 18.42306 1.000 42.89768 184 TYR B CA 1
ATOM 3017 C C . TYR B 2 184 ? -24.06427 -17.10177 19.21775 1.000 45.05619 184 TYR B C 1
ATOM 3018 O O . TYR B 2 184 ? -23.82661 -16.53529 20.28466 1.000 41.61574 184 TYR B O 1
ATOM 3027 N N . SER B 2 185 ? -23.23271 -17.98679 18.66682 1.000 44.93150 185 SER B N 1
ATOM 3028 C CA . SER B 2 185 ? -21.97562 -18.32830 19.31157 1.000 43.92786 185 SER B CA 1
ATOM 3029 C C . SER B 2 185 ? -20.91114 -18.61801 18.25831 1.000 42.78345 185 SER B C 1
ATOM 3030 O O . SER B 2 185 ? -21.21182 -18.83151 17.08312 1.000 40.49400 185 SER B O 1
ATOM 3033 N N . GLN B 2 186 ? -19.65345 -18.63305 18.69557 1.000 45.24450 186 GLN B N 1
ATOM 3034 C CA . GLN B 2 186 ? -18.54628 -18.96666 17.80741 1.000 47.49196 186 GLN B CA 1
ATOM 3035 C C . GLN B 2 186 ? -17.38245 -19.46560 18.63703 1.000 43.80128 186 GLN B C 1
ATOM 3036 O O . GLN B 2 186 ? -17.07548 -18.88983 19.68234 1.000 46.54560 186 GLN B O 1
ATOM 3042 N N . VAL B 2 187 ? -16.73174 -20.52828 18.17389 1.000 42.55384 187 VAL B N 1
ATOM 3043 C CA . VAL B 2 187 ? -15.53488 -21.03672 18.83119 1.000 45.73430 187 VAL B CA 1
ATOM 3044 C C . VAL B 2 187 ? -14.33230 -20.73529 17.94328 1.000 39.41883 187 VAL B C 1
ATOM 3045 O O . VAL B 2 187 ? -14.42325 -20.81292 16.72110 1.000 39.51612 187 VAL B O 1
ATOM 3049 N N . SER B 2 188 ? -13.21774 -20.35241 18.55024 1.000 38.25246 188 SER B N 1
ATOM 3050 C CA . SER B 2 188 ? -11.94892 -20.33978 17.83301 1.000 36.72340 188 SER B CA 1
ATOM 3051 C C . SER B 2 188 ? -10.90244 -21.06135 18.66064 1.000 36.07504 188 SER B C 1
ATOM 3052 O O . SER B 2 188 ? -11.04407 -21.22575 19.87521 1.000 42.32730 188 SER B O 1
ATOM 3055 N N . TRP B 2 189 ? -9.83427 -21.48956 18.00000 1.000 34.93855 189 TRP B N 1
ATOM 3056 C CA . TRP B 2 189 ? -8.84184 -22.25598 18.73525 1.000 42.00624 189 TRP B CA 1
ATOM 3057 C C . TRP B 2 189 ? -7.46356 -22.10426 18.10368 1.000 42.75717 189 TRP B C 1
ATOM 3058 O O . TRP B 2 189 ? -7.33028 -21.85217 16.90455 1.000 49.15686 189 TRP B O 1
ATOM 3069 N N . LEU B 2 190 ? -6.43995 -22.25365 18.93342 1.000 41.31515 190 LEU B N 1
ATOM 3070 C CA . LEU B 2 190 ? -5.06529 -21.97246 18.53678 1.000 38.06989 190 LEU B CA 1
ATOM 3071 C C . LEU B 2 190 ? -4.18327 -23.13518 18.96716 1.000 40.76253 190 LEU B C 1
ATOM 3072 O O . LEU B 2 190 ? -3.99640 -23.37736 20.16630 1.000 42.56069 190 LEU B O 1
ATOM 3077 N N . THR B 2 191 ? -3.65604 -23.85435 17.98694 1.000 38.92710 191 THR B N 1
ATOM 3078 C CA . THR B 2 191 ? -2.73262 -24.95475 18.20498 1.000 43.41787 191 THR B CA 1
ATOM 3079 C C . THR B 2 191 ? -1.31287 -24.44015 18.00255 1.000 43.98218 191 THR B C 1
ATOM 3080 O O . THR B 2 191 ? -1.00691 -23.87979 16.94828 1.000 47.30733 191 THR B O 1
ATOM 3084 N N . VAL B 2 192 ? -0.45376 -24.61602 19.01098 1.000 50.22112 192 VAL B N 1
ATOM 3085 C CA . VAL B 2 192 ? 0.91394 -24.10221 18.97008 1.000 50.67497 192 VAL B CA 1
ATOM 3086 C C . VAL B 2 192 ? 1.89442 -25.17945 19.39663 1.000 48.38975 192 VAL B C 1
ATOM 3087 O O . VAL B 2 192 ? 1.55125 -26.08118 20.16932 1.000 46.20287 192 VAL B O 1
ATOM 3091 N N . LYS B 2 193 ? 3.13617 -25.05984 18.90765 1.000 56.59775 193 LYS B N 1
ATOM 3092 C CA . LYS B 2 193 ? 4.21941 -25.96050 19.29384 1.000 64.11877 193 LYS B CA 1
ATOM 3093 C C . LYS B 2 193 ? 4.63442 -25.74542 20.75084 1.000 76.90583 193 LYS B C 1
ATOM 3094 O O . LYS B 2 193 ? 4.40683 -24.68684 21.34433 1.000 84.01477 193 LYS B O 1
ATOM 3100 N N . GLU B 2 194 ? 5.29615 -26.76884 21.30470 1.000 79.72650 194 GLU B N 1
ATOM 3101 C CA . GLU B 2 194 ? 5.59154 -26.82194 22.73705 1.000 87.30234 194 GLU B CA 1
ATOM 3102 C C . GLU B 2 194 ? 6.38947 -25.60945 23.20809 1.000 93.25607 194 GLU B C 1
ATOM 3103 O O . GLU B 2 194 ? 6.16483 -25.10690 24.31737 1.000 89.79091 194 GLU B O 1
ATOM 3109 N N . ASP B 2 195 ? 7.33829 -25.13669 22.39179 1.000 96.81276 195 ASP B N 1
ATOM 3110 C CA . ASP B 2 195 ? 8.09955 -23.94914 22.76883 1.000 102.24927 195 ASP B CA 1
ATOM 3111 C C . ASP B 2 195 ? 7.17084 -22.78073 23.04467 1.000 96.72499 195 ASP B C 1
ATOM 3112 O O . ASP B 2 195 ? 7.34294 -22.05573 24.03190 1.000 99.52584 195 ASP B O 1
ATOM 3117 N N . VAL B 2 196 ? 6.17170 -22.58683 22.18229 1.000 86.14725 196 VAL B N 1
ATOM 3118 C CA . VAL B 2 196 ? 5.23748 -21.48702 22.36346 1.000 84.59129 196 VAL B CA 1
ATOM 3119 C C . VAL B 2 196 ? 4.28411 -21.72169 23.52686 1.000 87.93037 196 VAL B C 1
ATOM 3120 O O . VAL B 2 196 ? 3.59373 -20.78328 23.95061 1.000 84.81586 196 VAL B O 1
ATOM 3124 N N . LEU B 2 197 ? 4.24086 -22.94668 24.06995 1.000 91.52355 197 LEU B N 1
ATOM 3125 C CA . LEU B 2 197 ? 3.37382 -23.23096 25.20954 1.000 85.70218 197 LEU B CA 1
ATOM 3126 C C . LEU B 2 197 ? 3.84155 -22.53115 26.47809 1.000 87.08153 197 LEU B C 1
ATOM 3127 O O . LEU B 2 197 ? 3.04694 -22.36620 27.40872 1.000 82.31694 197 LEU B O 1
ATOM 3132 N N . ARG B 2 198 ? 5.10326 -22.10921 26.53175 1.000 91.06706 198 ARG B N 1
ATOM 3133 C CA . ARG B 2 198 ? 5.61353 -21.36351 27.67129 1.000 88.58914 198 ARG B CA 1
ATOM 3134 C C . ARG B 2 198 ? 5.43204 -19.85867 27.51627 1.000 84.46086 198 ARG B C 1
ATOM 3135 O O . ARG B 2 198 ? 5.40260 -19.14577 28.52705 1.000 83.06839 198 ARG B O 1
ATOM 3143 N N . LYS B 2 199 ? 5.28781 -19.36494 26.28577 1.000 79.79485 199 LYS B N 1
ATOM 3144 C CA . LYS B 2 199 ? 5.13935 -17.93457 26.04572 1.000 77.68553 199 LYS B CA 1
ATOM 3145 C C . LYS B 2 199 ? 3.74660 -17.44872 26.44305 1.000 76.19654 199 LYS B C 1
ATOM 3146 O O . LYS B 2 199 ? 2.79175 -18.22040 26.57892 1.000 68.26911 199 LYS B O 1
ATOM 3148 N N . ASN B 2 200 ? 3.64503 -16.13875 26.62783 1.000 79.55730 200 ASN B N 1
ATOM 3149 C CA . ASN B 2 200 ? 2.40348 -15.50988 27.04415 1.000 71.92204 200 ASN B CA 1
ATOM 3150 C C . ASN B 2 200 ? 1.58442 -15.09776 25.83161 1.000 60.73513 200 ASN B C 1
ATOM 3151 O O . ASN B 2 200 ? 2.11891 -14.58603 24.84589 1.000 64.24920 200 ASN B O 1
ATOM 3156 N N . LEU B 2 201 ? 0.28303 -15.32414 25.91312 1.000 51.31765 201 LEU B N 1
ATOM 3157 C CA . LEU B 2 201 ? -0.63520 -15.05637 24.81950 1.000 53.27299 201 LEU B CA 1
ATOM 3158 C C . LEU B 2 201 ? -1.69497 -14.05877 25.26467 1.000 48.62063 201 LEU B C 1
ATOM 3159 O O . LEU B 2 201 ? -2.03208 -13.98141 26.44820 1.000 48.32268 201 LEU B O 1
ATOM 3164 N N . THR B 2 202 ? -2.22738 -13.29966 24.30902 1.000 39.56880 202 THR B N 1
ATOM 3165 C CA . THR B 2 202 ? -3.39486 -12.46894 24.56203 1.000 48.58009 202 THR B CA 1
ATOM 3166 C C . THR B 2 202 ? -4.49606 -12.79567 23.55512 1.000 48.68078 202 THR B C 1
ATOM 3167 O O . THR B 2 202 ? -4.23770 -12.97364 22.36210 1.000 44.40779 202 THR B O 1
ATOM 3171 N N . TYR B 2 203 ? -5.71787 -12.90986 24.05851 1.000 44.05219 203 TYR B N 1
ATOM 3172 C CA . TYR B 2 203 ? -6.90108 -13.18971 23.26149 1.000 41.71079 203 TYR B CA 1
ATOM 3173 C C . TYR B 2 203 ? -7.79999 -11.95908 23.27315 1.000 40.99839 203 TYR B C 1
ATOM 3174 O O . TYR B 2 203 ? -8.07750 -11.40074 24.34362 1.000 41.41999 203 TYR B O 1
ATOM 3183 N N . PHE B 2 204 ? -8.25576 -11.54440 22.09104 1.000 39.98363 204 PHE B N 1
ATOM 3184 C CA . PHE B 2 204 ? -9.08077 -10.34939 21.92899 1.000 42.52702 204 PHE B CA 1
ATOM 3185 C C . PHE B 2 204 ? -10.40172 -10.67818 21.25243 1.000 45.28737 204 PHE B C 1
ATOM 3186 O O . PHE B 2 204 ? -10.45280 -11.51444 20.34825 1.000 46.21873 204 PHE B O 1
ATOM 3194 N N . TYR B 2 205 ? -11.45803 -9.95174 21.61924 1.000 43.50524 205 TYR B N 1
ATOM 3195 C CA . TYR B 2 205 ? -12.65708 -9.96534 20.79257 1.000 49.69962 205 TYR B CA 1
ATOM 3196 C C . TYR B 2 205 ? -13.34196 -8.60341 20.80170 1.000 47.72877 205 TYR B C 1
ATOM 3197 O O . TYR B 2 205 ? -13.23616 -7.83493 21.75986 1.000 43.98978 205 TYR B O 1
ATOM 3206 N N . GLN B 2 206 ? -14.03796 -8.31365 19.70408 1.000 46.51196 206 GLN B N 1
ATOM 3207 C CA . GLN B 2 206 ? -14.84463 -7.11487 19.54753 1.000 45.88574 206 GLN B CA 1
ATOM 3208 C C . GLN B 2 206 ? -16.28229 -7.50811 19.23895 1.000 51.42802 206 GLN B C 1
ATOM 3209 O O . GLN B 2 206 ? -16.54579 -8.50956 18.56157 1.000 52.25086 206 GLN B O 1
ATOM 3215 N N . HIS B 2 207 ? -17.20930 -6.69354 19.72293 1.000 43.63387 207 HIS B N 1
ATOM 3216 C CA . HIS B 2 207 ? -18.62024 -6.96115 19.52686 1.000 46.60428 207 HIS B CA 1
ATOM 3217 C C . HIS B 2 207 ? -19.37641 -5.66984 19.75556 1.000 51.58497 207 HIS B C 1
ATOM 3218 O O . HIS B 2 207 ? -18.93964 -4.81536 20.53607 1.000 48.03383 207 HIS B O 1
ATOM 3225 N N . GLU B 2 208 ? -20.52222 -5.54343 19.07567 1.000 44.61586 208 GLU B N 1
ATOM 3226 C CA . GLU B 2 208 ? -21.25917 -4.28598 19.12243 1.000 47.60084 208 GLU B CA 1
ATOM 3227 C C . GLU B 2 208 ? -21.73609 -3.97020 20.53949 1.000 49.30559 208 GLU B C 1
ATOM 3228 O O . GLU B 2 208 ? -21.83486 -2.79741 20.91218 1.000 55.00014 208 GLU B O 1
ATOM 3234 N N . ASP B 2 209 ? -22.00158 -4.98821 21.35669 1.000 47.27490 209 ASP B N 1
ATOM 3235 C CA . ASP B 2 209 ? -22.45886 -4.69376 22.70544 1.000 60.61095 209 ASP B CA 1
ATOM 3236 C C . ASP B 2 209 ? -21.33187 -4.22534 23.61301 1.000 59.68102 209 ASP B C 1
ATOM 3237 O O . ASP B 2 209 ? -21.60674 -3.76511 24.71980 1.000 58.97132 209 ASP B O 1
ATOM 3242 N N . LEU B 2 210 ? -20.08651 -4.33160 23.16552 1.000 57.09949 210 LEU B N 1
ATOM 3243 C CA . LEU B 2 210 ? -18.93029 -3.78187 23.85200 1.000 60.10923 210 LEU B CA 1
ATOM 3244 C C . LEU B 2 210 ? -18.58635 -2.38247 23.37311 1.000 61.84162 210 LEU B C 1
ATOM 3245 O O . LEU B 2 210 ? -17.61821 -1.79450 23.86568 1.000 69.82501 210 LEU B O 1
ATOM 3250 N N . GLY B 2 211 ? -19.34627 -1.84340 22.42101 1.000 58.41966 211 GLY B N 1
ATOM 3251 C CA . GLY B 2 211 ? -18.93023 -0.61384 21.77466 1.000 66.23216 211 GLY B CA 1
ATOM 3252 C C . GLY B 2 211 ? -17.64454 -0.83493 20.99980 1.000 68.93608 211 GLY B C 1
ATOM 3253 O O . GLY B 2 211 ? -17.39073 -1.91748 20.46312 1.000 54.93079 211 GLY B O 1
ATOM 3254 N N . MET B 2 212 ? -16.79640 0.19259 20.97666 1.000 69.36705 212 MET B N 1
ATOM 3255 C CA . MET B 2 212 ? -15.61085 0.14650 20.12997 1.000 66.02406 212 MET B CA 1
ATOM 3256 C C . MET B 2 212 ? -14.44964 -0.61302 20.75983 1.000 58.92032 212 MET B C 1
ATOM 3257 O O . MET B 2 212 ? -13.67417 -1.23940 20.03191 1.000 63.63154 212 MET B O 1
ATOM 3262 N N . GLU B 2 213 ? -14.31073 -0.58310 22.08392 1.000 58.05782 213 GLU B N 1
ATOM 3263 C CA . GLU B 2 213 ? -13.10213 -1.10507 22.72731 1.000 65.99452 213 GLU B CA 1
ATOM 3264 C C . GLU B 2 213 ? -13.10879 -2.63416 22.74273 1.000 65.86893 213 GLU B C 1
ATOM 3265 O O . GLU B 2 213 ? -14.09487 -3.24449 23.18143 1.000 64.09700 213 GLU B O 1
ATOM 3271 N N . PRO B 2 214 ? -12.04224 -3.28495 22.27833 1.000 57.84395 214 PRO B N 1
ATOM 3272 C CA . PRO B 2 214 ? -11.92342 -4.73882 22.45601 1.000 53.86289 214 PRO B CA 1
ATOM 3273 C C . PRO B 2 214 ? -11.90109 -5.13874 23.92123 1.000 58.81531 214 PRO B C 1
ATOM 3274 O O . PRO B 2 214 ? -11.44870 -4.38799 24.78648 1.000 72.45524 214 PRO B O 1
ATOM 3278 N N . LYS B 2 215 ? -12.41037 -6.34019 24.18659 1.000 53.82240 215 LYS B N 1
ATOM 3279 C CA . LYS B 2 215 ? -12.12017 -7.07898 25.41292 1.000 53.46103 215 LYS B CA 1
ATOM 3280 C C . LYS B 2 215 ? -10.87420 -7.92760 25.18899 1.000 47.10640 215 LYS B C 1
ATOM 3281 O O . LYS B 2 215 ? -10.67843 -8.47678 24.10348 1.000 54.83096 215 LYS B O 1
ATOM 3287 N N . ALA B 2 216 ? -10.02676 -8.02905 26.20980 1.000 47.75520 216 ALA B N 1
ATOM 3288 C CA . ALA B 2 216 ? -8.76499 -8.74786 26.09089 1.000 43.54215 216 ALA B CA 1
ATOM 3289 C C . ALA B 2 216 ? -8.55018 -9.64793 27.29397 1.000 48.27705 216 ALA B C 1
ATOM 3290 O O . ALA B 2 216 ? -8.79576 -9.24152 28.43470 1.000 52.08909 216 ALA B O 1
ATOM 3292 N N . PHE B 2 217 ? -8.07563 -10.86871 27.03669 1.000 41.65056 217 PHE B N 1
ATOM 3293 C CA . PHE B 2 217 ? -7.71326 -11.80648 28.08854 1.000 47.25303 217 PHE B CA 1
ATOM 3294 C C . PHE B 2 217 ? -6.24951 -12.19802 27.95428 1.000 46.64880 21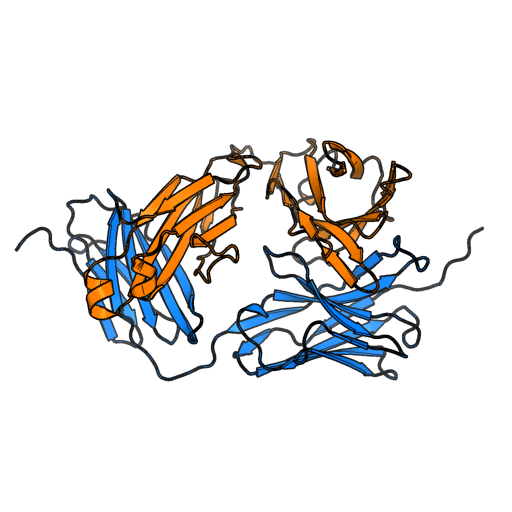7 PHE B C 1
ATOM 3295 O O . PHE B 2 217 ? -5.73811 -12.36715 26.84881 1.000 48.15890 217 PHE B O 1
ATOM 3303 N N . SER B 2 218 ? -5.58889 -12.34245 29.08685 1.000 45.99493 218 SER B N 1
ATOM 3304 C CA . SER B 2 218 ? -4.20694 -12.77655 29.14693 1.000 53.44384 218 SER B CA 1
ATOM 3305 C C . SER B 2 218 ? -4.16888 -14.26296 29.47762 1.000 53.36415 218 SER B C 1
ATOM 3306 O O . SER B 2 218 ? -4.91078 -14.73382 30.34261 1.000 54.63774 218 SER B O 1
ATOM 3309 N N . ILE B 2 219 ? -3.32262 -15.00307 28.77067 1.000 50.69904 219 ILE B N 1
ATOM 3310 C CA . ILE B 2 219 ? -3.07279 -16.41069 29.06188 1.000 55.18679 219 ILE B CA 1
ATOM 3311 C C . ILE B 2 219 ? -1.58370 -16.56487 29.33729 1.000 60.09475 219 ILE B C 1
ATOM 3312 O O . ILE B 2 219 ? -0.75621 -16.29756 28.45864 1.000 62.79145 219 ILE B O 1
ATOM 3317 N N . SER B 2 220 ? -1.23893 -16.96906 30.55549 1.000 69.67676 220 SER B N 1
ATOM 3318 C CA . SER B 2 220 ? 0.15307 -16.93250 30.98541 1.000 87.25496 220 SER B CA 1
ATOM 3319 C C . SER B 2 220 ? 0.42495 -18.07957 31.94832 1.000 98.95204 220 SER B C 1
ATOM 3320 O O . SER B 2 220 ? -0.49609 -18.70107 32.48573 1.000 96.82329 220 SER B O 1
ATOM 3323 N N . SER B 2 221 ? 1.71786 -18.32657 32.18676 1.000 111.45717 221 SER B N 1
ATOM 3324 C CA . SER B 2 221 ? 2.14699 -19.52435 32.90874 1.000 116.60499 221 SER B CA 1
ATOM 3325 C C . SER B 2 221 ? 1.74909 -19.47431 34.38227 1.000 122.80502 221 SER B C 1
ATOM 3326 O O . SER B 2 221 ? 0.95829 -20.30546 34.84883 1.000 119.23027 221 SER B O 1
ATOM 3329 N N . VAL B 2 222 ? 2.29982 -18.50907 35.12561 1.000 130.90224 222 VAL B N 1
ATOM 3330 C CA . VAL B 2 222 ? 2.01007 -18.24354 36.54990 1.000 136.05659 222 VAL B CA 1
ATOM 3331 C C . VAL B 2 222 ? 1.46386 -19.43286 37.35100 1.000 134.96201 222 VAL B C 1
ATOM 3332 O O . VAL B 2 222 ? 2.17437 -20.40248 37.62239 1.000 133.38364 222 VAL B O 1
#

Nearest PDB structures (foldseek):
  7l15-assembly1_A  TM=1.005E+00  e=2.878E-40  Monodelphis domestica
  7k0x-assembly2_A  TM=9.648E-01  e=1.346E-34  Monodelphis domestica
  7k0x-assembly1_C  TM=9.519E-01  e=2.718E-34  Monodelphis domestica
  7k0z-assembly1_C  TM=9.609E-01  e=1.509E-32  Monodelphis domestica
  4lhu-assembly1_D  TM=8.488E-01  e=8.563E-14  Homo sapiens

B-factor: mean 57.34, std 17.86, range [29.15, 136.55]

Foldseek 3Di:
DDDDDFWDWDKDKDQADEAAFQAKGKMKIQTDTDDQQAWKKFKWFDAPPDDIGTAKIDHNPDIDGDDPQWDKADDNVRSMMMIMGGRDDQVRWGFMWMWTWDDDPDPVIDIDTHPTHGHGYAHDDDDFDAWAWDWDDDAFKIKIKTDFGPDQDKDKAKDFPPHGAPDWDKAKDDDPVRTIIIIIMGGGGPLTKMKMWMADPNDIHIDIDDNDD/DDKAKEWDDQEDEEEFQAKDKTKIDIPPDPDQKKWKWWDDPPDDIDTQWIAGLVVQDIGGDPPHDCVAWPWGADPPRMIMIMGGRDDQVRWTWMWIWDDDDVDIGIYPTHTYGYDNDDADFDFWDKDKDWFDPVCCVVPQKGKIKIKTWFGPDQDKDKFKDFPPDDPTDDKAWDHWDDDDRMTMIMIMDIGHNVCVQTKMKMWMHDVVVTGDIDIDIDHDD

CATH classification: 2.60.40.10 (+1 more: 2.60.40.10)

Secondary structure (DSSP, 8-state):
---------EEEEE--EEEETTSPEEEEEEEESS-STT--EEEEEE-TTS--EEEEEE-SS-EEESSTTEEEEEEGGGTEEEEEE-S--GGG-EEEEEEEEESSSSTT-EEEE---EEEEEEPPP-S-BPPEEEEEEETTEEEEEEEEEBSS--EEEEEETTEEPEEEEEEEEE-TTS-EEEEEEEE--TTS-EEEEEEETTEEEEEEE-S--/---EEE--SSEEEEETT--EEEEEEEES---SEEEEEEE-TTS--EEEEEEETTTTEEEEPTT--TTTEEEEEETTTEEEEEE-S--GGG-EEEEEEEEETTEEEE---EEEEEESS----B--EEEEE---HHHHHHHSEEEEEEEEEEEBSS--EEEEEETT--SPP--EEPPPEEETTEEEEEEEEEEEGGGGSS-EEEEEE-GGGTTSPEEEEE---

Radius of gyration: 24.41 Å; Cα contacts (8 Å, |Δi|>4): 1131; chains: 2; bounding box: 46×69×68 Å

Sequence (434 aa):
LTVLPLEKTLLTESGGGTYQAGKTLSLKCQTSGFQFKTSQLDWYLWTPGHAPLWLTGLNSSSTDATEGRITSSREDNKNQIFLQIEDLGLRDSGQYHCARRVGNGDDTDKLVFGLGTRVIVEPRPAAPLSPSVFLVRDQDAVACLIRNFYPKELHVSLTSSGTLISAQSLSLAPTASGTYSAIHIGRVGENDAITCSVKHLGKEIHMSHHQAGSTGVALEQRPISITRNAKQSASLNCKILNPVSDYVHWYRSQEGRAPERLLVYSRSKSESVPDPGFSADKVRAYKGKDDTCRLIVSDLQVSDSGVYHCASWDGRVKVFGEGTRLIVTESAFKKKPPKPIFFLPTSEEIKQKQSGTYICLLEDFFPNVVKTYWKEDGNSQPLDAQFGPITGGGNSYSQVSWLTVKEDVLRKNLTYFYQHEDLGMEPKAFSISSV

Solvent-accessible surface area: 20886 Å² total; per-residue (Å²): 235,107,143,136,104,187,70,54,32,98,16,88,14,50,35,33,31,80,50,69,17,28,118,53,0,70,2,76,0,70,4,54,36,17,117,9,43,114,7,39,1,1,0,0,15,19,34,116,67,115,36,2,103,21,8,0,0,10,52,85,106,68,81,80,33,64,80,80,72,3,68,15,59,49,66,80,134,126,50,7,0,63,1,72,1,84,94,3,25,61,226,11,30,8,52,1,7,0,0,25,51,32,55,138,57,76,44,34,5,56,1,37,9,6,110,13,18,157,1,60,10,52,6,135,76,74,81,94,78,67,7,17,10,0,2,12,60,46,141,74,1,0,0,0,0,0,17,26,0,32,39,82,115,34,120,16,22,0,27,25,107,65,99,125,19,79,69,47,56,66,10,54,9,49,17,92,88,25,19,11,2,0,0,12,10,0,64,15,34,54,138,70,21,1,39,0,30,0,122,2,102,87,45,86,38,105,35,37,71,135,72,56,170,175,49,16,47,20,68,12,62,26,21,0,7,1,74,42,23,169,83,56,2,35,1,21,0,29,20,95,70,64,89,16,46,44,5,0,0,0,31,28,39,176,64,160,34,5,81,21,0,0,9,4,4,75,85,124,71,79,28,71,38,17,116,85,39,58,56,124,54,4,108,3,74,60,23,95,101,72,18,2,70,0,42,1,37,76,0,65,72,83,9,35,4,29,0,8,0,0,3,2,51,57,78,32,1,39,6,0,68,13,1,101,0,36,9,33,132,72,104,56,168,87,54,64,8,46,40,27,41,3,98,32,30,95,68,1,48,160,95,62,132,10,0,2,12,1,1,9,1,34,65,0,28,2,65,27,20,75,14,32,1,37,44,92,92,64,89,61,83,37,104,9,16,86,4,74,61,48,59,38,66,93,42,40,26,24,4,2,0,4,44,16,151,74,103,44,35,189,43,61,1,30,1,41,6,6,1,15,50,50,34,89,137,46,92,53,56,90,24,46,85,180